Protein AF-A0A2S6T6B5-F1 (afdb_monomer)

pLDDT: mean 89.07, std 10.56, range [42.53, 98.62]

Foldseek 3Di:
DPDPDCALLNLQVQLLVLVVCCVPPDPPCVSLVVSLVSLVVSCVVFVLALQSLLQNLVSCVVVVVPVSSLVSLVCLLVRLQPGDDQPVRHDHRDCVPVVLVLLAPVVQLVVLNVVCVVVVPPSSQRNSLRSNLSSLLSQLVVCVVVVVLVSNLVSLVSSCVSPVQRLSSLLSNLVSCVSVVDQDPSSLVSNVSSCVNPVVCLQECLLSNLVNCVVVVNVVRNLVSLQSNLVCQLPDADPVRHGDDGDPSSLVSNLVCVVVDDPVSCVQAPSSSHGDDPDPPDQDLLRVLVVLLCVLPVLLVVVVPWDWDQDPPLGTATDAQDDDQAWGHHNRRFTWAAALVRDTDELVPAQADEEEEQEEAPQQSFNAERHNCLHLQNLLNNLVVGHYGRQYYHLGDLQSSLVSCVVSVNSHYQYAAYEYAYQLSLLLQVQQFPDADPPSGGTVCRVVVVCVVVVNDPPPGGHRDPVVVCVVVSLVNLLVSVLSVLVVCVVSLYAYAYEHAAFPVLLPAAAAPSAVSLASSQQPPPPNPCHDPSVVSSVVVVVVRVVSNVVSCVVSVHHYHYLSPLCVVRPCHNPHFASYRGHGYSVVSNSSSVVVSVSVVPDDRSVRVD

Secondary structure (DSSP, 8-state):
---SS--HHHHHHHHHHHHHHHHHH-TTSHHHHHHHHHHHHHHHH-TTBHHHHHHHHHHHHHTT-HHHHHHHHHHHHHHTTTSB--TTT--PPPTTSGGGGGG--HHHHHHHHHHHHHHT-TT-HHHHHHHHHHHHHHHHHHHHHTT-HHHHHHHHHHHHHH-TT-HHHHHHHHHHHHHH-S--HHHHHHHHHHHHH-GGGHHHHHHHHHHHHHHTT-HHHHHHHHHHHHHHHHH-B-TTSPBPP--HHHHHHHHHHGGGS-HHHHHHB-TTSPBPP--TTSPPHHHHHHHHHHHH-TTHHHHHH--EEEETTTEEEEPTT---SS--B-TTSPBPEE-TTS-EE-GGG-TTS-EEEEEESHHHHTTT-SSGGGSHHHHHHHHH-S-EEEEE-TT--HHHHHHHHHHHGGG---EEEEEEEESHHHHHHHHH-S---TTT---TTHHHHHHHHTTPPTTSS------TTTHHHHHHHHHHHHHHHHHHHHHTTPEEEEEEPP-TTTTTPPPPHHHHHHHHHHHT-TT-SSSHHHHHHHHHHHHHHHHHHHHHHHHTT--EEEGGGGGTT-TTTT---BSSSS-B-HHHHHHHHHHHHHHHHHSPPGGGG-

Sequence (610 aa):
LKAPDKTAVHLNNAGAALTYAALFHDGTGKFLQRAIAVYETAVATYPDHLVSHFNRGRIFWLAGKRDLAVKELIWVADMAADATFDPSVETILSHRIHDLNEMCPYGHYWRAASEAIAAKDESFEKPRRIIQATACTYLAQDCFERGDFDGARIQALKATRLFPDHFPALVLLARTDLELGDFYEEGVAAFRRAFSVYPVIINNYLSVGVALEEQVSSPERALHLVRQWSLFRLRVRTEGGELWPASGETIETFERYYENLPAWVRARMTREGEAIQEDETTMSFEQKMEKTRYTIAPYLKEYDGIKMYWQPFVMTQTTPDYRSDVVNTDSLGFRYSRDRSGREVHFDNSRDCKVNLFVGNSTAFGVGVTSDEKTLPSLLAKSTKETWLNLSFRTHTIRQNFITFSSVRDLIGPINNIVLFAGATDLLIYLINSLLPKPWGTFYHYANYFEKFYNVPPGFLSRIENHYRERKCIVDQMRLDLSNWKVMASGLGAQLLFVYQPIAELSCKKQSAEEVALYEAIENSPHNPYSGDLKLSFFKANEWFTTALNGSCVILDIPYLDANTFNADGAYHGEWLFTDPFHLNDRGSEIIADLITEMILKSPRPEDKK

Structure (mmCIF, N/CA/C/O backbone):
data_AF-A0A2S6T6B5-F1
#
_entry.id   AF-A0A2S6T6B5-F1
#
loop_
_atom_site.group_PDB
_atom_site.id
_atom_site.type_symbol
_atom_site.label_atom_id
_atom_site.label_alt_id
_atom_site.label_comp_id
_atom_site.label_asym_id
_atom_site.label_entity_id
_atom_site.label_seq_id
_atom_site.pdbx_PDB_ins_code
_atom_site.Cartn_x
_atom_site.Cartn_y
_atom_site.Cartn_z
_atom_site.occupancy
_atom_site.B_iso_or_equiv
_atom_site.auth_seq_id
_atom_site.auth_comp_id
_atom_site.auth_asym_id
_atom_site.auth_atom_id
_atom_site.pdbx_PDB_model_num
ATOM 1 N N . LEU A 1 1 ? 21.287 -13.949 -46.713 1.00 56.81 1 LEU A N 1
ATOM 2 C CA . LEU A 1 1 ? 22.053 -13.373 -47.852 1.00 56.81 1 LEU A CA 1
ATOM 3 C C . LEU A 1 1 ? 21.824 -14.059 -49.209 1.00 56.81 1 LEU A C 1
ATOM 5 O O . LEU A 1 1 ? 22.131 -13.426 -50.209 1.00 56.81 1 LEU A O 1
ATOM 9 N N . LYS A 1 2 ? 21.307 -15.298 -49.280 1.00 59.25 2 LYS A N 1
ATOM 10 C CA . LYS A 1 2 ? 20.973 -15.981 -50.552 1.00 59.25 2 LYS A CA 1
ATOM 11 C C . LYS A 1 2 ? 19.483 -15.906 -50.946 1.00 59.25 2 LYS A C 1
ATOM 13 O O . LYS A 1 2 ? 19.094 -16.542 -51.913 1.00 59.25 2 LYS A O 1
ATOM 18 N N . ALA A 1 3 ? 18.661 -15.173 -50.188 1.00 58.44 3 ALA A N 1
ATOM 19 C CA . ALA A 1 3 ? 17.259 -14.958 -50.543 1.00 58.44 3 ALA A CA 1
ATOM 20 C C . ALA A 1 3 ? 17.172 -14.124 -51.840 1.00 58.44 3 ALA A C 1
ATOM 22 O O . ALA A 1 3 ? 17.964 -13.182 -51.965 1.00 58.44 3 ALA A O 1
ATOM 23 N N . PRO A 1 4 ? 16.267 -14.469 -52.774 1.00 58.31 4 PRO A N 1
ATOM 24 C CA . PRO A 1 4 ? 16.102 -13.752 -54.039 1.00 58.31 4 PRO A CA 1
ATOM 25 C C . PRO A 1 4 ? 15.608 -12.312 -53.823 1.00 58.31 4 PRO A C 1
ATOM 27 O O . PRO A 1 4 ? 16.164 -11.403 -54.431 1.00 58.31 4 PRO A O 1
ATOM 30 N N . ASP A 1 5 ? 14.711 -12.093 -52.853 1.00 65.62 5 ASP A N 1
ATOM 31 C CA . ASP A 1 5 ? 14.197 -10.770 -52.471 1.00 65.62 5 ASP A CA 1
ATOM 32 C C . ASP A 1 5 ? 14.726 -10.363 -51.086 1.00 65.62 5 ASP A C 1
ATOM 34 O O . ASP A 1 5 ? 14.163 -10.691 -50.037 1.00 65.62 5 ASP A O 1
ATOM 38 N N . LYS A 1 6 ? 15.871 -9.674 -51.047 1.00 78.19 6 LYS A N 1
ATOM 39 C CA . LYS A 1 6 ? 16.488 -9.223 -49.787 1.00 78.19 6 LYS A CA 1
ATOM 40 C C . LYS A 1 6 ? 15.783 -7.979 -49.249 1.00 78.19 6 LYS A C 1
ATOM 42 O O . LYS A 1 6 ? 16.293 -6.881 -49.436 1.00 78.19 6 LYS A O 1
ATOM 47 N N . THR A 1 7 ? 14.651 -8.136 -48.570 1.00 89.75 7 THR A N 1
ATOM 48 C CA . THR A 1 7 ? 13.989 -7.013 -47.871 1.00 89.75 7 THR A CA 1
ATOM 49 C C . THR A 1 7 ? 14.816 -6.511 -46.676 1.00 89.75 7 THR A C 1
ATOM 51 O O . THR A 1 7 ? 15.705 -7.218 -46.183 1.00 89.75 7 THR A O 1
ATOM 54 N N . ALA A 1 8 ? 14.503 -5.310 -46.176 1.00 90.38 8 ALA A N 1
ATOM 55 C CA . ALA A 1 8 ? 15.134 -4.734 -44.986 1.00 90.38 8 ALA A CA 1
ATOM 56 C C . ALA A 1 8 ? 15.034 -5.670 -43.765 1.00 90.38 8 ALA A C 1
ATOM 58 O O . ALA A 1 8 ? 16.035 -5.939 -43.097 1.00 90.38 8 ALA A O 1
ATOM 59 N N . VAL A 1 9 ? 13.861 -6.282 -43.564 1.00 90.44 9 VAL A N 1
ATOM 60 C CA . VAL A 1 9 ? 13.595 -7.288 -42.522 1.00 90.44 9 VAL A CA 1
ATOM 61 C C . VAL A 1 9 ? 14.541 -8.488 -42.625 1.00 90.44 9 VAL A C 1
ATOM 63 O O . VAL A 1 9 ? 15.142 -8.899 -41.632 1.00 90.44 9 VAL A O 1
ATOM 66 N N . HIS A 1 10 ? 14.736 -9.044 -43.827 1.00 90.81 10 HIS A N 1
ATOM 67 C CA . HIS A 1 10 ? 15.630 -10.191 -44.020 1.00 90.81 10 HIS A CA 1
ATOM 68 C C . HIS A 1 10 ? 17.085 -9.855 -43.681 1.00 90.81 10 HIS A C 1
ATOM 70 O O . HIS A 1 10 ? 17.799 -10.691 -43.119 1.00 90.81 10 HIS A O 1
ATOM 76 N N . LEU A 1 11 ? 17.540 -8.651 -44.038 1.00 92.62 11 LEU A N 1
ATOM 77 C CA . LEU A 1 11 ? 18.892 -8.194 -43.724 1.00 92.62 11 LEU A CA 1
ATOM 78 C C . LEU A 1 11 ? 19.049 -7.907 -42.228 1.00 92.62 11 LEU A C 1
ATOM 80 O O . LEU A 1 11 ? 20.043 -8.335 -41.647 1.00 92.62 11 LEU A O 1
ATOM 84 N N . ASN A 1 12 ? 18.052 -7.290 -41.590 1.00 93.00 12 ASN A N 1
ATOM 85 C CA . ASN A 1 12 ? 18.028 -7.070 -40.146 1.00 93.00 12 ASN A CA 1
ATOM 86 C C . ASN A 1 12 ? 18.093 -8.392 -39.366 1.00 93.00 12 ASN A C 1
ATOM 88 O O . ASN A 1 12 ? 18.954 -8.564 -38.508 1.00 93.00 12 ASN A O 1
ATOM 92 N N . ASN A 1 13 ? 17.260 -9.372 -39.725 1.00 90.88 13 ASN A N 1
ATOM 93 C CA . ASN A 1 13 ? 17.245 -10.682 -39.071 1.00 90.88 13 ASN A CA 1
ATOM 94 C C . ASN A 1 13 ? 18.560 -11.447 -39.285 1.00 90.88 13 ASN A C 1
ATOM 96 O O . ASN A 1 13 ? 19.074 -12.075 -38.359 1.00 90.88 13 ASN A O 1
ATOM 100 N N . ALA A 1 14 ? 19.147 -11.363 -40.485 1.00 90.81 14 ALA A N 1
ATOM 101 C CA . ALA A 1 14 ? 20.458 -11.948 -40.756 1.00 90.81 14 ALA A CA 1
ATOM 102 C C . ALA A 1 14 ? 21.571 -11.274 -39.937 1.00 90.81 14 ALA A C 1
ATOM 104 O O . ALA A 1 14 ? 22.440 -11.966 -39.404 1.00 90.81 14 ALA A O 1
ATOM 105 N N . GLY A 1 15 ? 21.535 -9.945 -39.820 1.00 91.69 15 GLY A N 1
ATOM 106 C CA . GLY A 1 15 ? 22.453 -9.175 -38.990 1.00 91.69 15 GLY A CA 1
ATOM 107 C C . GLY A 1 15 ? 22.336 -9.568 -37.519 1.00 91.69 15 GLY A C 1
ATOM 108 O O . GLY A 1 15 ? 23.339 -9.916 -36.906 1.00 91.69 15 GLY A O 1
ATOM 109 N N . ALA A 1 16 ? 21.116 -9.610 -36.978 1.00 90.62 16 ALA A N 1
ATOM 110 C CA . ALA A 1 16 ? 20.848 -10.013 -35.600 1.00 90.62 16 ALA A CA 1
ATOM 111 C C . ALA A 1 16 ? 21.329 -11.441 -35.300 1.00 90.62 16 ALA A C 1
ATOM 113 O O . ALA A 1 16 ? 22.008 -11.660 -34.299 1.00 90.62 16 ALA A O 1
ATOM 114 N N . ALA A 1 17 ? 21.055 -12.403 -36.188 1.00 89.31 17 ALA A N 1
ATOM 115 C CA . ALA A 1 17 ? 21.534 -13.777 -36.039 1.00 89.31 17 ALA A CA 1
ATOM 116 C C . ALA A 1 17 ? 23.070 -13.861 -35.985 1.00 89.31 17 ALA A C 1
ATOM 118 O O . ALA A 1 17 ? 23.618 -14.588 -35.158 1.00 89.31 17 ALA A O 1
ATOM 119 N N . LEU A 1 18 ? 23.770 -13.092 -36.829 1.00 89.62 18 LEU A N 1
ATOM 120 C CA . LEU A 1 18 ? 25.233 -13.007 -36.800 1.00 89.62 18 LEU A CA 1
ATOM 121 C C . LEU A 1 18 ? 25.747 -12.337 -35.521 1.00 89.62 18 LEU A C 1
ATOM 123 O O . LEU A 1 18 ? 26.764 -12.774 -34.989 1.00 89.62 18 LEU A O 1
ATOM 127 N N . THR A 1 19 ? 25.046 -11.325 -35.003 1.00 88.75 19 THR A N 1
ATOM 128 C CA . THR A 1 19 ? 25.374 -10.701 -33.713 1.00 88.75 19 THR A CA 1
ATOM 129 C C . THR A 1 19 ? 25.252 -11.700 -32.565 1.00 88.75 19 THR A C 1
ATOM 131 O O . THR A 1 19 ? 26.172 -11.808 -31.760 1.00 88.75 19 THR A O 1
ATOM 134 N N . TYR A 1 20 ? 24.173 -12.488 -32.509 1.00 87.75 20 TYR A N 1
ATOM 135 C CA . TYR A 1 20 ? 24.037 -13.535 -31.491 1.00 87.75 20 TYR A CA 1
ATOM 136 C C . TYR A 1 20 ? 25.111 -14.616 -31.646 1.00 87.75 20 TYR A C 1
ATOM 138 O O . TYR A 1 20 ? 25.718 -15.017 -30.658 1.00 87.75 20 TYR A O 1
ATOM 146 N N . ALA A 1 21 ? 25.409 -15.046 -32.876 1.00 85.81 21 ALA A N 1
ATOM 147 C CA . ALA A 1 21 ? 26.487 -16.001 -33.124 1.00 85.81 21 ALA A CA 1
ATOM 148 C C . ALA A 1 21 ? 27.851 -15.470 -32.653 1.00 85.81 21 ALA A C 1
ATOM 150 O O . ALA A 1 21 ? 28.637 -16.228 -32.092 1.00 85.81 21 ALA A O 1
ATOM 151 N N . ALA A 1 22 ? 28.118 -14.172 -32.828 1.00 83.88 22 ALA A N 1
ATOM 152 C CA . ALA A 1 22 ? 29.345 -13.556 -32.338 1.00 83.88 22 ALA A CA 1
ATOM 153 C C . ALA A 1 22 ? 29.466 -13.653 -30.810 1.00 83.88 22 ALA A C 1
ATOM 155 O O . ALA A 1 22 ? 30.515 -14.046 -30.313 1.00 83.88 22 ALA A O 1
ATOM 156 N N . LEU A 1 23 ? 28.389 -13.356 -30.081 1.00 78.44 23 LEU A N 1
ATOM 157 C CA . LEU A 1 23 ? 28.395 -13.314 -28.616 1.00 78.44 23 LEU A CA 1
ATOM 158 C C . LEU A 1 23 ? 28.416 -14.700 -27.963 1.00 78.44 23 LEU A C 1
ATOM 160 O O . LEU A 1 23 ? 29.050 -14.875 -26.929 1.00 78.44 23 LEU A O 1
ATOM 164 N N . PHE A 1 24 ? 27.738 -15.686 -28.557 1.00 74.25 24 PHE A N 1
ATOM 165 C CA . PHE A 1 24 ? 27.623 -17.024 -27.968 1.00 74.25 24 PHE A CA 1
ATOM 166 C C . PHE A 1 24 ? 28.683 -18.019 -28.458 1.00 74.25 24 PHE A C 1
ATOM 168 O O . PHE A 1 24 ? 28.858 -19.062 -27.830 1.00 74.25 24 PHE A O 1
ATOM 175 N N . HIS A 1 25 ? 29.383 -17.738 -29.566 1.00 71.25 25 HIS A N 1
ATOM 176 C CA . HIS A 1 25 ? 30.284 -18.719 -30.184 1.00 71.25 25 HIS A CA 1
ATOM 177 C C . HIS A 1 25 ? 31.666 -18.203 -30.595 1.00 71.25 25 HIS A C 1
ATOM 179 O O . HIS A 1 25 ? 32.546 -19.036 -30.817 1.00 71.25 25 HIS A O 1
ATOM 185 N N . ASP A 1 26 ? 31.900 -16.893 -30.729 1.00 58.41 26 ASP A N 1
ATOM 186 C CA . ASP A 1 26 ? 33.092 -16.411 -31.432 1.00 58.41 26 ASP A CA 1
ATOM 187 C C . ASP A 1 26 ? 34.072 -15.637 -30.555 1.00 58.41 26 ASP A C 1
ATOM 189 O O . ASP A 1 26 ? 34.063 -14.410 -30.503 1.00 58.41 26 ASP A O 1
ATOM 193 N N . GLY A 1 27 ? 35.032 -16.359 -29.978 1.00 55.28 27 GLY A N 1
ATOM 194 C CA . GLY A 1 27 ? 36.247 -15.763 -29.417 1.00 55.28 27 GLY A CA 1
ATOM 195 C C . GLY A 1 27 ? 37.173 -15.102 -30.457 1.00 55.28 27 GLY A C 1
ATOM 196 O O . GLY A 1 27 ? 38.254 -14.658 -30.088 1.00 55.28 27 GLY A O 1
ATOM 197 N N . THR A 1 28 ? 36.807 -15.052 -31.754 1.00 55.62 28 THR A N 1
ATOM 198 C CA . THR A 1 28 ? 37.668 -14.543 -32.845 1.00 55.62 28 THR A CA 1
ATOM 199 C C . THR A 1 28 ? 37.144 -13.300 -33.587 1.00 55.62 28 THR A C 1
ATOM 201 O O . THR A 1 28 ? 37.789 -12.842 -34.531 1.00 55.62 28 THR A O 1
ATOM 204 N N . GLY A 1 29 ? 36.008 -12.713 -33.177 1.00 72.06 29 GLY A N 1
ATOM 205 C CA . GLY A 1 29 ? 35.486 -11.426 -33.687 1.00 72.06 29 GLY A CA 1
ATOM 206 C C . GLY A 1 29 ? 35.008 -11.400 -35.153 1.00 72.06 29 GLY A C 1
ATOM 207 O O . GLY A 1 29 ? 34.543 -10.365 -35.642 1.00 72.06 29 GLY A O 1
ATOM 208 N N . LYS A 1 30 ? 35.074 -12.523 -35.879 1.00 82.31 30 LYS A N 1
ATOM 209 C CA . LYS A 1 30 ? 34.722 -12.631 -37.306 1.00 82.31 30 LYS A CA 1
ATOM 210 C C . LYS A 1 30 ? 33.219 -12.530 -37.542 1.00 82.31 30 LYS A C 1
ATOM 212 O O . LYS A 1 30 ? 32.793 -11.911 -38.520 1.00 82.31 30 LYS A O 1
ATOM 217 N N . PHE A 1 31 ? 32.402 -13.126 -36.677 1.00 84.44 31 PHE A N 1
ATOM 218 C CA . PHE A 1 31 ? 30.944 -13.025 -36.792 1.00 84.44 31 PHE A CA 1
ATOM 219 C C . PHE A 1 31 ? 30.453 -11.594 -36.541 1.00 84.44 31 PHE A C 1
ATOM 221 O O . PHE A 1 31 ? 29.552 -11.141 -37.246 1.00 84.44 31 PHE A O 1
ATOM 228 N N . LEU A 1 32 ? 31.108 -10.845 -35.646 1.00 87.00 32 LEU A N 1
ATOM 229 C CA . LEU A 1 32 ? 30.802 -9.433 -35.405 1.00 87.00 32 LEU A CA 1
ATOM 230 C C . LEU A 1 32 ? 31.106 -8.570 -36.639 1.00 87.00 32 LEU A C 1
ATOM 232 O O . LEU A 1 32 ? 30.272 -7.766 -37.052 1.00 87.00 32 LEU A O 1
ATOM 236 N N . GLN A 1 33 ? 32.250 -8.792 -37.298 1.00 89.06 33 GLN A N 1
ATOM 237 C CA . GLN A 1 33 ? 32.579 -8.120 -38.564 1.00 89.06 33 GLN A CA 1
ATOM 238 C C . GLN A 1 33 ? 31.559 -8.432 -39.668 1.00 89.06 33 GLN A C 1
ATOM 240 O O . GLN A 1 33 ? 31.156 -7.541 -40.415 1.00 89.06 33 GLN A O 1
ATOM 245 N N . ARG A 1 34 ? 31.098 -9.686 -39.758 1.00 90.75 34 ARG A N 1
ATOM 246 C CA . ARG A 1 34 ? 30.046 -10.072 -40.710 1.00 90.75 34 ARG A CA 1
ATOM 247 C C . ARG A 1 34 ? 28.705 -9.424 -40.385 1.00 90.75 34 ARG A C 1
ATOM 249 O O . ARG A 1 34 ? 28.024 -9.000 -41.313 1.00 90.75 34 ARG A O 1
ATOM 256 N N . ALA A 1 35 ? 28.329 -9.335 -39.110 1.00 92.06 35 ALA A N 1
ATOM 257 C CA . ALA A 1 35 ? 27.116 -8.637 -38.695 1.00 92.06 35 ALA A CA 1
ATOM 258 C C . ALA A 1 35 ? 27.167 -7.167 -39.136 1.00 92.06 35 ALA A C 1
ATOM 260 O O . ALA A 1 35 ? 26.237 -6.701 -39.790 1.00 92.06 35 ALA A O 1
ATOM 261 N N . ILE A 1 36 ? 28.286 -6.478 -38.876 1.00 93.12 36 ILE A N 1
ATOM 262 C CA . ILE A 1 36 ? 28.522 -5.097 -39.328 1.00 93.12 36 ILE A CA 1
ATOM 263 C C . ILE A 1 36 ? 28.334 -4.979 -40.845 1.00 93.12 36 ILE A C 1
ATOM 265 O O . ILE A 1 36 ? 27.526 -4.166 -41.281 1.00 93.12 36 ILE A O 1
ATOM 269 N N . ALA A 1 37 ? 28.985 -5.832 -41.643 1.00 94.12 37 ALA A N 1
ATOM 270 C CA . ALA A 1 37 ? 28.869 -5.793 -43.104 1.00 94.12 37 ALA A CA 1
ATOM 271 C C . ALA A 1 37 ? 27.423 -6.011 -43.603 1.00 94.12 37 ALA A C 1
ATOM 273 O O . ALA A 1 37 ? 26.991 -5.415 -44.595 1.00 94.12 37 ALA A O 1
ATOM 274 N N . VAL A 1 38 ? 26.646 -6.856 -42.914 1.00 94.75 38 VAL A N 1
ATOM 275 C CA . VAL A 1 38 ? 25.224 -7.061 -43.231 1.00 94.75 38 VAL A CA 1
ATOM 276 C C . VAL A 1 38 ? 24.405 -5.811 -42.920 1.00 94.75 38 VAL A C 1
ATOM 278 O O . VAL A 1 38 ? 23.606 -5.404 -43.761 1.00 94.75 38 VAL A O 1
ATOM 281 N N . TYR A 1 39 ? 24.618 -5.174 -41.769 1.00 95.38 39 TYR A N 1
ATOM 282 C CA . TYR A 1 39 ? 23.926 -3.931 -41.421 1.00 95.38 39 TYR A CA 1
ATOM 283 C C . TYR A 1 39 ? 24.360 -2.740 -42.286 1.00 95.38 39 TYR A C 1
ATOM 285 O O . TYR A 1 39 ? 23.538 -1.886 -42.605 1.00 95.38 39 TYR A O 1
ATOM 293 N N . GLU A 1 40 ? 25.618 -2.693 -42.728 1.00 95.06 40 GLU A N 1
ATOM 294 C CA . GLU A 1 40 ? 26.088 -1.744 -43.744 1.00 95.06 40 GLU A CA 1
ATOM 295 C C . GLU A 1 40 ? 25.336 -1.918 -45.060 1.00 95.06 40 GLU A C 1
ATOM 297 O O . GLU A 1 40 ? 24.826 -0.942 -45.605 1.00 95.06 40 GLU A O 1
ATOM 302 N N . THR A 1 41 ? 25.184 -3.162 -45.517 1.00 94.69 41 THR A N 1
ATOM 303 C CA . THR A 1 41 ? 24.384 -3.475 -46.708 1.00 94.69 41 THR A CA 1
ATOM 304 C C . THR A 1 41 ? 22.915 -3.098 -46.509 1.00 94.69 41 THR A C 1
ATOM 306 O O . THR A 1 41 ? 22.297 -2.557 -47.424 1.00 94.69 41 THR A O 1
ATOM 309 N N . ALA A 1 42 ? 22.354 -3.366 -45.324 1.00 94.38 42 ALA A N 1
ATOM 310 C CA . ALA A 1 42 ? 20.962 -3.064 -44.999 1.00 94.38 42 ALA A CA 1
ATOM 311 C C . ALA A 1 42 ? 20.675 -1.568 -45.112 1.00 94.38 42 ALA A C 1
ATOM 313 O O . ALA A 1 42 ? 19.795 -1.189 -45.873 1.00 94.38 42 ALA A O 1
ATOM 314 N N . VAL A 1 43 ? 21.469 -0.732 -44.443 1.00 95.94 43 VAL A N 1
ATOM 315 C CA . VAL A 1 43 ? 21.304 0.725 -44.487 1.00 95.94 43 VAL A CA 1
ATOM 316 C C . VAL A 1 43 ? 21.625 1.303 -45.868 1.00 95.94 43 VAL A C 1
ATOM 318 O O . VAL A 1 43 ? 20.951 2.219 -46.318 1.00 95.94 43 VAL A O 1
ATOM 321 N N . ALA A 1 44 ? 22.625 0.773 -46.580 1.00 95.56 44 ALA A N 1
ATOM 322 C CA . ALA A 1 44 ? 22.928 1.246 -47.933 1.00 95.56 44 ALA A CA 1
ATOM 323 C C . ALA A 1 44 ? 21.791 0.955 -48.930 1.00 95.56 44 ALA A C 1
ATOM 325 O O . ALA A 1 44 ? 21.598 1.712 -49.877 1.00 95.56 44 ALA A O 1
ATOM 326 N N . THR A 1 45 ? 21.053 -0.141 -48.725 1.00 95.38 45 THR A N 1
ATOM 327 C CA . THR A 1 45 ? 19.935 -0.547 -49.594 1.00 95.38 45 THR A CA 1
ATOM 328 C C . THR A 1 45 ? 18.610 0.089 -49.158 1.00 95.38 45 THR A C 1
ATOM 330 O O . THR A 1 45 ? 17.800 0.444 -50.007 1.00 95.38 45 THR A O 1
ATOM 333 N N . TYR A 1 46 ? 18.404 0.238 -47.848 1.00 95.75 46 TYR A N 1
ATOM 334 C CA . TYR A 1 46 ? 17.188 0.744 -47.206 1.00 95.75 46 TYR A CA 1
ATOM 335 C C . TYR A 1 46 ? 17.557 1.867 -46.222 1.00 95.75 46 TYR A C 1
ATOM 337 O O . TYR A 1 46 ? 17.609 1.635 -45.010 1.00 95.75 46 TYR A O 1
ATOM 345 N N . PRO A 1 47 ? 17.882 3.069 -46.731 1.00 96.38 47 PRO A N 1
ATOM 346 C CA . PRO A 1 47 ? 18.419 4.165 -45.922 1.00 96.38 47 PRO A CA 1
ATOM 347 C C . PRO A 1 47 ? 17.395 4.806 -44.981 1.00 96.38 47 PRO A C 1
ATOM 349 O O . PRO A 1 47 ? 17.766 5.634 -44.160 1.00 96.38 47 PRO A O 1
ATOM 352 N N . ASP A 1 48 ? 16.116 4.467 -45.112 1.00 96.44 48 ASP A N 1
ATOM 353 C CA . ASP A 1 48 ? 15.025 4.937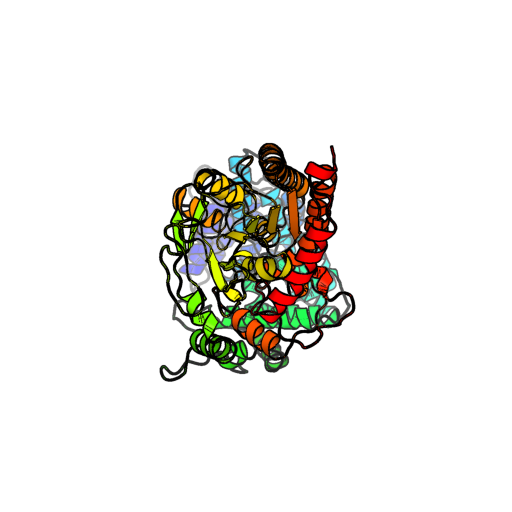 -44.263 1.00 96.44 48 ASP A CA 1
ATOM 354 C C . ASP A 1 48 ? 14.622 3.916 -43.187 1.00 96.44 48 ASP A C 1
ATOM 356 O O . ASP A 1 48 ? 13.773 4.227 -42.360 1.00 96.44 48 ASP A O 1
ATOM 360 N N . HIS A 1 49 ? 15.221 2.720 -43.153 1.00 96.75 49 HIS A N 1
ATOM 361 C CA . HIS A 1 49 ? 14.797 1.637 -42.263 1.00 96.75 49 HIS A CA 1
ATOM 362 C C . HIS A 1 49 ? 15.354 1.783 -40.839 1.00 96.75 49 HIS A C 1
ATOM 364 O O . HIS A 1 49 ? 16.536 1.529 -40.565 1.00 96.75 49 HIS A O 1
ATOM 370 N N . LEU A 1 50 ? 14.466 2.137 -39.904 1.00 97.69 50 LEU A N 1
ATOM 371 C CA . LEU A 1 50 ? 14.797 2.535 -38.534 1.00 97.69 50 LEU A CA 1
ATOM 372 C C . LEU A 1 50 ? 15.605 1.475 -37.780 1.00 97.69 50 LEU A C 1
ATOM 374 O O . LEU A 1 50 ? 16.637 1.770 -37.171 1.00 97.69 50 LEU A O 1
ATOM 378 N N . VAL A 1 51 ? 15.145 0.224 -37.815 1.00 97.00 51 VAL A N 1
ATOM 379 C CA . VAL A 1 51 ? 15.711 -0.851 -36.988 1.00 97.00 51 VAL A CA 1
ATOM 380 C C . VAL A 1 51 ? 17.106 -1.243 -37.465 1.00 97.00 51 VAL A C 1
ATOM 382 O O . VAL A 1 51 ? 17.960 -1.575 -36.641 1.00 97.00 51 VAL A O 1
ATOM 385 N N . SER A 1 52 ? 17.393 -1.143 -38.769 1.00 96.56 52 SER A N 1
ATOM 386 C CA . SER A 1 52 ? 18.750 -1.375 -39.276 1.00 96.56 52 SER A CA 1
ATOM 387 C C . SER A 1 52 ? 19.738 -0.330 -38.777 1.00 96.56 52 SER A C 1
ATOM 389 O O . SER A 1 52 ? 20.821 -0.715 -38.341 1.00 96.56 52 SER A O 1
ATOM 391 N N . HIS A 1 53 ? 19.373 0.953 -38.776 1.00 98.12 53 HIS A N 1
ATOM 392 C CA . HIS A 1 53 ? 20.218 2.000 -38.196 1.00 98.12 53 HIS A CA 1
ATOM 393 C C . HIS A 1 53 ? 20.405 1.812 -36.689 1.00 98.12 53 HIS A C 1
ATOM 395 O O . HIS A 1 53 ? 21.535 1.823 -36.196 1.00 98.12 53 HIS A O 1
ATOM 401 N N . PHE A 1 54 ? 19.316 1.549 -35.963 1.00 97.81 54 PHE A N 1
ATOM 402 C CA . PHE A 1 54 ? 19.358 1.354 -34.516 1.00 97.81 54 PHE A CA 1
ATOM 403 C C . PHE A 1 54 ? 20.230 0.164 -34.103 1.00 97.81 54 PHE A C 1
ATOM 405 O O . PHE A 1 54 ? 21.117 0.298 -33.256 1.00 97.81 54 PHE A O 1
ATOM 412 N N . ASN A 1 55 ? 20.043 -0.997 -34.731 1.00 96.50 55 ASN A N 1
ATOM 413 C CA . ASN A 1 55 ? 20.856 -2.175 -34.442 1.00 96.50 55 ASN A CA 1
ATOM 414 C C . ASN A 1 55 ? 22.316 -1.982 -34.885 1.00 96.50 55 ASN A C 1
ATOM 416 O O . ASN A 1 55 ? 23.221 -2.418 -34.173 1.00 96.50 55 ASN A O 1
ATOM 420 N N . ARG A 1 56 ? 22.571 -1.289 -36.005 1.00 96.19 56 ARG A N 1
ATOM 421 C CA . ARG A 1 56 ? 23.935 -0.982 -36.463 1.00 96.19 56 ARG A CA 1
ATOM 422 C C . ARG A 1 56 ? 24.688 -0.099 -35.474 1.00 96.19 56 ARG A C 1
ATOM 424 O O . ARG A 1 56 ? 25.812 -0.442 -35.113 1.00 96.19 56 ARG A O 1
ATOM 431 N N . GLY A 1 57 ? 24.070 0.985 -35.002 1.00 96.31 57 GLY A N 1
ATOM 432 C CA . GLY A 1 57 ? 24.669 1.871 -34.001 1.00 96.31 57 GLY A CA 1
ATOM 433 C C . GLY A 1 57 ? 25.054 1.115 -32.728 1.00 96.31 57 GLY A C 1
ATOM 434 O O . GLY A 1 57 ? 26.177 1.228 -32.243 1.00 96.31 57 GLY A O 1
ATOM 435 N N . ARG A 1 58 ? 24.169 0.234 -32.253 1.00 94.50 58 ARG A N 1
ATOM 436 C CA . ARG A 1 58 ? 24.413 -0.605 -31.067 1.00 94.50 58 ARG A CA 1
ATOM 437 C C . ARG A 1 58 ? 25.495 -1.662 -31.287 1.00 94.50 58 ARG A C 1
ATOM 439 O O . ARG A 1 58 ? 26.246 -1.971 -30.370 1.00 94.50 58 ARG A O 1
ATOM 446 N N . ILE A 1 59 ? 25.634 -2.191 -32.498 1.00 92.75 59 ILE A N 1
ATOM 447 C CA . ILE A 1 59 ? 26.735 -3.105 -32.835 1.00 92.75 59 ILE A CA 1
ATOM 448 C C . ILE A 1 59 ? 28.066 -2.365 -32.926 1.00 92.75 59 ILE A C 1
ATOM 450 O O . ILE A 1 59 ? 29.080 -2.896 -32.480 1.00 92.75 59 ILE A O 1
ATOM 454 N N . PHE A 1 60 ? 28.090 -1.148 -33.473 1.00 94.38 60 PHE A N 1
ATOM 455 C CA . PHE A 1 60 ? 29.294 -0.322 -33.424 1.00 94.38 60 PHE A CA 1
ATOM 456 C C . PHE A 1 60 ? 29.694 -0.004 -31.985 1.00 94.38 60 PHE A C 1
ATOM 458 O O . PHE A 1 60 ? 30.883 -0.067 -31.675 1.00 94.38 60 PHE A O 1
ATOM 465 N N . TRP A 1 61 ? 28.718 0.242 -31.107 1.00 92.50 61 TRP A N 1
ATOM 466 C CA . TRP A 1 61 ? 28.951 0.408 -29.675 1.00 92.50 61 TRP A CA 1
ATOM 467 C C . TRP A 1 61 ? 29.606 -0.832 -29.054 1.00 92.50 61 TRP A C 1
ATOM 469 O O . TRP A 1 61 ? 30.674 -0.710 -28.459 1.00 92.50 61 TRP A O 1
ATOM 479 N N . LEU A 1 62 ? 29.044 -2.029 -29.283 1.00 88.88 62 LEU A N 1
ATOM 480 C CA . LEU A 1 62 ? 29.637 -3.306 -28.844 1.00 88.88 62 LEU A CA 1
ATOM 481 C C . LEU A 1 62 ? 31.055 -3.522 -29.375 1.00 88.88 62 LEU A C 1
ATOM 483 O O . LEU A 1 62 ? 31.916 -4.045 -28.678 1.00 88.88 62 LEU A O 1
ATOM 487 N N . ALA A 1 63 ? 31.306 -3.132 -30.624 1.00 88.50 63 ALA A N 1
ATOM 488 C CA . ALA A 1 63 ? 32.606 -3.282 -31.265 1.00 88.50 63 ALA A CA 1
ATOM 489 C C . ALA A 1 63 ? 33.638 -2.228 -30.814 1.00 88.50 63 ALA A C 1
ATOM 491 O O . ALA A 1 63 ? 34.728 -2.179 -31.387 1.00 88.50 63 ALA A O 1
ATOM 492 N N . GLY A 1 64 ? 33.292 -1.341 -29.872 1.00 89.69 64 GLY A N 1
ATOM 493 C CA . GLY A 1 64 ? 34.144 -0.233 -29.430 1.00 89.69 64 GLY A CA 1
ATOM 494 C C . GLY A 1 64 ? 34.335 0.872 -30.476 1.00 89.69 64 GLY A C 1
ATOM 495 O O . GLY A 1 64 ? 35.139 1.779 -30.282 1.00 89.69 64 GLY A O 1
ATOM 496 N N . LYS A 1 65 ? 33.595 0.842 -31.591 1.00 93.81 65 LYS A N 1
ATOM 497 C CA . LYS A 1 65 ? 33.672 1.836 -32.673 1.00 93.81 65 LYS A CA 1
ATOM 498 C C . LYS A 1 65 ? 32.783 3.042 -32.353 1.00 93.81 65 LYS A C 1
ATOM 500 O O . LYS A 1 65 ? 31.803 3.296 -33.054 1.00 93.81 65 LYS A O 1
ATOM 505 N N . ARG A 1 66 ? 33.112 3.760 -31.273 1.00 94.12 66 ARG A N 1
ATOM 506 C CA . ARG A 1 66 ? 32.255 4.802 -30.677 1.00 94.12 66 ARG A CA 1
ATOM 507 C C . ARG A 1 66 ? 31.861 5.913 -31.649 1.00 94.12 66 ARG A C 1
ATOM 509 O O . ARG A 1 66 ? 30.674 6.185 -31.768 1.00 94.12 66 ARG A O 1
ATOM 516 N N . ASP A 1 67 ? 32.787 6.453 -32.438 1.00 96.31 67 ASP A N 1
ATOM 517 C CA . ASP A 1 67 ? 32.454 7.535 -33.383 1.00 96.31 67 ASP A CA 1
ATOM 518 C C . ASP A 1 67 ? 31.454 7.097 -34.470 1.00 96.31 67 ASP A C 1
ATOM 520 O O . ASP A 1 67 ? 30.565 7.856 -34.860 1.00 96.31 67 ASP A O 1
ATOM 524 N N . LEU A 1 68 ? 31.551 5.844 -34.935 1.00 97.31 68 LEU A N 1
ATOM 525 C CA . LEU A 1 68 ? 30.573 5.282 -35.869 1.00 97.31 68 LEU A CA 1
ATOM 526 C C . LEU A 1 68 ? 29.228 5.040 -35.181 1.00 97.31 68 LEU A C 1
ATOM 528 O O . LEU A 1 68 ? 28.191 5.325 -35.769 1.00 97.31 68 LEU A O 1
ATOM 532 N N . ALA A 1 69 ? 29.237 4.548 -33.939 1.00 97.00 69 ALA A N 1
ATOM 533 C CA . ALA A 1 69 ? 28.020 4.355 -33.158 1.00 97.00 69 ALA A CA 1
ATOM 534 C C . ALA A 1 69 ? 27.270 5.679 -32.966 1.00 97.00 69 ALA A C 1
ATOM 536 O O . ALA A 1 69 ? 26.085 5.750 -33.277 1.00 97.00 69 ALA A O 1
ATOM 537 N N . VAL A 1 70 ? 27.969 6.731 -32.529 1.00 98.00 70 VAL A N 1
ATOM 538 C CA . VAL A 1 70 ? 27.414 8.077 -32.323 1.00 98.00 70 VAL A CA 1
ATOM 539 C C . VAL A 1 70 ? 26.791 8.612 -33.607 1.00 98.00 70 VAL A C 1
ATOM 541 O O . VAL A 1 70 ? 25.645 9.052 -33.586 1.00 98.00 70 VAL A O 1
ATOM 544 N N . LYS A 1 71 ? 27.488 8.504 -34.746 1.00 97.94 71 LYS A N 1
ATOM 545 C CA . LYS A 1 71 ? 26.949 8.937 -36.043 1.00 97.94 71 LYS A CA 1
ATOM 546 C C . LYS A 1 71 ? 25.625 8.247 -36.384 1.00 97.94 71 LYS A C 1
ATOM 548 O O . LYS A 1 71 ? 24.684 8.904 -36.824 1.00 97.94 71 LYS A O 1
ATOM 553 N N . GLU A 1 72 ? 25.545 6.935 -36.176 1.00 97.88 72 GLU A N 1
ATOM 554 C CA . GLU A 1 72 ? 24.313 6.178 -36.416 1.00 97.88 72 GLU A CA 1
ATOM 555 C C . GLU A 1 72 ? 23.203 6.536 -35.430 1.00 97.88 72 GLU A C 1
ATOM 557 O O . GLU A 1 72 ? 22.044 6.661 -35.815 1.00 97.88 72 GLU A O 1
ATOM 562 N N . LEU A 1 73 ? 23.539 6.717 -34.156 1.00 98.31 73 LEU A N 1
ATOM 563 C CA . LEU A 1 73 ? 22.568 7.011 -33.108 1.00 98.31 73 LEU A CA 1
ATOM 564 C C . LEU A 1 73 ? 22.017 8.438 -33.211 1.00 98.31 73 LEU A C 1
ATOM 566 O O . LEU A 1 73 ? 20.849 8.635 -32.894 1.00 98.31 73 LEU A O 1
ATOM 570 N N . ILE A 1 74 ? 22.795 9.401 -33.721 1.00 98.62 74 ILE A N 1
ATOM 571 C CA . ILE A 1 74 ? 22.293 10.731 -34.109 1.00 98.62 74 ILE A CA 1
ATOM 572 C C . ILE A 1 74 ? 21.226 10.583 -35.193 1.00 98.62 74 ILE A C 1
ATOM 574 O O . ILE A 1 74 ? 20.125 11.104 -35.039 1.00 98.62 74 ILE A O 1
ATOM 578 N N . TRP A 1 75 ? 21.505 9.800 -36.243 1.00 98.44 75 TRP A N 1
ATOM 579 C CA . TRP A 1 75 ? 20.517 9.549 -37.294 1.00 98.44 75 TRP A CA 1
ATOM 580 C C . TRP A 1 75 ? 19.229 8.950 -36.717 1.00 98.44 75 TRP A C 1
ATOM 582 O O . TRP A 1 75 ? 18.142 9.424 -37.028 1.00 98.44 75 TRP A O 1
ATOM 592 N N . VAL A 1 76 ? 19.329 7.964 -35.818 1.00 98.56 76 VAL A N 1
ATOM 593 C CA . VAL A 1 76 ? 18.146 7.370 -35.169 1.00 98.56 76 VAL A CA 1
ATOM 594 C C . VAL A 1 76 ? 17.404 8.403 -34.319 1.00 98.56 76 VAL A C 1
ATOM 596 O O . VAL A 1 76 ? 16.179 8.482 -34.381 1.00 98.56 76 VAL A O 1
ATOM 599 N N . ALA A 1 77 ? 18.125 9.204 -33.535 1.00 97.88 77 ALA A N 1
ATOM 600 C CA . ALA A 1 77 ? 17.540 10.227 -32.675 1.00 97.88 77 ALA A CA 1
ATOM 601 C C . ALA A 1 77 ? 16.799 11.321 -33.461 1.00 97.88 77 ALA A C 1
ATOM 603 O O . ALA A 1 77 ? 15.860 11.911 -32.920 1.00 97.88 77 ALA A O 1
ATOM 604 N N . ASP A 1 78 ? 17.196 11.582 -34.705 1.00 97.19 78 ASP A N 1
ATOM 605 C CA . ASP A 1 78 ? 16.613 12.633 -35.539 1.00 97.19 78 ASP A CA 1
ATOM 606 C C . ASP A 1 78 ? 15.544 12.101 -36.505 1.00 97.19 78 ASP A C 1
ATOM 608 O O . ASP A 1 78 ? 14.542 12.773 -36.723 1.00 97.19 78 ASP A O 1
ATOM 612 N N . MET A 1 79 ? 15.699 10.875 -37.020 1.00 97.75 79 MET A N 1
ATOM 613 C CA . MET A 1 79 ? 14.848 10.326 -38.085 1.00 97.75 79 MET A CA 1
ATOM 614 C C . MET A 1 79 ? 13.789 9.321 -37.606 1.00 97.75 79 MET A C 1
ATOM 616 O O . MET A 1 79 ? 12.934 8.931 -38.397 1.00 97.75 79 MET A O 1
ATOM 620 N N . ALA A 1 80 ? 13.796 8.875 -36.341 1.00 96.38 80 ALA A N 1
ATOM 621 C CA . ALA A 1 80 ? 12.897 7.806 -35.868 1.00 96.38 80 ALA A CA 1
ATOM 622 C C . ALA A 1 80 ? 11.392 8.072 -36.061 1.00 96.38 80 ALA A C 1
ATOM 624 O O . ALA A 1 80 ? 10.618 7.117 -36.189 1.00 96.38 80 ALA A O 1
ATOM 625 N N . ALA A 1 81 ? 10.975 9.340 -36.066 1.00 93.25 81 ALA A N 1
ATOM 626 C CA . ALA A 1 81 ? 9.583 9.717 -36.295 1.00 93.25 81 ALA A CA 1
ATOM 627 C C . ALA A 1 81 ? 9.129 9.417 -37.736 1.00 93.25 81 ALA A C 1
ATOM 629 O O . ALA A 1 81 ? 8.004 8.964 -37.928 1.00 93.25 81 ALA A O 1
ATOM 630 N N . ASP A 1 82 ? 10.026 9.589 -38.710 1.00 94.50 82 ASP A N 1
ATOM 631 C CA . ASP A 1 82 ? 9.709 9.549 -40.144 1.00 94.50 82 ASP A CA 1
ATOM 632 C C . ASP A 1 82 ? 10.210 8.272 -40.844 1.00 94.50 82 ASP A C 1
ATOM 634 O O . ASP A 1 82 ? 9.737 7.914 -41.920 1.00 94.50 82 ASP A O 1
ATOM 638 N N . ALA A 1 83 ? 11.170 7.571 -40.238 1.00 96.62 83 ALA A N 1
ATOM 639 C CA . ALA A 1 83 ? 11.780 6.353 -40.767 1.00 96.62 83 ALA A CA 1
ATOM 640 C C . ALA A 1 83 ? 10.770 5.196 -40.940 1.00 96.62 83 ALA A C 1
ATOM 642 O O . ALA A 1 83 ? 9.782 5.085 -40.208 1.00 96.62 83 ALA A O 1
ATOM 643 N N . THR A 1 84 ? 11.030 4.266 -41.859 1.00 95.69 84 THR A N 1
ATOM 644 C CA . THR A 1 84 ? 10.226 3.044 -42.001 1.00 95.69 84 THR A CA 1
ATOM 645 C C . THR A 1 84 ? 10.467 2.110 -40.812 1.00 95.69 84 THR A C 1
ATOM 647 O O . THR A 1 84 ? 11.608 1.882 -40.398 1.00 95.69 84 THR A O 1
ATOM 650 N N . PHE A 1 85 ? 9.377 1.630 -40.208 1.00 96.00 85 PHE A N 1
ATOM 651 C CA . PHE A 1 85 ? 9.404 0.765 -39.029 1.00 96.00 85 PHE A CA 1
ATOM 652 C C . PHE A 1 85 ? 8.082 0.013 -38.883 1.00 96.00 85 PHE A C 1
ATOM 654 O O . PHE A 1 85 ? 7.018 0.637 -38.871 1.00 96.00 85 PHE A O 1
ATOM 661 N N . ASP A 1 86 ? 8.176 -1.302 -38.716 1.00 94.50 86 ASP A N 1
ATOM 662 C CA . ASP A 1 86 ? 7.057 -2.187 -38.404 1.00 94.50 86 ASP A CA 1
ATOM 663 C C . ASP A 1 86 ? 7.495 -3.255 -37.377 1.00 94.50 86 ASP A C 1
ATOM 665 O O . ASP A 1 86 ? 8.116 -4.265 -37.735 1.00 94.50 86 ASP A O 1
ATOM 669 N N . PRO A 1 87 ? 7.150 -3.087 -36.085 1.00 93.75 87 PRO A N 1
ATOM 670 C CA . PRO A 1 87 ? 7.539 -4.023 -35.035 1.00 93.75 87 PRO A CA 1
ATOM 671 C C . PRO A 1 87 ? 6.831 -5.386 -35.117 1.00 93.75 87 PRO A C 1
ATOM 673 O O . PRO A 1 87 ? 7.140 -6.264 -34.313 1.00 93.75 87 PRO A O 1
ATOM 676 N N . SER A 1 88 ? 5.875 -5.587 -36.035 1.00 91.31 88 SER A N 1
ATOM 677 C CA . SER A 1 88 ? 5.226 -6.891 -36.237 1.00 91.31 88 SER A CA 1
ATOM 678 C C . SER A 1 88 ? 6.101 -7.879 -37.015 1.00 91.31 88 SER A C 1
ATOM 680 O O . SER A 1 88 ? 5.948 -9.094 -36.869 1.00 91.31 88 SER A O 1
ATOM 682 N N . VAL A 1 89 ? 7.044 -7.363 -37.810 1.00 89.38 89 VAL A N 1
ATOM 683 C CA . VAL A 1 89 ? 7.952 -8.158 -38.650 1.00 89.38 89 VAL A CA 1
ATOM 684 C C . VAL A 1 89 ? 9.430 -7.859 -38.391 1.00 89.38 89 VAL A C 1
ATOM 686 O O . VAL A 1 89 ? 10.291 -8.662 -38.760 1.00 89.38 89 VAL A O 1
ATOM 689 N N . GLU A 1 90 ? 9.747 -6.745 -37.730 1.00 88.62 90 GLU A N 1
ATOM 690 C CA . GLU A 1 90 ? 11.109 -6.327 -37.392 1.00 88.62 90 GLU A CA 1
ATOM 691 C C . GLU A 1 90 ? 11.451 -6.599 -35.921 1.00 88.62 90 GLU A C 1
ATOM 693 O O . GLU A 1 90 ? 10.604 -6.546 -35.035 1.00 88.62 90 GLU A O 1
ATOM 698 N N . THR A 1 91 ? 12.733 -6.849 -35.635 1.00 83.88 91 THR A N 1
ATOM 699 C CA . THR A 1 91 ? 13.226 -7.042 -34.263 1.00 83.88 91 THR A CA 1
ATOM 700 C C . THR A 1 91 ? 14.430 -6.156 -33.975 1.00 83.88 91 THR A C 1
ATOM 702 O O . THR A 1 91 ? 15.408 -6.128 -34.732 1.00 83.88 91 THR A O 1
ATOM 705 N N . ILE A 1 92 ? 14.407 -5.484 -32.827 1.00 94.38 92 ILE A N 1
ATOM 706 C CA . ILE A 1 92 ? 15.623 -4.932 -32.225 1.00 94.38 92 ILE A CA 1
ATOM 707 C C . ILE A 1 92 ? 16.473 -6.073 -31.642 1.00 94.38 92 ILE A C 1
ATOM 709 O O . ILE A 1 92 ? 15.951 -7.146 -31.321 1.00 94.38 92 ILE A O 1
ATOM 713 N N . LEU A 1 93 ? 17.784 -5.864 -31.503 1.00 91.25 93 LEU A N 1
ATOM 714 C CA . LEU A 1 93 ? 18.657 -6.819 -30.805 1.00 91.25 93 LEU A CA 1
ATOM 715 C C . LEU A 1 93 ? 18.187 -7.028 -29.360 1.00 91.25 93 LEU A C 1
ATOM 717 O O . LEU A 1 93 ? 17.858 -6.051 -28.694 1.00 91.25 93 LEU A O 1
ATOM 721 N N . SER A 1 94 ? 18.190 -8.281 -28.898 1.00 84.75 94 SER A N 1
ATOM 722 C CA . SER A 1 94 ? 17.596 -8.755 -27.641 1.00 84.75 94 SER A CA 1
ATOM 723 C C . SER A 1 94 ? 18.338 -8.299 -26.382 1.00 84.75 94 SER A C 1
ATOM 725 O O . SER A 1 94 ? 19.564 -8.216 -26.361 1.00 84.75 94 SER A O 1
ATOM 727 N N . HIS A 1 95 ? 17.580 -8.149 -25.289 1.00 80.06 95 HIS A N 1
ATOM 728 C CA . HIS A 1 95 ? 18.067 -7.914 -23.922 1.00 80.06 95 HIS A CA 1
ATOM 729 C C . HIS A 1 95 ? 19.046 -8.979 -23.413 1.00 80.06 95 HIS A C 1
ATOM 731 O O . HIS A 1 95 ? 19.783 -8.731 -22.467 1.00 80.06 95 HIS A O 1
ATOM 737 N N . ARG A 1 96 ? 19.081 -10.161 -24.044 1.00 80.19 96 ARG A N 1
ATOM 738 C CA . ARG A 1 96 ? 20.050 -11.222 -23.726 1.00 80.19 96 ARG A CA 1
ATOM 739 C C . ARG A 1 96 ? 21.493 -10.848 -24.062 1.00 80.19 96 ARG A C 1
ATOM 741 O O . ARG A 1 96 ? 22.411 -11.536 -23.637 1.00 80.19 96 ARG A O 1
ATOM 748 N N . ILE A 1 97 ? 21.701 -9.778 -24.824 1.00 81.19 97 ILE A N 1
ATOM 749 C CA . ILE A 1 97 ? 23.017 -9.169 -24.984 1.00 81.19 97 ILE A CA 1
ATOM 750 C C . ILE A 1 97 ? 23.239 -8.257 -23.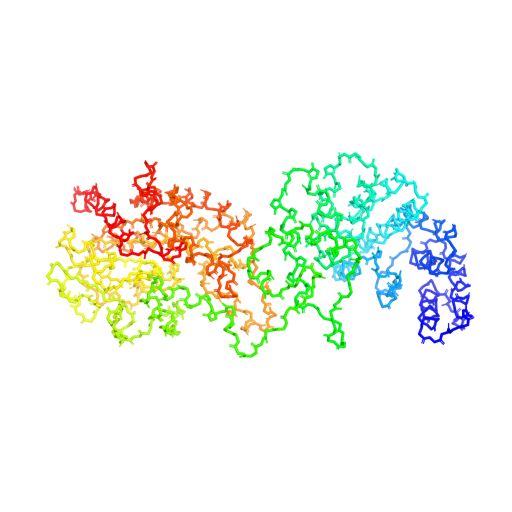777 1.00 81.19 97 ILE A C 1
ATOM 752 O O . ILE A 1 97 ? 22.756 -7.125 -23.769 1.00 81.19 97 ILE A O 1
ATOM 756 N N . HIS A 1 98 ? 23.928 -8.768 -22.754 1.00 74.44 98 HIS A N 1
ATOM 757 C CA . HIS A 1 98 ? 24.083 -8.088 -21.462 1.00 74.44 98 HIS A CA 1
ATOM 758 C C . HIS A 1 98 ? 24.680 -6.680 -21.611 1.00 74.44 98 HIS A C 1
ATOM 760 O O . HIS A 1 98 ? 24.106 -5.733 -21.082 1.00 74.44 98 HIS A O 1
ATOM 766 N N . ASP A 1 99 ? 25.708 -6.522 -22.449 1.00 76.75 99 ASP A N 1
ATOM 767 C CA . ASP A 1 99 ? 26.368 -5.235 -22.739 1.00 76.75 99 ASP A CA 1
ATOM 768 C C . ASP A 1 99 ? 25.438 -4.170 -23.351 1.00 76.75 99 ASP A C 1
ATOM 770 O O . ASP A 1 99 ? 25.767 -2.987 -23.402 1.00 76.75 99 ASP A O 1
ATOM 774 N N . LEU A 1 100 ? 24.270 -4.574 -23.861 1.00 80.19 100 LEU A N 1
ATOM 775 C CA . LEU A 1 100 ? 23.265 -3.665 -24.410 1.00 80.19 100 LEU A CA 1
ATOM 776 C C . LEU A 1 100 ? 22.010 -3.552 -23.542 1.00 80.19 100 LEU A C 1
ATOM 778 O O . LEU A 1 100 ? 21.095 -2.806 -23.908 1.00 80.19 100 LEU A O 1
ATOM 782 N N . ASN A 1 101 ? 21.915 -4.320 -22.456 1.00 79.38 101 ASN A N 1
ATOM 783 C CA . ASN A 1 101 ? 20.712 -4.385 -21.633 1.00 79.38 101 ASN A CA 1
ATOM 784 C C . ASN A 1 101 ? 20.500 -3.103 -20.820 1.00 79.38 101 ASN A C 1
ATOM 786 O O . ASN A 1 101 ? 19.370 -2.678 -20.605 1.00 79.38 101 ASN A O 1
ATOM 790 N N . GLU A 1 102 ? 21.589 -2.439 -20.441 1.00 79.81 102 GLU A N 1
ATOM 791 C CA . GLU A 1 102 ? 21.541 -1.281 -19.547 1.00 79.81 102 GLU A CA 1
ATOM 792 C C . GLU A 1 102 ? 20.957 -0.021 -20.195 1.00 79.81 102 GLU A C 1
ATOM 794 O O . GLU A 1 102 ? 20.510 0.868 -19.484 1.00 79.81 102 GLU A O 1
ATOM 799 N N . MET A 1 103 ? 20.904 0.050 -21.529 1.00 89.12 103 MET A N 1
ATOM 800 C CA . MET A 1 103 ? 20.529 1.271 -22.254 1.00 89.12 103 MET A CA 1
ATOM 801 C C . MET A 1 103 ? 19.096 1.282 -22.783 1.00 89.12 103 MET A C 1
ATOM 803 O O . MET A 1 103 ? 18.617 2.334 -23.197 1.00 89.12 103 MET A O 1
ATOM 807 N N . CYS A 1 104 ? 18.399 0.141 -22.794 1.00 93.44 104 CYS A N 1
ATOM 808 C CA . CYS A 1 104 ? 17.083 0.021 -23.423 1.00 93.44 104 CYS A CA 1
ATOM 809 C C . CYS A 1 104 ? 16.047 -0.589 -22.465 1.00 93.44 104 CYS A C 1
ATOM 811 O O . CYS A 1 104 ? 16.241 -1.707 -21.985 1.00 93.44 104 CYS A O 1
ATOM 813 N N . PRO A 1 105 ? 14.898 0.067 -22.225 1.00 93.94 105 PRO A N 1
ATOM 814 C CA . PRO A 1 105 ? 13.828 -0.478 -21.400 1.00 93.94 105 PRO A CA 1
ATOM 815 C C . PRO A 1 105 ? 12.999 -1.508 -22.188 1.00 93.94 105 PRO A C 1
ATOM 817 O O . PRO A 1 105 ? 11.850 -1.263 -22.563 1.00 93.94 105 PRO A O 1
ATOM 820 N N . TYR A 1 106 ? 13.567 -2.691 -22.433 1.00 92.56 106 TYR A N 1
ATOM 821 C CA . TYR A 1 106 ? 12.965 -3.727 -23.283 1.00 92.56 106 TYR A CA 1
ATOM 822 C C . TYR A 1 106 ? 11.544 -4.121 -22.894 1.00 92.56 106 TYR A C 1
ATOM 824 O O . TYR A 1 106 ? 10.705 -4.314 -23.771 1.00 92.56 106 TYR A O 1
ATOM 832 N N . GLY A 1 107 ? 11.253 -4.228 -21.594 1.00 91.62 107 GLY A N 1
ATOM 833 C CA . GLY A 1 107 ? 9.904 -4.547 -21.122 1.00 91.62 107 GLY A CA 1
ATOM 834 C C . GLY A 1 107 ? 8.869 -3.513 -21.577 1.00 91.62 107 GLY A C 1
ATOM 835 O O . GLY A 1 107 ? 7.770 -3.880 -21.993 1.00 91.62 107 GLY A O 1
ATOM 836 N N . HIS A 1 108 ? 9.240 -2.229 -21.576 1.00 94.00 108 HIS A N 1
ATOM 837 C CA . HIS A 1 108 ? 8.388 -1.156 -22.084 1.00 94.00 108 HIS A CA 1
ATOM 838 C C . HIS A 1 108 ? 8.285 -1.185 -23.609 1.00 94.00 108 HIS A C 1
ATOM 840 O O . HIS A 1 108 ? 7.183 -1.022 -24.129 1.00 94.00 108 HIS A O 1
ATOM 846 N N . TYR A 1 109 ? 9.392 -1.438 -24.316 1.00 96.00 109 TYR A N 1
ATOM 847 C CA . TYR A 1 109 ? 9.392 -1.556 -25.776 1.00 96.00 109 TYR A CA 1
ATOM 848 C C . TYR A 1 109 ? 8.453 -2.669 -26.257 1.00 96.00 109 TYR A C 1
ATOM 850 O O . TYR A 1 109 ? 7.537 -2.406 -27.034 1.00 96.00 109 TYR A O 1
ATOM 858 N N . TRP A 1 110 ? 8.623 -3.897 -25.756 1.00 94.88 110 TRP A N 1
ATOM 859 C CA . TRP A 1 110 ? 7.829 -5.045 -26.205 1.00 94.88 110 TRP A CA 1
ATOM 860 C C . TRP A 1 110 ? 6.356 -4.915 -25.837 1.00 94.88 110 TRP A C 1
ATOM 862 O O . TRP A 1 110 ? 5.491 -5.302 -26.625 1.00 94.88 110 TRP A O 1
ATOM 872 N N . ARG A 1 111 ? 6.055 -4.323 -24.675 1.00 94.81 111 ARG A N 1
ATOM 873 C CA . ARG A 1 111 ? 4.679 -3.989 -24.303 1.00 94.81 111 ARG A CA 1
ATOM 874 C C . ARG A 1 111 ? 4.083 -2.971 -25.274 1.00 94.81 111 ARG A C 1
ATOM 876 O O . ARG A 1 111 ? 3.009 -3.223 -25.802 1.00 94.81 111 ARG A O 1
ATOM 883 N N . ALA A 1 112 ? 4.786 -1.872 -25.548 1.00 95.50 112 ALA A N 1
ATOM 884 C CA . ALA A 1 112 ? 4.317 -0.832 -26.461 1.00 95.50 112 ALA A CA 1
ATOM 885 C C . ALA A 1 112 ? 4.109 -1.353 -27.892 1.00 95.50 112 ALA A C 1
ATOM 887 O O . ALA A 1 112 ? 3.106 -1.027 -28.518 1.00 95.50 112 ALA A O 1
ATOM 888 N N . ALA A 1 113 ? 5.023 -2.191 -28.390 1.00 95.25 113 ALA A N 1
ATOM 889 C CA . ALA A 1 113 ? 4.884 -2.855 -29.682 1.00 95.25 113 ALA A CA 1
ATOM 890 C C . ALA A 1 113 ? 3.653 -3.774 -29.716 1.00 95.25 113 ALA A C 1
ATOM 892 O O . ALA A 1 113 ? 2.838 -3.676 -30.627 1.00 95.25 113 ALA A O 1
ATOM 893 N N . SER A 1 114 ? 3.477 -4.618 -28.694 1.00 95.12 114 SER A N 1
ATOM 894 C CA . SER A 1 114 ? 2.339 -5.545 -28.613 1.00 95.12 114 SER A CA 1
ATOM 895 C C . SER A 1 114 ? 0.997 -4.810 -28.521 1.00 95.12 114 SER A C 1
ATOM 897 O O . SER A 1 114 ? 0.042 -5.196 -29.190 1.00 95.12 114 SER A O 1
ATOM 899 N N . GLU A 1 115 ? 0.929 -3.740 -27.721 1.00 94.69 115 GLU A N 1
ATOM 900 C CA . GLU A 1 115 ? -0.248 -2.870 -27.595 1.00 94.69 115 GLU A CA 1
ATOM 901 C C . GLU A 1 115 ? -0.616 -2.234 -28.942 1.00 94.69 115 GLU A C 1
ATOM 903 O O . GLU A 1 115 ? -1.776 -2.295 -29.347 1.00 94.69 115 GLU A O 1
ATOM 908 N N . ALA A 1 116 ? 0.365 -1.674 -29.657 1.00 94.00 116 ALA A N 1
ATOM 909 C CA . ALA A 1 116 ? 0.144 -1.035 -30.953 1.00 94.00 116 ALA A CA 1
ATOM 910 C C . ALA A 1 116 ? -0.312 -2.037 -32.028 1.00 94.00 116 ALA A C 1
ATOM 912 O O . ALA A 1 116 ? -1.282 -1.775 -32.739 1.00 94.00 116 ALA A O 1
ATOM 913 N N . ILE A 1 117 ? 0.310 -3.223 -32.093 1.00 93.56 117 ILE A N 1
ATOM 914 C CA . ILE A 1 117 ? -0.094 -4.302 -33.011 1.00 93.56 117 ILE A CA 1
ATOM 915 C C . ILE A 1 117 ? -1.532 -4.750 -32.720 1.00 93.56 117 ILE A C 1
ATOM 917 O O . ILE A 1 117 ? -2.343 -4.872 -33.638 1.00 93.56 117 ILE A O 1
ATOM 921 N N . ALA A 1 118 ? -1.879 -4.960 -31.446 1.00 94.06 118 ALA A N 1
ATOM 922 C CA . ALA A 1 118 ? -3.230 -5.355 -31.048 1.00 94.06 118 ALA A CA 1
ATOM 923 C C . ALA A 1 118 ? -4.275 -4.273 -31.374 1.00 94.06 118 ALA A C 1
ATOM 925 O O . ALA A 1 118 ? -5.391 -4.596 -31.785 1.00 94.06 118 ALA A O 1
ATOM 926 N N . ALA A 1 119 ? -3.902 -2.999 -31.230 1.00 94.31 119 ALA A N 1
ATOM 927 C CA . ALA A 1 119 ? -4.737 -1.852 -31.573 1.00 94.31 119 ALA A CA 1
ATOM 928 C C . ALA A 1 119 ? -4.798 -1.556 -33.083 1.00 94.31 119 ALA A C 1
ATOM 930 O O . ALA A 1 119 ? -5.604 -0.720 -33.489 1.00 94.31 119 ALA A O 1
ATOM 931 N N . LYS A 1 120 ? -3.987 -2.239 -33.909 1.00 94.19 120 LYS A N 1
ATOM 932 C CA . LYS A 1 120 ? -3.786 -1.942 -35.340 1.00 94.19 120 LYS A CA 1
ATOM 933 C C . LYS A 1 120 ? -3.359 -0.487 -35.587 1.00 94.19 120 LYS A C 1
ATOM 935 O O . LYS A 1 120 ? -3.790 0.137 -36.552 1.00 94.19 120 LYS A O 1
ATOM 940 N N . ASP A 1 121 ? -2.537 0.052 -34.691 1.00 92.81 121 ASP A N 1
ATOM 941 C CA . ASP A 1 121 ? -1.927 1.370 -34.843 1.00 92.81 121 ASP A CA 1
ATOM 942 C C . ASP A 1 121 ? -0.749 1.284 -35.821 1.00 92.81 121 ASP A C 1
ATOM 944 O O . ASP A 1 121 ? 0.339 0.846 -35.454 1.00 92.81 121 ASP A O 1
ATOM 948 N N . GLU A 1 122 ? -0.970 1.713 -37.063 1.00 92.00 122 GLU A N 1
ATOM 949 C CA . GLU A 1 122 ? 0.047 1.710 -38.125 1.00 92.00 122 GLU A CA 1
ATOM 950 C C . GLU A 1 122 ? 1.166 2.741 -37.894 1.00 92.00 122 GLU A C 1
ATOM 952 O O . GLU A 1 122 ? 2.226 2.649 -38.514 1.00 92.00 122 GLU A O 1
ATOM 957 N N . SER A 1 123 ? 0.968 3.721 -37.002 1.00 93.00 123 SER A N 1
ATOM 958 C CA . SER A 1 123 ? 1.999 4.721 -36.701 1.00 93.00 123 SER A CA 1
ATOM 959 C C . SER A 1 123 ? 3.122 4.145 -35.841 1.00 93.00 123 SER A C 1
ATOM 961 O O . SER A 1 123 ? 4.273 4.575 -35.956 1.00 93.00 123 SER A O 1
ATOM 963 N N . PHE A 1 124 ? 2.800 3.178 -34.972 1.00 96.31 124 PHE A N 1
ATOM 964 C CA . PHE A 1 124 ? 3.709 2.614 -33.976 1.00 96.31 124 PHE A CA 1
ATOM 965 C C . PHE A 1 124 ? 4.445 3.695 -33.157 1.00 96.31 124 PHE A C 1
ATOM 967 O O . PHE A 1 124 ? 5.622 3.549 -32.814 1.00 96.31 124 PHE A O 1
ATOM 974 N N . GLU A 1 125 ? 3.765 4.798 -32.829 1.00 96.06 125 GLU A N 1
ATOM 975 C CA . GLU A 1 125 ? 4.391 5.994 -32.251 1.00 96.06 125 GLU A CA 1
ATOM 976 C C . GLU A 1 125 ? 5.147 5.699 -30.944 1.00 96.06 125 GLU A C 1
ATOM 978 O O . GLU A 1 125 ? 6.299 6.100 -30.760 1.00 96.06 125 GLU A O 1
ATOM 983 N N . LYS A 1 126 ? 4.521 4.964 -30.020 1.00 96.00 126 LYS A N 1
ATOM 984 C CA . LYS A 1 126 ? 5.101 4.663 -28.703 1.00 96.00 126 LYS A CA 1
ATOM 985 C C . LYS A 1 126 ? 6.393 3.830 -28.794 1.00 96.00 126 LYS A C 1
ATOM 987 O O . LYS A 1 126 ? 7.393 4.261 -28.217 1.00 96.00 126 LYS A O 1
ATOM 992 N N . PRO A 1 127 ? 6.449 2.681 -29.499 1.00 96.94 127 PRO A N 1
ATOM 993 C CA . PRO A 1 127 ? 7.709 1.954 -29.667 1.00 96.94 127 PRO A CA 1
ATOM 994 C C . PRO A 1 127 ? 8.771 2.745 -30.456 1.00 96.94 127 PRO A C 1
ATOM 996 O O . PRO A 1 127 ? 9.950 2.629 -30.112 1.00 96.94 127 PRO A O 1
ATOM 999 N N . ARG A 1 128 ? 8.397 3.605 -31.421 1.00 97.00 128 ARG A N 1
ATOM 1000 C CA . ARG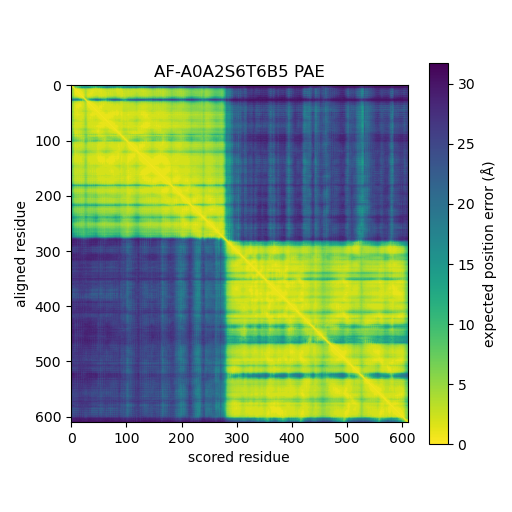 A 1 128 ? 9.345 4.527 -32.090 1.00 97.00 128 ARG A CA 1
ATOM 1001 C C . ARG A 1 128 ? 10.004 5.482 -31.104 1.00 97.00 128 ARG A C 1
ATOM 1003 O O . ARG A 1 128 ? 11.228 5.580 -31.071 1.00 97.00 128 ARG A O 1
ATOM 1010 N N . ARG A 1 129 ? 9.205 6.141 -30.258 1.00 98.06 129 ARG A N 1
ATOM 1011 C CA . ARG A 1 129 ? 9.709 7.059 -29.225 1.00 98.06 129 ARG A CA 1
ATOM 1012 C C . ARG A 1 129 ? 10.634 6.359 -28.234 1.00 98.06 129 ARG A C 1
ATOM 1014 O O . ARG A 1 129 ? 11.601 6.967 -27.794 1.00 98.06 129 ARG A O 1
ATOM 1021 N N . ILE A 1 130 ? 10.387 5.086 -27.915 1.00 97.94 130 ILE A N 1
ATOM 1022 C CA . ILE A 1 130 ? 11.292 4.299 -27.063 1.00 97.94 130 ILE A CA 1
ATOM 1023 C C . ILE A 1 130 ? 12.633 4.051 -27.771 1.00 97.94 130 ILE A C 1
ATOM 1025 O O . ILE A 1 130 ? 13.670 4.279 -27.156 1.00 97.94 130 ILE A O 1
ATOM 1029 N N . ILE A 1 131 ? 12.639 3.664 -29.055 1.00 98.25 131 ILE A N 1
ATOM 1030 C CA . ILE A 1 131 ? 13.879 3.525 -29.850 1.00 98.25 131 ILE A CA 1
ATOM 1031 C C . ILE A 1 131 ? 14.646 4.855 -29.899 1.00 98.25 131 ILE A C 1
ATOM 1033 O O . ILE A 1 131 ? 15.854 4.889 -29.661 1.00 98.25 131 ILE A O 1
ATOM 1037 N N . GLN A 1 132 ? 13.939 5.955 -30.158 1.00 98.38 132 GLN A N 1
ATOM 1038 C CA . GLN A 1 132 ? 14.510 7.299 -30.220 1.00 98.38 132 GLN A CA 1
ATOM 1039 C C . GLN A 1 132 ? 15.098 7.733 -28.868 1.00 98.38 132 GLN A C 1
ATOM 1041 O O . GLN A 1 132 ? 16.229 8.214 -28.807 1.00 98.38 132 GLN A O 1
ATOM 1046 N N . ALA A 1 133 ? 14.372 7.504 -27.770 1.00 98.50 133 ALA A N 1
ATOM 1047 C CA . ALA A 1 133 ? 14.839 7.778 -26.414 1.00 98.50 133 ALA A CA 1
ATOM 1048 C C . ALA A 1 133 ? 16.069 6.930 -26.055 1.00 98.50 133 ALA A C 1
ATOM 1050 O O . ALA A 1 133 ? 17.024 7.442 -25.470 1.00 98.50 133 ALA A O 1
ATOM 1051 N N . THR A 1 134 ? 16.095 5.656 -26.460 1.00 98.38 134 THR A N 1
ATOM 1052 C CA . THR A 1 134 ? 17.266 4.793 -26.278 1.00 98.38 134 THR A CA 1
ATOM 1053 C C . THR A 1 134 ? 18.469 5.325 -27.058 1.00 98.38 134 THR A C 1
ATOM 1055 O O . THR A 1 134 ? 19.567 5.367 -26.510 1.00 98.38 134 THR A O 1
ATOM 1058 N N . ALA A 1 135 ? 18.287 5.799 -28.295 1.00 98.50 135 ALA A N 1
ATOM 1059 C CA . ALA A 1 135 ? 19.372 6.414 -29.060 1.00 98.50 135 ALA A CA 1
ATOM 1060 C C . ALA A 1 135 ? 19.935 7.662 -28.359 1.00 98.50 135 ALA A C 1
ATOM 1062 O O . ALA A 1 135 ? 21.144 7.751 -28.157 1.00 98.50 135 ALA A O 1
ATOM 1063 N N . CYS A 1 136 ? 19.068 8.562 -27.884 1.00 98.62 136 CYS A N 1
ATOM 1064 C CA . CYS A 1 136 ? 19.477 9.701 -27.057 1.00 98.62 136 CYS A CA 1
ATOM 1065 C C . CYS A 1 136 ? 20.186 9.274 -25.763 1.00 98.62 136 CYS A C 1
ATOM 1067 O O . CYS A 1 136 ? 21.120 9.942 -25.339 1.00 98.62 136 CYS A O 1
ATOM 1069 N N . THR A 1 137 ? 19.807 8.147 -25.159 1.00 98.44 137 THR A N 1
ATOM 1070 C CA . THR A 1 137 ? 20.476 7.621 -23.956 1.00 98.44 137 THR A CA 1
ATOM 1071 C C . THR A 1 137 ? 21.909 7.178 -24.254 1.00 98.44 137 THR A C 1
ATOM 1073 O O . THR A 1 137 ? 22.813 7.492 -23.488 1.00 98.44 137 THR A O 1
ATOM 1076 N N . TYR A 1 138 ? 22.151 6.510 -25.388 1.00 98.12 138 TYR A N 1
ATOM 1077 C CA . TYR A 1 138 ? 23.516 6.184 -25.816 1.00 98.12 138 TYR A CA 1
ATOM 1078 C C . TYR A 1 138 ? 24.355 7.438 -26.091 1.00 98.12 138 TYR A C 1
ATOM 1080 O O . TYR A 1 138 ? 25.522 7.481 -25.716 1.00 98.12 138 TYR A O 1
ATOM 1088 N N . LEU A 1 139 ? 23.771 8.455 -26.733 1.00 98.44 139 LEU A N 1
ATOM 1089 C CA . LEU A 1 139 ? 24.458 9.729 -26.976 1.00 98.44 139 LEU A CA 1
ATOM 1090 C C . LEU A 1 139 ? 24.791 10.439 -25.661 1.00 98.44 139 LEU A C 1
ATOM 1092 O O . LEU A 1 139 ? 25.908 10.913 -25.487 1.00 98.44 139 LEU A O 1
ATOM 1096 N N . ALA A 1 140 ? 23.849 10.451 -24.717 1.00 98.25 140 ALA A N 1
ATOM 1097 C CA . ALA A 1 140 ? 24.080 10.974 -23.381 1.00 98.25 140 ALA A CA 1
ATOM 1098 C C . ALA A 1 140 ? 25.221 10.225 -22.676 1.00 98.25 140 ALA A C 1
ATOM 1100 O O . ALA A 1 140 ? 26.056 10.853 -22.033 1.00 98.25 140 ALA A O 1
ATOM 1101 N N . GLN A 1 141 ? 25.278 8.895 -22.816 1.00 97.12 141 GLN A N 1
ATOM 1102 C CA . GLN A 1 141 ? 26.327 8.088 -22.199 1.00 97.12 141 GLN A CA 1
ATOM 1103 C C . GLN A 1 141 ? 27.691 8.380 -22.833 1.00 97.12 141 GLN A C 1
ATOM 1105 O O . GLN A 1 141 ? 28.671 8.475 -22.105 1.00 97.12 141 GLN A O 1
ATOM 1110 N N . ASP A 1 142 ? 27.772 8.538 -24.158 1.00 97.50 142 ASP A N 1
ATOM 1111 C CA . ASP A 1 142 ? 29.030 8.892 -24.831 1.00 97.50 142 ASP A CA 1
ATOM 1112 C C . ASP A 1 142 ? 29.540 10.264 -24.366 1.00 97.50 142 ASP A C 1
ATOM 1114 O O . ASP A 1 142 ? 30.709 10.391 -24.008 1.00 97.50 142 ASP A O 1
ATOM 1118 N N . CYS A 1 143 ? 28.655 11.263 -24.274 1.00 98.12 143 CYS A N 1
ATOM 1119 C CA . CYS A 1 143 ? 28.983 12.567 -23.696 1.00 98.12 143 CYS A CA 1
ATOM 1120 C C . CYS A 1 143 ? 29.470 12.436 -22.242 1.00 98.12 143 CYS A C 1
ATOM 1122 O O . CYS A 1 143 ? 30.522 12.977 -21.901 1.00 98.12 143 CYS A O 1
ATOM 1124 N N . PHE A 1 144 ? 28.764 11.663 -21.407 1.00 97.50 144 PHE A N 1
ATOM 1125 C CA . PHE A 1 144 ? 29.140 11.431 -20.008 1.00 97.50 144 PHE A CA 1
ATOM 1126 C C . PHE A 1 144 ? 30.527 10.781 -19.896 1.00 97.50 144 PHE A C 1
ATOM 1128 O O . PHE A 1 144 ? 31.369 11.247 -19.135 1.00 97.50 144 PHE A O 1
ATOM 1135 N N . GLU A 1 145 ? 30.801 9.740 -20.689 1.00 95.88 145 GLU A N 1
ATOM 1136 C CA . GLU A 1 145 ? 32.097 9.043 -20.727 1.00 95.88 145 GLU A CA 1
ATOM 1137 C C . GLU A 1 145 ? 33.246 9.946 -21.210 1.00 95.88 145 GLU A C 1
ATOM 1139 O O . GLU A 1 145 ? 34.393 9.746 -20.810 1.00 95.88 145 GLU A O 1
ATOM 1144 N N . ARG A 1 146 ? 32.955 10.952 -22.046 1.00 96.25 146 ARG A N 1
ATOM 1145 C CA . ARG A 1 146 ? 33.926 11.959 -22.510 1.00 96.25 146 ARG A CA 1
ATOM 1146 C C . ARG A 1 146 ? 34.094 13.146 -21.551 1.00 96.25 146 ARG A C 1
ATOM 1148 O O . ARG A 1 146 ? 34.940 13.999 -21.817 1.00 96.25 146 ARG A O 1
ATOM 1155 N N . GLY A 1 147 ? 33.312 13.218 -20.472 1.00 96.81 147 GLY A N 1
ATOM 1156 C CA . GLY A 1 147 ? 33.284 14.358 -19.546 1.00 96.81 147 GLY A CA 1
ATOM 1157 C C . GLY A 1 147 ? 32.536 15.590 -20.076 1.00 96.81 147 GLY A C 1
ATOM 1158 O O . GLY A 1 147 ? 32.639 16.665 -19.492 1.00 96.81 147 GLY A O 1
ATOM 1159 N N . ASP A 1 148 ? 31.783 15.457 -21.171 1.00 97.69 148 ASP A N 1
ATOM 1160 C CA . ASP A 1 148 ? 30.873 16.489 -21.680 1.00 97.69 148 ASP A CA 1
ATOM 1161 C C . ASP A 1 148 ? 29.525 16.391 -20.949 1.00 97.69 148 ASP A C 1
ATOM 1163 O O . ASP A 1 148 ? 28.545 15.834 -21.453 1.00 97.69 148 ASP A O 1
ATOM 1167 N N . PHE A 1 149 ? 29.485 16.874 -19.706 1.00 97.06 149 PHE A N 1
ATOM 1168 C CA . PHE A 1 149 ? 28.294 16.758 -18.862 1.00 97.06 149 PHE A CA 1
ATOM 1169 C C . PHE A 1 149 ? 27.120 17.613 -19.359 1.00 97.06 149 PHE A C 1
ATOM 1171 O O . PHE A 1 149 ? 25.974 17.169 -19.287 1.00 97.06 149 PHE A O 1
ATOM 1178 N N . ASP A 1 150 ? 27.378 18.779 -19.953 1.00 96.12 150 ASP A N 1
ATOM 1179 C CA . ASP A 1 150 ? 26.336 19.597 -20.582 1.00 96.12 150 ASP A CA 1
ATOM 1180 C C . ASP A 1 150 ? 25.667 18.855 -21.749 1.00 96.12 150 ASP A C 1
ATOM 1182 O O . ASP A 1 150 ? 24.435 18.745 -21.813 1.00 96.12 150 ASP A O 1
ATOM 1186 N N . GLY A 1 151 ? 26.470 18.278 -22.651 1.00 97.69 151 GLY A N 1
ATOM 1187 C CA . GLY A 1 151 ? 25.974 17.453 -23.751 1.00 97.69 151 GLY A CA 1
ATOM 1188 C C . GLY A 1 151 ? 25.215 16.222 -23.255 1.00 97.69 151 GLY A C 1
ATOM 1189 O O . GLY A 1 151 ? 24.127 15.917 -23.761 1.00 97.69 151 GLY A O 1
ATOM 1190 N N . ALA A 1 152 ? 25.728 15.562 -22.211 1.00 98.31 152 ALA A N 1
ATOM 1191 C CA . ALA A 1 152 ? 25.075 14.413 -21.592 1.00 98.31 152 ALA A CA 1
ATOM 1192 C C . ALA A 1 152 ? 23.687 14.780 -21.056 1.00 98.31 152 ALA A C 1
ATOM 1194 O O . ALA A 1 152 ? 22.704 14.087 -21.338 1.00 98.31 152 ALA A O 1
ATOM 1195 N N . ARG A 1 153 ? 23.584 15.918 -20.361 1.00 97.50 153 ARG A N 1
ATOM 1196 C CA . ARG A 1 153 ? 22.335 16.412 -19.779 1.00 97.50 153 ARG A CA 1
ATOM 1197 C C . ARG A 1 153 ? 21.305 16.732 -20.855 1.00 97.50 153 ARG A C 1
ATOM 1199 O O . ARG A 1 153 ? 20.146 16.331 -20.736 1.00 97.50 153 ARG A O 1
ATOM 1206 N N . ILE A 1 154 ? 21.719 17.407 -21.931 1.00 97.44 154 ILE A N 1
ATOM 1207 C CA . ILE A 1 154 ? 20.848 17.739 -23.071 1.00 97.44 154 ILE A CA 1
ATOM 1208 C C . ILE A 1 154 ? 20.239 16.467 -23.671 1.00 97.44 154 ILE A C 1
ATOM 1210 O O . ILE A 1 154 ? 19.024 16.399 -23.888 1.00 97.44 154 ILE A O 1
ATOM 1214 N N . GLN A 1 155 ? 21.063 15.450 -23.921 1.00 98.50 155 GLN A N 1
ATOM 1215 C CA . GLN A 1 155 ? 20.604 14.200 -24.523 1.00 98.50 155 GLN A CA 1
ATOM 1216 C C . GLN A 1 155 ? 19.736 13.376 -23.561 1.00 98.50 155 GLN A C 1
ATOM 1218 O O . GLN A 1 155 ? 18.702 12.846 -23.976 1.00 98.50 155 GLN A O 1
ATOM 1223 N N . ALA A 1 156 ? 20.081 13.327 -22.271 1.00 98.19 156 ALA A N 1
ATOM 1224 C CA . ALA A 1 156 ? 19.281 12.637 -21.263 1.00 98.19 156 ALA A CA 1
ATOM 1225 C C . ALA A 1 156 ? 17.895 13.290 -21.096 1.00 98.19 156 ALA A C 1
ATOM 1227 O O . ALA A 1 156 ? 16.881 12.592 -21.100 1.00 98.19 156 ALA A O 1
ATOM 1228 N N . LEU A 1 157 ? 17.815 14.626 -21.071 1.00 97.50 157 LEU A N 1
ATOM 1229 C CA . LEU A 1 157 ? 16.543 15.361 -21.067 1.00 97.50 157 LEU A CA 1
ATOM 1230 C C . LEU A 1 157 ? 15.726 15.131 -22.346 1.00 97.50 157 LEU A C 1
ATOM 1232 O O . LEU A 1 157 ? 14.499 15.024 -22.288 1.00 97.50 157 LEU A O 1
ATOM 1236 N N . LYS A 1 158 ? 16.375 15.042 -23.515 1.00 98.00 158 LYS A N 1
ATOM 1237 C CA . LYS A 1 158 ? 15.691 14.683 -24.769 1.00 98.00 158 LYS A CA 1
ATOM 1238 C C . LYS A 1 158 ? 15.079 13.281 -24.654 1.00 98.00 158 LYS A C 1
ATOM 1240 O O . LYS A 1 158 ? 13.902 13.113 -24.969 1.00 98.00 158 LYS A O 1
ATOM 1245 N N . ALA A 1 159 ? 15.824 12.307 -24.131 1.00 98.31 159 ALA A N 1
ATOM 1246 C CA . ALA A 1 159 ? 15.340 10.942 -23.928 1.00 98.31 159 ALA A CA 1
ATOM 1247 C C . ALA A 1 159 ? 14.150 10.864 -22.953 1.00 98.31 159 ALA A C 1
ATOM 1249 O O . ALA A 1 159 ? 13.149 10.219 -23.268 1.00 98.31 159 ALA A O 1
ATOM 1250 N N . THR A 1 160 ? 14.208 11.550 -21.807 1.00 96.12 160 THR A N 1
ATOM 1251 C CA . THR A 1 160 ? 13.123 11.526 -20.806 1.00 96.12 160 THR A CA 1
ATOM 1252 C C . THR A 1 160 ? 11.862 12.249 -21.281 1.00 96.12 160 THR A C 1
ATOM 1254 O O . THR A 1 160 ? 10.755 11.848 -20.929 1.00 96.12 160 THR A O 1
ATOM 1257 N N . ARG A 1 161 ? 11.982 13.268 -22.144 1.00 95.88 161 ARG A N 1
ATOM 1258 C CA . ARG A 1 161 ? 10.821 13.900 -22.803 1.00 95.88 161 ARG A CA 1
ATOM 1259 C C . ARG A 1 161 ? 10.170 12.990 -23.842 1.00 95.88 161 ARG A C 1
ATOM 1261 O O . ARG A 1 161 ? 8.947 12.982 -23.960 1.00 95.88 161 ARG A O 1
ATOM 1268 N N . LEU A 1 162 ? 10.974 12.232 -24.588 1.00 97.06 162 LEU A N 1
ATOM 1269 C CA . LEU A 1 162 ? 10.480 11.259 -25.566 1.00 97.06 162 LEU A CA 1
ATOM 1270 C C . LEU A 1 162 ? 9.766 10.089 -24.882 1.00 97.06 162 LEU A C 1
ATOM 1272 O O . LEU A 1 162 ? 8.690 9.678 -25.324 1.00 97.06 162 LEU A O 1
ATOM 1276 N N . PHE A 1 163 ? 10.344 9.580 -23.791 1.00 97.56 163 PHE A N 1
ATOM 1277 C CA . PHE A 1 163 ? 9.761 8.514 -22.988 1.00 97.56 163 PHE A CA 1
ATOM 1278 C C . PHE A 1 163 ? 10.034 8.733 -21.484 1.00 97.56 163 PHE A C 1
ATOM 1280 O O . PHE A 1 163 ? 11.120 8.404 -21.003 1.00 97.56 163 PHE A O 1
ATOM 1287 N N . PRO A 1 164 ? 9.045 9.233 -20.713 1.00 93.94 164 PRO A N 1
ATOM 1288 C CA . PRO A 1 164 ? 9.224 9.570 -19.293 1.00 93.94 164 PRO A CA 1
ATOM 1289 C C . PRO A 1 164 ? 9.610 8.409 -18.374 1.00 93.94 164 PRO A C 1
ATOM 1291 O O . PRO A 1 164 ? 10.148 8.649 -17.299 1.00 93.94 164 PRO A O 1
ATOM 1294 N N . ASP A 1 165 ? 9.368 7.164 -18.793 1.00 93.75 165 ASP A N 1
ATOM 1295 C CA . ASP A 1 165 ? 9.692 5.953 -18.025 1.00 93.75 165 ASP A CA 1
ATOM 1296 C C . ASP A 1 165 ? 10.971 5.266 -18.528 1.00 93.75 165 ASP A C 1
ATOM 1298 O O . ASP A 1 165 ? 11.222 4.095 -18.235 1.00 93.75 165 ASP A O 1
ATOM 1302 N N . HIS A 1 166 ? 11.801 5.977 -19.300 1.00 97.12 166 HIS A N 1
ATOM 1303 C CA . HIS A 1 166 ? 13.091 5.473 -19.765 1.00 97.12 166 HIS A CA 1
ATOM 1304 C C . HIS A 1 166 ? 14.099 5.430 -18.605 1.00 97.12 166 HIS A C 1
ATOM 1306 O O . HIS A 1 166 ? 14.960 6.302 -18.488 1.00 97.12 166 HIS A O 1
ATOM 1312 N N . PHE A 1 167 ? 14.001 4.418 -17.735 1.00 94.50 167 PHE A N 1
ATOM 1313 C CA . PHE A 1 167 ? 14.821 4.323 -16.519 1.00 94.50 167 PHE A CA 1
ATOM 1314 C C . PHE A 1 167 ? 16.339 4.470 -16.759 1.00 94.50 167 PHE A C 1
ATOM 1316 O O . PHE A 1 167 ? 16.961 5.154 -15.949 1.00 94.50 167 PHE A O 1
ATOM 1323 N N . PRO A 1 168 ? 16.948 3.983 -17.867 1.00 95.56 168 PRO A N 1
ATOM 1324 C CA . PRO A 1 168 ? 18.361 4.253 -18.141 1.00 95.56 168 PRO A CA 1
ATOM 1325 C C . PRO A 1 168 ? 18.676 5.738 -18.347 1.00 95.56 168 PRO A C 1
ATOM 1327 O O . PRO A 1 168 ? 19.685 6.237 -17.860 1.00 95.56 168 PRO A O 1
ATOM 1330 N N . ALA A 1 169 ? 17.783 6.467 -19.027 1.00 97.81 169 ALA A N 1
ATOM 1331 C CA . ALA A 1 169 ? 17.963 7.896 -19.282 1.00 97.81 169 ALA A CA 1
ATOM 1332 C C . ALA A 1 169 ? 17.776 8.709 -18.003 1.00 97.81 169 ALA A C 1
ATOM 1334 O O . ALA A 1 169 ? 18.496 9.672 -17.773 1.00 97.81 169 ALA A O 1
ATOM 1335 N N . LEU A 1 170 ? 16.814 8.307 -17.169 1.00 97.88 170 LEU A N 1
ATOM 1336 C CA . LEU A 1 170 ? 16.559 8.931 -15.877 1.00 97.88 170 LEU A CA 1
ATOM 1337 C C . LEU A 1 170 ? 17.751 8.762 -14.924 1.00 97.88 170 LEU A C 1
ATOM 1339 O O . LEU A 1 170 ? 18.153 9.727 -14.283 1.00 97.88 170 LEU A O 1
ATOM 1343 N N . VAL A 1 171 ? 18.340 7.561 -14.862 1.00 96.19 171 VAL A N 1
ATOM 1344 C CA . VAL A 1 171 ? 19.570 7.312 -14.089 1.00 96.19 171 VAL A CA 1
ATOM 1345 C C . VAL A 1 171 ? 20.722 8.153 -14.619 1.00 96.19 171 VAL A C 1
ATOM 1347 O O . VAL A 1 171 ? 21.464 8.737 -13.836 1.00 96.19 171 VAL A O 1
ATOM 1350 N N . LEU A 1 172 ? 20.880 8.227 -15.939 1.00 97.25 172 LEU A N 1
ATOM 1351 C CA . LEU A 1 172 ? 21.960 8.997 -16.533 1.00 97.25 172 LEU A CA 1
ATOM 1352 C C . LEU A 1 172 ? 21.798 10.501 -16.292 1.00 97.25 172 LEU A C 1
ATOM 1354 O O . LEU A 1 172 ? 22.768 11.136 -15.911 1.00 97.25 172 LEU A O 1
ATOM 1358 N N . LEU A 1 173 ? 20.581 11.044 -16.402 1.00 97.62 173 LEU A N 1
ATOM 1359 C CA . LEU A 1 173 ? 20.282 12.431 -16.032 1.00 97.62 173 LEU A CA 1
ATOM 1360 C C . LEU A 1 173 ? 20.645 12.707 -14.568 1.00 97.62 173 LEU A C 1
ATOM 1362 O O . LEU A 1 173 ? 21.338 13.675 -14.285 1.00 97.62 173 LEU A O 1
ATOM 1366 N N . ALA A 1 174 ? 20.231 11.825 -13.655 1.00 96.88 174 ALA A N 1
ATOM 1367 C CA . ALA A 1 174 ? 20.547 11.937 -12.233 1.00 96.88 174 ALA A CA 1
ATOM 1368 C C . ALA A 1 174 ? 22.064 11.936 -11.965 1.00 96.88 174 ALA A C 1
ATOM 1370 O O . ALA A 1 174 ? 22.551 12.731 -11.166 1.00 96.88 174 ALA A O 1
ATOM 1371 N N . ARG A 1 175 ? 22.816 11.069 -12.654 1.00 96.25 175 ARG A N 1
ATOM 1372 C CA . ARG A 1 175 ? 24.284 11.027 -12.573 1.00 96.25 175 ARG A CA 1
ATOM 1373 C C . ARG A 1 175 ? 24.916 12.297 -13.131 1.00 96.25 175 ARG A C 1
ATOM 1375 O O . ARG A 1 175 ? 25.784 12.863 -12.486 1.00 96.25 175 ARG A O 1
ATOM 1382 N N . THR A 1 176 ? 24.484 12.748 -14.307 1.00 96.94 176 THR A N 1
ATOM 1383 C CA . THR A 1 176 ? 25.001 13.967 -14.937 1.00 96.94 176 THR A CA 1
ATOM 1384 C C . THR A 1 176 ? 24.766 15.200 -14.072 1.00 96.94 176 THR A C 1
ATOM 1386 O O . THR A 1 176 ? 25.678 16.000 -13.903 1.00 96.94 176 THR A O 1
ATOM 1389 N N . ASP A 1 177 ? 23.569 15.338 -13.502 1.00 94.31 177 ASP A N 1
ATOM 1390 C CA . ASP A 1 177 ? 23.235 16.459 -12.624 1.00 94.31 177 ASP A CA 1
ATOM 1391 C C . ASP A 1 177 ? 24.106 16.456 -11.358 1.00 94.31 177 ASP A C 1
ATOM 1393 O O . ASP A 1 177 ? 24.542 17.515 -10.915 1.00 94.31 177 ASP A O 1
ATOM 1397 N N . LEU A 1 178 ? 24.427 15.274 -10.817 1.00 92.88 178 LEU A N 1
ATOM 1398 C CA . LEU A 1 178 ? 25.343 15.146 -9.684 1.00 92.88 178 LEU A CA 1
ATOM 1399 C C . LEU A 1 178 ? 26.785 15.559 -10.043 1.00 92.88 178 LEU A C 1
ATOM 1401 O O . LEU A 1 178 ? 27.418 16.257 -9.256 1.00 92.88 178 LEU A O 1
ATOM 1405 N N . GLU A 1 179 ? 27.286 15.171 -11.222 1.00 94.06 179 GLU A N 1
ATOM 1406 C CA . GLU A 1 179 ? 28.637 15.528 -11.701 1.00 94.06 179 GLU A CA 1
ATOM 1407 C C . GLU A 1 179 ? 28.794 17.022 -12.011 1.00 94.06 179 GLU A C 1
ATOM 1409 O O . GLU A 1 179 ? 29.855 17.599 -11.777 1.00 94.06 179 GLU A O 1
ATOM 1414 N N . LEU A 1 180 ? 27.738 17.676 -12.508 1.00 91.56 180 LEU A N 1
ATOM 1415 C CA . LEU A 1 180 ? 27.740 19.128 -12.722 1.00 91.56 180 LEU A CA 1
ATOM 1416 C C . LEU A 1 180 ? 27.883 19.909 -11.406 1.00 91.56 180 LEU A C 1
ATOM 1418 O O . LEU A 1 180 ? 28.299 21.064 -11.425 1.00 91.56 180 LEU A O 1
ATOM 1422 N N . GLY A 1 181 ? 27.558 19.292 -10.265 1.00 81.44 181 GLY A N 1
ATOM 1423 C CA . GLY A 1 181 ? 27.729 19.866 -8.929 1.00 81.44 181 GLY A CA 1
ATOM 1424 C C . GLY A 1 181 ? 26.705 20.942 -8.549 1.00 81.44 181 GLY A C 1
ATOM 1425 O O . GLY A 1 181 ? 26.643 21.334 -7.382 1.00 81.44 181 GLY A O 1
ATOM 1426 N N . ASP A 1 182 ? 25.880 21.392 -9.494 1.00 78.25 182 ASP A N 1
ATOM 1427 C CA . ASP A 1 182 ? 24.739 22.268 -9.239 1.00 78.25 182 ASP A CA 1
ATOM 1428 C C . ASP A 1 182 ? 23.538 21.473 -8.702 1.00 78.25 182 ASP A C 1
ATOM 1430 O O . ASP A 1 182 ? 23.335 20.297 -9.008 1.00 78.25 182 ASP A O 1
ATOM 1434 N N . PHE A 1 183 ? 22.681 22.142 -7.930 1.00 85.69 183 PHE A N 1
ATOM 1435 C CA . PHE A 1 183 ? 21.415 21.553 -7.507 1.00 85.69 183 PHE A CA 1
ATOM 1436 C C . PHE A 1 183 ? 20.387 21.591 -8.646 1.00 85.69 183 PHE A C 1
ATOM 1438 O O . PHE A 1 183 ? 19.866 22.656 -8.985 1.00 85.69 183 PHE A O 1
ATOM 1445 N N . TYR A 1 184 ? 20.042 20.417 -9.174 1.00 83.06 184 TYR A N 1
ATOM 1446 C CA . TYR A 1 184 ? 18.971 20.242 -10.154 1.00 83.06 184 TYR A CA 1
ATOM 1447 C C . TYR A 1 184 ? 17.823 19.420 -9.565 1.00 83.06 184 TYR A C 1
ATOM 1449 O O . TYR A 1 184 ? 17.962 18.227 -9.279 1.00 83.06 184 TYR A O 1
ATOM 1457 N N . GLU A 1 185 ? 16.649 20.041 -9.425 1.00 84.62 185 GLU A N 1
ATOM 1458 C CA . GLU A 1 185 ? 15.444 19.345 -8.957 1.00 84.62 185 GLU A CA 1
ATOM 1459 C C . GLU A 1 185 ? 15.033 18.229 -9.937 1.00 84.62 185 GLU A C 1
ATOM 1461 O O . GLU A 1 185 ? 14.521 17.182 -9.526 1.00 84.62 185 GLU A O 1
ATOM 1466 N N . GLU A 1 186 ? 15.322 18.407 -11.230 1.00 84.56 186 GLU A N 1
ATOM 1467 C CA . GLU A 1 186 ? 15.088 17.407 -12.267 1.00 84.56 186 GLU A CA 1
ATOM 1468 C C . GLU A 1 186 ? 15.884 16.120 -12.044 1.00 84.56 186 GLU A C 1
ATOM 1470 O O . GLU A 1 186 ? 15.308 15.044 -12.203 1.00 84.56 186 GLU A O 1
ATOM 1475 N N . GLY A 1 187 ? 17.156 16.194 -11.641 1.00 89.19 187 GLY A N 1
ATOM 1476 C CA . GLY A 1 187 ? 17.993 15.022 -11.367 1.00 89.19 187 GLY A CA 1
ATOM 1477 C C . GLY A 1 187 ? 17.463 14.196 -10.197 1.00 89.19 187 GLY A C 1
ATOM 1478 O O . GLY A 1 187 ? 17.331 12.972 -10.292 1.00 89.19 187 GLY A O 1
ATOM 1479 N N . VAL A 1 188 ? 17.035 14.871 -9.125 1.00 87.69 188 VAL A N 1
ATOM 1480 C CA . VAL A 1 188 ? 16.368 14.237 -7.977 1.00 87.69 188 VAL A CA 1
ATOM 1481 C C . VAL A 1 188 ? 15.067 13.557 -8.418 1.00 87.69 188 VAL A C 1
ATOM 1483 O O . VAL A 1 188 ? 14.815 12.390 -8.097 1.00 87.69 188 VAL A O 1
ATOM 1486 N N . ALA A 1 189 ? 14.218 14.269 -9.165 1.00 87.50 189 ALA A N 1
ATOM 1487 C CA . ALA A 1 189 ? 12.961 13.726 -9.672 1.00 87.50 189 ALA A CA 1
ATOM 1488 C C . ALA A 1 189 ? 13.193 12.540 -10.624 1.00 87.50 189 ALA A C 1
ATOM 1490 O O . ALA A 1 189 ? 12.454 11.550 -10.569 1.00 87.50 189 ALA A O 1
ATOM 1491 N N . ALA A 1 190 ? 14.239 12.609 -11.449 1.00 91.44 190 ALA A N 1
ATOM 1492 C CA . ALA A 1 190 ? 14.622 11.562 -12.378 1.00 91.44 190 ALA A CA 1
ATOM 1493 C C . ALA A 1 190 ? 15.044 10.291 -11.641 1.00 91.44 190 ALA A C 1
ATOM 1495 O O . ALA A 1 190 ? 14.505 9.224 -11.936 1.00 91.44 190 ALA A O 1
ATOM 1496 N N . PHE A 1 191 ? 15.911 10.394 -10.627 1.00 94.62 191 PHE A N 1
ATOM 1497 C CA . PHE A 1 191 ? 16.309 9.235 -9.826 1.00 94.62 191 PHE A CA 1
ATOM 1498 C C . PHE A 1 191 ? 15.107 8.587 -9.127 1.00 94.62 191 PHE A C 1
ATOM 1500 O O . PHE A 1 191 ? 14.908 7.374 -9.219 1.00 94.62 191 PHE A O 1
ATOM 1507 N N . ARG A 1 192 ? 14.245 9.394 -8.491 1.00 90.88 192 ARG A N 1
ATOM 1508 C CA . ARG A 1 192 ? 13.014 8.903 -7.846 1.00 90.88 192 ARG A CA 1
ATOM 1509 C C . ARG A 1 192 ? 12.112 8.166 -8.834 1.00 90.88 192 ARG A C 1
ATOM 1511 O O . ARG A 1 192 ? 11.586 7.098 -8.512 1.00 90.88 192 ARG A O 1
ATOM 1518 N N . ARG A 1 193 ? 11.940 8.703 -10.049 1.00 90.25 193 ARG A N 1
ATOM 1519 C CA . ARG A 1 193 ? 11.155 8.042 -11.101 1.00 90.25 193 ARG A CA 1
ATOM 1520 C C . ARG A 1 193 ? 11.820 6.750 -11.562 1.00 90.25 193 ARG A C 1
ATOM 1522 O O . ARG A 1 193 ? 11.126 5.744 -11.682 1.00 90.25 193 ARG A O 1
ATOM 1529 N N . ALA A 1 194 ? 13.135 6.752 -11.770 1.00 93.19 194 ALA A N 1
ATOM 1530 C CA . ALA A 1 194 ? 13.883 5.569 -12.178 1.00 93.19 194 ALA A CA 1
ATOM 1531 C C . ALA A 1 194 ? 13.729 4.438 -11.154 1.00 93.19 194 ALA A C 1
ATOM 1533 O O . ALA A 1 194 ? 13.405 3.315 -11.533 1.00 93.19 194 ALA A O 1
ATOM 1534 N N . PHE A 1 195 ? 13.872 4.752 -9.863 1.00 88.19 195 PHE A N 1
ATOM 1535 C CA . PHE A 1 195 ? 13.718 3.789 -8.774 1.00 88.19 195 PHE A CA 1
ATOM 1536 C C . PHE A 1 195 ? 12.288 3.240 -8.700 1.00 88.19 195 PHE A C 1
ATOM 1538 O O . PHE A 1 195 ? 12.096 2.038 -8.551 1.00 88.19 195 PHE A O 1
ATOM 1545 N N . SER A 1 196 ? 11.278 4.094 -8.891 1.00 87.88 196 SER A N 1
ATOM 1546 C CA . SER A 1 196 ? 9.876 3.662 -8.943 1.00 87.88 196 SER A CA 1
ATOM 1547 C C . SER A 1 196 ? 9.566 2.744 -10.132 1.00 87.88 196 SER A C 1
ATOM 1549 O O . SER A 1 196 ? 8.707 1.873 -10.003 1.00 87.88 196 SER A O 1
ATOM 1551 N N . VAL A 1 197 ? 10.208 2.951 -11.286 1.00 86.12 197 VAL A N 1
ATOM 1552 C CA . VAL A 1 197 ? 9.973 2.157 -12.504 1.00 86.12 197 VAL A CA 1
ATOM 1553 C C . VAL A 1 197 ? 10.762 0.846 -12.476 1.00 86.12 197 VAL A C 1
ATOM 1555 O O . VAL A 1 197 ? 10.236 -0.195 -12.869 1.00 86.12 197 VAL A O 1
ATOM 1558 N N . TYR A 1 198 ? 12.010 0.880 -12.006 1.00 87.56 198 TYR A N 1
ATOM 1559 C CA . TYR A 1 198 ? 12.894 -0.281 -11.958 1.00 87.56 198 TYR A CA 1
ATOM 1560 C C . TYR A 1 198 ? 13.706 -0.306 -10.648 1.00 87.56 198 TYR A C 1
ATOM 1562 O O . TYR A 1 198 ? 14.870 0.090 -10.638 1.00 87.56 198 TYR A O 1
ATOM 1570 N N . PRO A 1 199 ? 13.137 -0.811 -9.534 1.00 86.44 199 PRO A N 1
ATOM 1571 C CA . PRO A 1 199 ? 13.766 -0.740 -8.208 1.00 86.44 199 PRO A CA 1
ATOM 1572 C C . PRO A 1 199 ? 15.155 -1.383 -8.109 1.00 86.44 199 PRO A C 1
ATOM 1574 O O . PRO A 1 199 ? 15.959 -0.990 -7.268 1.00 86.44 199 PRO A O 1
ATOM 1577 N N . VAL A 1 200 ? 15.465 -2.344 -8.987 1.00 87.06 200 VAL A N 1
ATOM 1578 C CA . VAL A 1 200 ? 16.752 -3.061 -9.015 1.00 87.06 200 VAL A CA 1
ATOM 1579 C C . VAL A 1 200 ? 17.935 -2.131 -9.323 1.00 87.06 200 VAL A C 1
ATOM 1581 O O . VAL A 1 200 ? 19.057 -2.452 -8.933 1.00 87.06 200 VAL A O 1
ATOM 1584 N N . ILE A 1 201 ? 17.711 -0.949 -9.925 1.00 89.88 201 ILE A N 1
ATOM 1585 C CA . ILE A 1 201 ? 18.787 0.039 -10.139 1.00 89.88 201 ILE A CA 1
ATOM 1586 C C . ILE A 1 201 ? 19.502 0.427 -8.841 1.00 89.88 201 ILE A C 1
ATOM 1588 O O . ILE A 1 201 ? 20.670 0.809 -8.881 1.00 89.88 201 ILE A O 1
ATOM 1592 N N . ILE A 1 202 ? 18.825 0.323 -7.691 1.00 91.62 202 ILE A N 1
ATOM 1593 C CA . ILE A 1 202 ? 19.378 0.765 -6.411 1.00 91.62 202 ILE A CA 1
ATOM 1594 C C . ILE A 1 202 ? 20.676 0.036 -6.064 1.00 91.62 202 ILE A C 1
ATOM 1596 O O . ILE A 1 202 ? 21.530 0.603 -5.400 1.00 91.62 202 ILE A O 1
ATOM 1600 N N . ASN A 1 203 ? 20.863 -1.192 -6.554 1.00 92.19 203 ASN A N 1
ATOM 1601 C CA . ASN A 1 203 ? 22.076 -1.957 -6.293 1.00 92.19 203 ASN A CA 1
ATOM 1602 C C . ASN A 1 203 ? 23.341 -1.344 -6.911 1.00 92.19 203 ASN A C 1
ATOM 1604 O O . ASN A 1 203 ? 24.428 -1.542 -6.379 1.00 92.19 203 ASN A O 1
ATOM 1608 N N . ASN A 1 204 ? 23.194 -0.618 -8.020 1.00 90.62 204 ASN A N 1
ATOM 1609 C CA . ASN A 1 204 ? 24.322 -0.028 -8.741 1.00 90.62 204 ASN A CA 1
ATOM 1610 C C . ASN A 1 204 ? 24.416 1.489 -8.535 1.00 90.62 204 ASN A C 1
ATOM 1612 O O . ASN A 1 204 ? 25.469 2.066 -8.783 1.00 90.62 204 ASN A O 1
ATOM 1616 N N . TYR A 1 205 ? 23.326 2.133 -8.104 1.00 94.19 205 TYR A N 1
ATOM 1617 C CA . TYR A 1 205 ? 23.215 3.593 -8.051 1.00 94.19 205 TYR A CA 1
ATOM 1618 C C . TYR A 1 205 ? 22.727 4.120 -6.692 1.00 94.19 205 TYR A C 1
ATOM 1620 O O . TYR A 1 205 ? 22.164 5.214 -6.624 1.00 94.19 205 TYR A O 1
ATOM 1628 N N . LEU A 1 206 ? 22.924 3.367 -5.601 1.00 96.12 206 LEU A N 1
ATOM 1629 C CA . LEU A 1 206 ? 22.583 3.829 -4.249 1.00 96.12 206 LEU A CA 1
ATOM 1630 C C . LEU A 1 206 ? 23.306 5.136 -3.902 1.00 96.12 206 LEU A C 1
ATOM 1632 O O . LEU A 1 206 ? 22.670 6.053 -3.387 1.00 96.12 206 LEU A O 1
ATOM 1636 N N . SER A 1 207 ? 24.603 5.222 -4.215 1.00 95.75 207 SER A N 1
ATOM 1637 C CA . SER A 1 207 ? 25.442 6.403 -3.970 1.00 95.75 207 SER A CA 1
ATOM 1638 C C . SER A 1 207 ? 24.850 7.662 -4.605 1.00 95.75 207 SER A C 1
ATOM 1640 O O . SER A 1 207 ? 24.683 8.675 -3.930 1.00 95.75 207 SER A O 1
ATOM 1642 N N . VAL A 1 208 ? 24.439 7.560 -5.871 1.00 95.25 208 VAL A N 1
ATOM 1643 C CA . VAL A 1 208 ? 23.801 8.643 -6.633 1.00 95.25 208 VAL A CA 1
ATOM 1644 C C . VAL A 1 208 ? 22.494 9.082 -5.976 1.00 95.25 208 VAL A C 1
ATOM 1646 O O . VAL A 1 208 ? 22.287 10.268 -5.729 1.00 95.25 208 VAL A O 1
ATOM 1649 N N . GLY A 1 209 ? 21.613 8.128 -5.663 1.00 93.88 209 GLY A N 1
ATOM 1650 C CA . GLY A 1 209 ? 20.317 8.423 -5.058 1.00 93.88 209 GLY A CA 1
ATOM 1651 C C . GLY A 1 209 ? 20.430 9.094 -3.694 1.00 93.88 209 GLY A C 1
ATOM 1652 O O . GLY A 1 209 ? 19.736 10.071 -3.425 1.00 93.88 209 GLY A O 1
ATOM 1653 N N . VAL A 1 210 ? 21.326 8.591 -2.844 1.00 95.38 210 VAL A N 1
ATOM 1654 C CA . VAL A 1 210 ? 21.582 9.158 -1.516 1.00 95.38 210 VAL A CA 1
ATOM 1655 C C . VAL A 1 210 ? 22.153 10.568 -1.629 1.00 95.38 210 VAL A C 1
ATOM 1657 O O . VAL A 1 210 ? 21.618 11.468 -0.986 1.00 95.38 210 VAL A O 1
ATOM 1660 N N . ALA A 1 211 ? 23.156 10.787 -2.483 1.00 94.38 211 ALA A N 1
ATOM 1661 C CA . ALA A 1 211 ? 23.755 12.108 -2.670 1.00 94.38 211 ALA A CA 1
ATOM 1662 C C . ALA A 1 211 ? 22.721 13.152 -3.135 1.00 94.38 211 ALA A C 1
ATOM 1664 O O . ALA A 1 211 ? 22.681 14.268 -2.620 1.00 94.38 211 ALA A O 1
ATOM 1665 N N . LEU A 1 212 ? 21.829 12.776 -4.055 1.00 91.56 212 LEU A N 1
ATOM 1666 C CA . LEU A 1 212 ? 20.751 13.649 -4.524 1.00 91.56 212 LEU A CA 1
ATOM 1667 C C . LEU A 1 212 ? 19.719 13.963 -3.426 1.00 91.56 212 LEU A C 1
ATOM 1669 O O . LEU A 1 212 ? 19.277 15.103 -3.304 1.00 91.56 212 LEU A O 1
ATOM 1673 N N . GLU A 1 213 ? 19.330 12.988 -2.599 1.00 90.50 213 GLU A N 1
ATOM 1674 C CA . GLU A 1 213 ? 18.405 13.229 -1.476 1.00 90.50 213 GLU A CA 1
ATOM 1675 C C . GLU A 1 213 ? 19.039 14.084 -0.361 1.00 90.50 213 GLU A C 1
ATOM 1677 O O . GLU A 1 213 ? 18.350 14.882 0.286 1.00 90.50 213 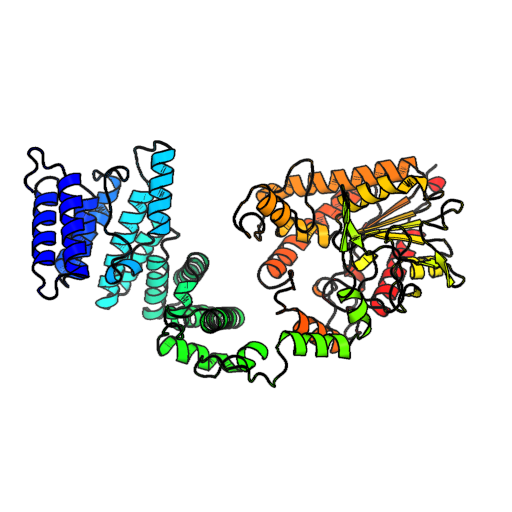GLU A O 1
ATOM 1682 N N . GLU A 1 214 ? 20.353 13.964 -0.158 1.00 89.12 214 GLU A N 1
ATOM 1683 C CA . GLU A 1 214 ? 21.131 14.798 0.763 1.00 89.12 214 GLU A CA 1
ATOM 1684 C C . GLU A 1 214 ? 21.190 16.260 0.302 1.00 89.12 214 GLU A C 1
ATOM 1686 O O . GLU A 1 214 ? 21.025 17.157 1.131 1.00 89.12 214 GLU A O 1
ATOM 1691 N N . GLN A 1 215 ? 21.325 16.523 -1.005 1.00 87.81 215 GLN A N 1
ATOM 1692 C CA . GLN A 1 215 ? 21.272 17.890 -1.545 1.00 87.81 215 GLN A CA 1
ATOM 1693 C C . GLN A 1 215 ? 19.934 18.591 -1.240 1.00 87.81 215 GLN A C 1
ATOM 1695 O O . GLN A 1 215 ? 19.904 19.796 -0.998 1.00 87.81 215 GLN A O 1
ATOM 1700 N N . VAL A 1 216 ? 18.829 17.838 -1.172 1.00 82.25 216 VAL A N 1
ATOM 1701 C CA . VAL A 1 216 ? 17.491 18.351 -0.802 1.00 82.25 216 VAL A CA 1
ATOM 1702 C C . VAL A 1 216 ? 17.301 18.416 0.725 1.00 82.25 216 VAL A C 1
ATOM 1704 O O . VAL A 1 216 ? 16.195 18.656 1.208 1.00 82.25 216 VAL A O 1
ATOM 1707 N N . SER A 1 217 ? 18.347 18.167 1.523 1.00 81.25 217 SER A N 1
ATOM 1708 C CA . SER A 1 217 ? 18.270 18.076 2.991 1.00 81.25 217 SER A CA 1
ATOM 1709 C C . SER A 1 217 ? 17.158 17.128 3.472 1.00 81.25 217 SER A C 1
ATOM 1711 O O . SER A 1 217 ? 16.438 17.426 4.425 1.00 81.25 217 SER A O 1
ATOM 1713 N N . SER A 1 218 ? 16.986 15.984 2.797 1.00 75.50 218 SER A N 1
ATOM 1714 C CA . SER A 1 218 ? 15.938 14.992 3.082 1.00 75.50 218 SER A CA 1
ATOM 1715 C C . SER A 1 218 ? 16.524 13.697 3.678 1.00 75.50 218 SER A C 1
ATOM 1717 O O . SER A 1 218 ? 16.472 12.645 3.032 1.00 75.50 218 SER A O 1
ATOM 1719 N N . PRO A 1 219 ? 17.057 13.718 4.920 1.00 79.62 219 PRO A N 1
ATOM 1720 C CA . PRO A 1 219 ? 17.766 12.576 5.512 1.00 79.62 219 PRO A CA 1
ATOM 1721 C C . PRO A 1 219 ? 16.887 11.326 5.649 1.00 79.62 219 PRO A C 1
ATOM 1723 O O . PRO A 1 219 ? 17.371 10.204 5.522 1.00 79.62 219 PRO A O 1
ATOM 1726 N N . GLU A 1 220 ? 15.577 11.497 5.842 1.00 77.44 220 GLU A N 1
ATOM 1727 C CA . GLU A 1 220 ? 14.623 10.384 5.890 1.00 77.44 220 GLU A CA 1
ATOM 1728 C C . GLU A 1 220 ? 14.523 9.636 4.554 1.00 77.44 220 GLU A C 1
ATOM 1730 O O . GLU A 1 220 ? 14.377 8.413 4.537 1.00 77.44 220 GLU A O 1
ATOM 1735 N N . ARG A 1 221 ? 14.627 10.350 3.424 1.00 80.56 221 ARG A N 1
ATOM 1736 C CA . ARG A 1 221 ? 14.564 9.749 2.084 1.00 80.56 221 ARG A CA 1
ATOM 1737 C C . ARG A 1 221 ? 15.871 9.075 1.705 1.00 80.56 221 ARG A C 1
ATOM 1739 O O . ARG A 1 221 ? 15.832 7.961 1.189 1.00 80.56 221 ARG A O 1
ATOM 1746 N N . ALA A 1 222 ? 17.003 9.691 2.033 1.00 89.12 222 ALA A N 1
ATOM 1747 C CA . ALA A 1 222 ? 18.303 9.043 1.907 1.00 89.12 222 ALA A CA 1
ATOM 1748 C C . ALA A 1 222 ? 18.330 7.730 2.711 1.00 89.12 222 ALA A C 1
ATOM 1750 O O . ALA A 1 222 ? 18.603 6.663 2.160 1.00 89.12 222 ALA A O 1
ATOM 1751 N N . LEU A 1 223 ? 17.900 7.769 3.979 1.00 86.75 223 LEU A N 1
ATOM 1752 C CA . LEU A 1 223 ? 17.785 6.574 4.815 1.00 86.75 223 LEU A CA 1
ATOM 1753 C C . LEU A 1 223 ? 16.790 5.551 4.244 1.00 86.75 223 LEU A C 1
ATOM 1755 O O . LEU A 1 223 ? 17.031 4.347 4.332 1.00 86.75 223 LEU A O 1
ATOM 1759 N N . HIS A 1 224 ? 15.683 5.996 3.646 1.00 84.06 224 HIS A N 1
ATOM 1760 C CA . HIS A 1 224 ? 14.743 5.105 2.969 1.00 84.06 224 HIS A CA 1
ATOM 1761 C C . HIS A 1 224 ? 15.411 4.343 1.816 1.00 84.06 224 HIS A C 1
ATOM 1763 O O . HIS A 1 224 ? 15.253 3.126 1.743 1.00 84.06 224 HIS A O 1
ATOM 1769 N N . LEU A 1 225 ? 16.193 5.011 0.961 1.00 87.31 225 LEU A N 1
ATOM 1770 C CA . LEU A 1 225 ? 16.923 4.356 -0.132 1.00 87.31 225 LEU A CA 1
ATOM 1771 C C . LEU A 1 225 ? 17.907 3.303 0.391 1.00 87.31 225 LEU A C 1
ATOM 1773 O O . LEU A 1 225 ? 17.918 2.175 -0.105 1.00 87.31 225 LEU A O 1
ATOM 1777 N N . VAL A 1 226 ? 18.658 3.627 1.448 1.00 93.19 226 VAL A N 1
ATOM 1778 C CA . VAL A 1 226 ? 19.575 2.673 2.093 1.00 93.19 226 VAL A CA 1
ATOM 1779 C C . VAL A 1 226 ? 18.803 1.487 2.677 1.00 93.19 226 VAL A C 1
ATOM 1781 O O . VAL A 1 226 ? 19.197 0.341 2.480 1.00 93.19 226 VAL A O 1
ATOM 1784 N N . ARG A 1 227 ? 17.651 1.717 3.324 1.00 89.38 227 ARG A N 1
ATOM 1785 C CA . ARG A 1 227 ? 16.776 0.635 3.815 1.00 89.38 227 ARG A CA 1
ATOM 1786 C C . ARG A 1 227 ? 16.288 -0.273 2.681 1.00 89.38 227 ARG A C 1
ATOM 1788 O O . ARG A 1 227 ? 16.294 -1.492 2.847 1.00 89.38 227 ARG A O 1
ATOM 1795 N N . GLN A 1 228 ? 15.874 0.294 1.546 1.00 85.69 228 GLN A N 1
ATOM 1796 C CA . GLN A 1 228 ? 15.435 -0.484 0.381 1.00 85.69 228 GLN A CA 1
ATOM 1797 C C . GLN A 1 228 ? 16.577 -1.316 -0.206 1.00 85.69 228 GLN A C 1
ATOM 1799 O O . GLN A 1 228 ? 16.384 -2.491 -0.522 1.00 85.69 228 GLN A O 1
ATOM 1804 N N . TRP A 1 229 ? 17.782 -0.752 -0.277 1.00 93.62 229 TRP A N 1
ATOM 1805 C CA . TRP A 1 229 ? 18.960 -1.501 -0.694 1.00 93.62 229 TRP A CA 1
ATOM 1806 C C . TRP A 1 229 ? 19.285 -2.655 0.267 1.00 93.62 229 TRP A C 1
ATOM 1808 O O . TRP A 1 229 ? 19.503 -3.775 -0.188 1.00 93.62 229 TRP A O 1
ATOM 1818 N N . SER A 1 230 ? 19.201 -2.450 1.586 1.00 89.88 230 SER A N 1
ATOM 1819 C CA . SER A 1 230 ? 19.378 -3.529 2.572 1.00 89.88 230 SER A CA 1
ATOM 1820 C C . SER A 1 230 ? 18.385 -4.673 2.361 1.00 89.88 230 SER A C 1
ATOM 1822 O O . SER A 1 230 ? 18.741 -5.849 2.417 1.00 89.88 230 SER A O 1
ATOM 1824 N N . LEU A 1 231 ? 17.122 -4.343 2.076 1.00 85.88 231 LEU A N 1
ATOM 1825 C CA . LEU A 1 231 ? 16.086 -5.331 1.777 1.00 85.88 231 LEU A CA 1
ATOM 1826 C C . LEU A 1 231 ? 16.394 -6.120 0.495 1.00 85.88 231 LEU A C 1
ATOM 1828 O O . LEU A 1 231 ? 16.166 -7.335 0.475 1.00 85.88 231 LEU A O 1
ATOM 1832 N N . PHE A 1 232 ? 16.894 -5.447 -0.546 1.00 87.75 232 PHE A N 1
ATOM 1833 C CA . PHE A 1 232 ? 17.358 -6.076 -1.783 1.00 87.75 232 PHE A CA 1
ATOM 1834 C C . PHE A 1 232 ? 18.527 -7.026 -1.497 1.00 87.75 232 PHE A C 1
ATOM 1836 O O . PHE A 1 232 ? 18.444 -8.216 -1.801 1.00 87.75 232 PHE A O 1
ATOM 1843 N N . ARG A 1 233 ? 19.573 -6.532 -0.827 1.00 88.25 233 ARG A N 1
ATOM 1844 C CA . ARG A 1 233 ? 20.799 -7.271 -0.502 1.00 88.25 233 ARG A CA 1
ATOM 1845 C C . ARG A 1 233 ? 20.517 -8.538 0.311 1.00 88.25 233 ARG A C 1
ATOM 1847 O O . ARG A 1 233 ? 21.054 -9.604 0.018 1.00 88.25 233 ARG A O 1
ATOM 1854 N N . LEU A 1 234 ? 19.598 -8.468 1.275 1.00 82.88 234 LEU A N 1
ATOM 1855 C CA . LEU A 1 234 ? 19.212 -9.621 2.094 1.00 82.88 234 LEU A CA 1
ATOM 1856 C C . LEU A 1 234 ? 18.462 -10.713 1.315 1.00 82.88 234 LEU A C 1
ATOM 1858 O O . LEU A 1 234 ? 18.548 -11.875 1.710 1.00 82.88 234 LEU A O 1
ATOM 1862 N N . ARG A 1 235 ? 17.766 -10.380 0.218 1.00 84.31 235 ARG A N 1
ATOM 1863 C CA . ARG A 1 235 ? 16.861 -11.308 -0.494 1.00 84.31 235 ARG A CA 1
ATOM 1864 C C . ARG A 1 235 ? 17.361 -11.780 -1.849 1.00 84.31 235 ARG A C 1
ATOM 1866 O O . ARG A 1 235 ? 16.989 -12.866 -2.281 1.00 84.31 235 ARG A O 1
ATOM 1873 N N . VAL A 1 236 ? 18.151 -10.967 -2.540 1.00 82.69 236 VAL A N 1
ATOM 1874 C CA . VAL A 1 236 ? 18.560 -11.256 -3.913 1.00 82.69 236 VAL A CA 1
ATOM 1875 C C . VAL A 1 236 ? 19.885 -12.002 -3.905 1.00 82.69 236 VAL A C 1
ATOM 1877 O O . VAL A 1 236 ? 20.838 -11.625 -3.216 1.00 82.69 236 VAL A O 1
ATOM 1880 N N . ARG A 1 237 ? 19.921 -13.103 -4.650 1.00 84.19 237 ARG A N 1
ATOM 1881 C CA . ARG A 1 237 ? 21.092 -13.958 -4.826 1.00 84.19 237 ARG A CA 1
ATOM 1882 C C . ARG A 1 237 ? 21.347 -14.193 -6.310 1.00 84.19 237 ARG A C 1
ATOM 1884 O O . ARG A 1 237 ? 20.433 -14.062 -7.125 1.00 84.19 237 ARG A O 1
ATOM 1891 N N . THR A 1 238 ? 22.585 -14.524 -6.653 1.00 83.88 238 THR A N 1
ATOM 1892 C CA . THR A 1 238 ? 22.937 -15.074 -7.965 1.00 83.88 238 THR A CA 1
ATOM 1893 C C . THR A 1 238 ? 22.320 -16.468 -8.127 1.00 83.88 238 THR A C 1
ATOM 1895 O O . THR A 1 238 ? 21.841 -17.063 -7.160 1.00 83.88 238 THR A O 1
ATOM 1898 N N . GLU A 1 239 ? 22.347 -17.024 -9.341 1.00 78.25 239 GLU A N 1
ATOM 1899 C CA . GLU A 1 239 ? 21.896 -18.404 -9.589 1.00 78.25 239 GLU A CA 1
ATOM 1900 C C . GLU A 1 239 ? 22.652 -19.430 -8.721 1.00 78.25 239 GLU A C 1
ATOM 1902 O O . GLU A 1 239 ? 22.071 -20.417 -8.281 1.00 78.25 239 GLU A O 1
ATOM 1907 N N . GLY A 1 240 ? 23.921 -19.153 -8.397 1.00 80.44 240 GLY A N 1
ATOM 1908 C CA . GLY A 1 240 ? 24.743 -19.967 -7.496 1.00 80.44 240 GLY A CA 1
ATOM 1909 C C . GLY A 1 240 ? 24.445 -19.785 -6.002 1.00 80.44 240 GLY A C 1
ATOM 1910 O O . GLY A 1 240 ? 25.106 -20.410 -5.180 1.00 80.44 240 GLY A O 1
ATOM 1911 N N . GLY A 1 241 ? 23.479 -18.937 -5.630 1.00 81.88 241 GLY A N 1
ATOM 1912 C CA . GLY A 1 241 ? 23.118 -18.669 -4.234 1.00 81.88 241 GLY A CA 1
ATOM 1913 C C . GLY A 1 241 ? 24.003 -17.637 -3.524 1.00 81.88 241 GLY A C 1
ATOM 1914 O O . GLY A 1 241 ? 23.811 -17.393 -2.333 1.00 81.88 241 GLY A O 1
ATOM 1915 N N . GLU A 1 242 ? 24.936 -16.999 -4.231 1.00 84.38 242 GLU A N 1
ATOM 1916 C CA . GLU A 1 242 ? 25.815 -15.958 -3.683 1.00 84.38 242 GLU A CA 1
ATOM 1917 C C . GLU A 1 242 ? 25.110 -14.598 -3.630 1.00 84.38 242 GLU A C 1
ATOM 1919 O O . GLU A 1 242 ? 24.110 -14.372 -4.312 1.00 84.38 242 GLU A O 1
ATOM 1924 N N . LEU A 1 243 ? 25.617 -13.657 -2.829 1.00 83.19 243 LEU A N 1
ATOM 1925 C CA . LEU A 1 243 ? 25.092 -12.290 -2.819 1.00 83.19 243 LEU A CA 1
ATOM 1926 C C . LEU A 1 243 ? 25.274 -11.634 -4.190 1.00 83.19 243 LEU A C 1
ATOM 1928 O O . LEU A 1 243 ? 26.346 -11.700 -4.786 1.00 83.19 243 LEU A O 1
ATOM 1932 N N . TRP A 1 244 ? 24.232 -10.954 -4.671 1.00 84.56 244 TRP A N 1
ATOM 1933 C CA . TRP A 1 244 ? 24.325 -10.211 -5.925 1.00 84.56 244 TRP A CA 1
ATOM 1934 C C . TRP A 1 244 ? 25.374 -9.092 -5.806 1.00 84.56 244 TRP A C 1
ATOM 1936 O O . TRP A 1 244 ? 25.223 -8.270 -4.902 1.00 84.56 244 TRP A O 1
ATOM 1946 N N . PRO A 1 245 ? 26.414 -9.022 -6.661 1.00 87.19 245 PRO A N 1
ATOM 1947 C CA . PRO A 1 245 ? 27.513 -8.066 -6.504 1.00 87.19 245 PRO A CA 1
ATOM 1948 C C . PRO A 1 245 ? 27.041 -6.609 -6.421 1.00 87.19 245 PRO A C 1
ATOM 1950 O O . PRO A 1 245 ? 26.144 -6.207 -7.158 1.00 87.19 245 PRO A O 1
ATOM 1953 N N . ALA A 1 246 ? 27.659 -5.816 -5.545 1.00 88.31 246 ALA A N 1
ATOM 1954 C CA . ALA A 1 246 ? 27.418 -4.379 -5.406 1.00 88.31 246 ALA A CA 1
ATOM 1955 C C . ALA A 1 246 ? 28.739 -3.617 -5.588 1.00 88.31 246 ALA A C 1
ATOM 1957 O O . ALA A 1 246 ? 29.809 -4.168 -5.319 1.00 88.31 246 ALA A O 1
ATOM 1958 N N . SER A 1 247 ? 28.675 -2.373 -6.067 1.00 88.19 247 SER A N 1
ATOM 1959 C CA . SER A 1 247 ? 29.869 -1.534 -6.231 1.00 88.19 247 SER A CA 1
ATOM 1960 C C . SER A 1 247 ? 30.441 -1.098 -4.878 1.00 88.19 247 SER A C 1
ATOM 1962 O O . SER A 1 247 ? 29.702 -0.985 -3.900 1.00 88.19 247 SER A O 1
ATOM 1964 N N . GLY A 1 248 ? 31.745 -0.796 -4.830 1.00 90.31 248 GLY A N 1
ATOM 1965 C CA . GLY A 1 248 ? 32.392 -0.253 -3.626 1.00 90.31 248 GLY A CA 1
ATOM 1966 C C . GLY A 1 248 ? 31.692 1.008 -3.112 1.00 90.31 248 GLY A C 1
ATOM 1967 O O . GLY A 1 248 ? 31.324 1.065 -1.948 1.00 90.31 248 GLY A O 1
ATOM 1968 N N . GLU A 1 249 ? 31.360 1.945 -4.007 1.00 91.88 249 GLU A N 1
ATOM 1969 C CA . GLU A 1 249 ?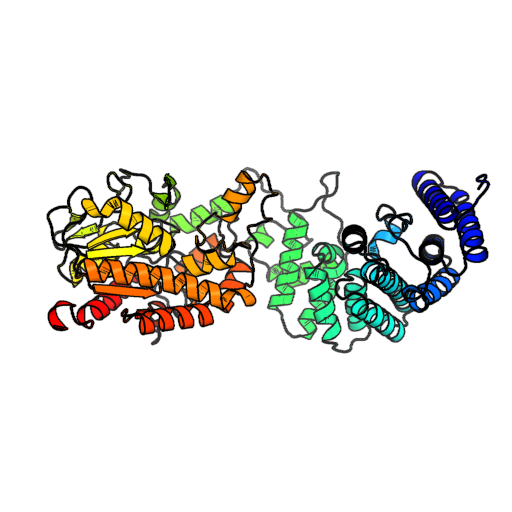 30.605 3.164 -3.670 1.00 91.88 249 GLU A CA 1
ATOM 1970 C C . GLU A 1 249 ? 29.244 2.881 -3.018 1.00 91.88 249 GLU A C 1
ATOM 1972 O O . GLU A 1 249 ? 28.792 3.621 -2.142 1.00 91.88 249 GLU A O 1
ATOM 1977 N N . THR A 1 250 ? 28.565 1.814 -3.450 1.00 93.62 250 THR A N 1
ATOM 1978 C CA . THR A 1 250 ? 27.282 1.401 -2.872 1.00 93.62 250 THR A CA 1
ATOM 1979 C C . THR A 1 250 ? 27.474 0.896 -1.445 1.00 93.62 250 THR A C 1
ATOM 1981 O O . THR A 1 250 ? 26.711 1.285 -0.561 1.00 93.62 250 THR A O 1
ATOM 1984 N N . ILE A 1 251 ? 28.506 0.079 -1.207 1.00 93.00 251 ILE A N 1
ATOM 1985 C CA . ILE A 1 251 ? 28.847 -0.415 0.133 1.00 93.00 251 ILE A CA 1
ATOM 1986 C C . ILE A 1 251 ? 29.270 0.741 1.045 1.00 93.00 251 ILE A C 1
ATOM 1988 O O . ILE A 1 251 ? 28.718 0.880 2.130 1.00 93.00 251 ILE A O 1
ATOM 1992 N N . GLU A 1 252 ? 30.144 1.634 0.584 1.00 95.06 252 GLU A N 1
ATOM 1993 C CA . GLU A 1 252 ? 30.566 2.820 1.342 1.00 95.06 252 GLU A CA 1
ATOM 1994 C C . GLU A 1 252 ? 29.373 3.720 1.698 1.00 95.06 252 GLU A C 1
ATOM 1996 O O . GLU A 1 252 ? 29.238 4.194 2.827 1.00 95.06 252 GLU A O 1
ATOM 2001 N N . THR A 1 253 ? 28.453 3.930 0.750 1.00 95.44 253 THR A N 1
ATOM 2002 C CA . THR A 1 253 ? 27.226 4.700 0.997 1.00 95.44 253 THR A CA 1
ATOM 2003 C C . THR A 1 253 ? 26.363 4.038 2.067 1.00 95.44 253 THR A C 1
ATOM 2005 O O . THR A 1 253 ? 25.848 4.725 2.950 1.00 95.44 253 THR A O 1
ATOM 2008 N N . PHE A 1 254 ? 26.214 2.714 2.007 1.00 95.00 254 PHE A N 1
ATOM 2009 C CA . PHE A 1 254 ? 25.498 1.940 3.013 1.00 95.00 254 PHE A CA 1
ATOM 2010 C C . PHE A 1 254 ? 26.157 2.047 4.397 1.00 95.00 254 PHE A C 1
ATOM 2012 O O . PHE A 1 254 ? 25.469 2.338 5.378 1.00 95.00 254 PHE A O 1
ATOM 2019 N N . GLU A 1 255 ? 27.479 1.884 4.473 1.00 94.56 255 GLU A N 1
ATOM 2020 C CA . GLU A 1 255 ? 28.265 1.954 5.707 1.00 94.56 255 GLU A CA 1
ATOM 2021 C C . GLU A 1 255 ? 28.057 3.277 6.451 1.00 94.56 255 GLU A C 1
ATOM 2023 O O . GLU A 1 255 ? 27.827 3.271 7.664 1.00 94.56 255 GLU A O 1
ATOM 2028 N N . ARG A 1 256 ? 28.044 4.411 5.730 1.00 94.69 256 ARG A N 1
ATOM 2029 C CA . ARG A 1 256 ? 27.786 5.745 6.315 1.00 94.69 256 ARG A CA 1
ATOM 2030 C C . ARG A 1 256 ? 26.446 5.829 7.044 1.00 94.69 256 ARG A C 1
ATOM 2032 O O . ARG A 1 256 ? 26.336 6.541 8.036 1.00 94.69 256 ARG A O 1
ATOM 2039 N N . TYR A 1 257 ? 25.442 5.107 6.553 1.00 93.50 257 TYR A N 1
ATOM 2040 C CA . TYR A 1 257 ? 24.080 5.108 7.086 1.00 93.50 257 TYR A CA 1
ATOM 2041 C C . TYR A 1 257 ? 23.797 3.936 8.026 1.00 93.50 257 TYR A C 1
ATOM 2043 O O . TYR A 1 257 ? 22.696 3.858 8.575 1.00 93.50 257 TYR A O 1
ATOM 2051 N N . TYR A 1 258 ? 24.762 3.034 8.236 1.00 92.19 258 TYR A N 1
ATOM 2052 C CA . TYR A 1 258 ? 24.545 1.790 8.966 1.00 92.19 258 TYR A CA 1
ATOM 2053 C C . TYR A 1 258 ? 23.940 2.028 10.351 1.00 92.19 258 TYR A C 1
ATOM 2055 O O . TYR A 1 258 ? 22.937 1.411 10.698 1.00 92.19 258 TYR A O 1
ATOM 2063 N N . GLU A 1 259 ? 24.485 2.974 11.121 1.00 92.06 259 GLU A N 1
ATOM 2064 C CA . GLU A 1 259 ? 24.001 3.273 12.476 1.00 92.06 259 GLU A CA 1
ATOM 2065 C C . GLU A 1 259 ? 22.600 3.899 12.513 1.00 92.06 259 GLU A C 1
ATOM 2067 O O . GLU A 1 259 ? 21.905 3.794 13.522 1.00 92.06 259 GLU A O 1
ATOM 2072 N N . ASN A 1 260 ? 22.150 4.495 11.407 1.00 89.31 260 ASN A N 1
ATOM 2073 C CA . ASN A 1 260 ? 20.803 5.046 11.264 1.00 89.31 260 ASN A CA 1
ATOM 2074 C C . ASN A 1 260 ? 19.773 3.984 10.836 1.00 89.31 260 ASN A C 1
ATOM 2076 O O . ASN A 1 260 ? 18.567 4.258 10.812 1.00 89.31 260 ASN A O 1
ATOM 2080 N N . LEU A 1 261 ? 20.214 2.771 10.485 1.00 82.94 261 LEU A N 1
ATOM 2081 C CA . LEU A 1 261 ? 19.317 1.696 10.079 1.00 82.94 261 LEU A CA 1
ATOM 2082 C C . LEU A 1 261 ? 18.556 1.097 11.269 1.00 82.94 261 LEU A C 1
ATOM 2084 O O . LEU A 1 261 ? 19.071 1.040 12.392 1.00 82.94 261 LEU A O 1
ATOM 2088 N N . PRO A 1 262 ? 17.333 0.581 11.022 1.00 75.94 262 PRO A N 1
ATOM 2089 C CA . PRO A 1 262 ? 16.569 -0.132 12.034 1.00 75.94 262 PRO A CA 1
ATOM 2090 C C . PRO A 1 262 ? 17.399 -1.231 12.694 1.00 75.94 262 PRO A C 1
ATOM 2092 O O . PRO A 1 262 ? 18.159 -1.933 12.022 1.00 75.94 262 PRO A O 1
ATOM 2095 N N . ALA A 1 263 ? 17.190 -1.434 13.995 1.00 74.94 263 ALA A N 1
ATOM 2096 C CA . ALA A 1 263 ? 17.885 -2.469 14.757 1.00 74.94 263 ALA A CA 1
ATOM 2097 C C . ALA A 1 263 ? 17.756 -3.860 14.112 1.00 74.94 263 ALA A C 1
ATOM 2099 O O . ALA A 1 263 ? 18.710 -4.631 14.122 1.00 74.94 263 ALA A O 1
ATOM 2100 N N . TRP A 1 264 ? 16.614 -4.161 13.483 1.00 68.25 264 TRP A N 1
ATOM 2101 C CA . TRP A 1 264 ? 16.401 -5.437 12.801 1.00 68.25 264 TRP A CA 1
ATOM 2102 C C . TRP A 1 264 ? 17.282 -5.614 11.552 1.00 68.25 264 TRP A C 1
ATOM 2104 O O . TRP A 1 264 ? 17.718 -6.730 11.282 1.00 68.25 264 TRP A O 1
ATOM 2114 N N . VAL A 1 265 ? 17.581 -4.536 10.809 1.00 75.50 265 VAL A N 1
ATOM 2115 C CA . VAL A 1 265 ? 18.493 -4.589 9.651 1.00 75.50 265 VAL A CA 1
ATOM 2116 C C . VAL A 1 265 ? 19.910 -4.845 10.145 1.00 75.50 265 VAL A C 1
ATOM 2118 O O . VAL A 1 265 ? 20.556 -5.774 9.672 1.00 75.50 265 VAL A O 1
ATOM 2121 N N . ARG A 1 266 ? 20.355 -4.080 11.152 1.00 85.56 266 ARG A N 1
ATOM 2122 C CA . ARG A 1 266 ? 21.678 -4.240 11.782 1.00 85.56 266 ARG A CA 1
ATOM 2123 C C . ARG A 1 266 ? 21.864 -5.597 12.471 1.00 85.56 266 ARG A C 1
ATOM 2125 O O . ARG A 1 266 ? 22.985 -6.043 12.660 1.00 85.56 266 ARG A O 1
ATOM 2132 N N . ALA A 1 267 ? 20.775 -6.265 12.851 1.00 77.12 267 ALA A N 1
ATOM 2133 C CA . ALA A 1 267 ? 20.817 -7.619 13.402 1.00 77.12 267 ALA A CA 1
ATOM 2134 C C . ALA A 1 267 ? 20.971 -8.712 12.330 1.00 77.12 267 ALA A C 1
ATOM 2136 O O . ALA A 1 267 ? 21.337 -9.835 12.664 1.00 77.12 267 ALA A O 1
ATOM 2137 N N . ARG A 1 268 ? 20.665 -8.406 11.063 1.00 78.00 268 ARG A N 1
ATOM 2138 C CA . ARG A 1 268 ? 20.684 -9.355 9.938 1.00 78.00 268 ARG A CA 1
ATOM 2139 C C . ARG A 1 268 ? 21.763 -9.063 8.911 1.00 78.00 268 ARG A C 1
ATOM 2141 O O . ARG A 1 268 ? 21.949 -9.862 7.998 1.00 78.00 268 ARG A O 1
ATOM 2148 N N . MET A 1 269 ? 22.438 -7.929 9.022 1.00 84.75 269 MET A N 1
ATOM 2149 C CA . MET A 1 269 ? 23.419 -7.496 8.047 1.00 84.75 269 MET A CA 1
ATOM 2150 C C . MET A 1 269 ? 24.599 -6.832 8.742 1.00 84.75 269 MET A C 1
ATOM 2152 O O . MET A 1 269 ? 24.393 -6.052 9.667 1.00 84.75 269 MET A O 1
ATOM 2156 N N . THR A 1 270 ? 25.816 -7.146 8.309 1.00 88.88 270 THR A N 1
ATOM 2157 C CA . THR A 1 270 ? 27.041 -6.518 8.809 1.00 88.88 270 THR A CA 1
ATOM 2158 C C . THR A 1 270 ? 27.190 -5.097 8.262 1.00 88.88 270 THR A C 1
ATOM 2160 O O . THR A 1 270 ? 26.422 -4.666 7.393 1.00 88.88 270 THR A O 1
ATOM 2163 N N . ARG A 1 271 ? 28.195 -4.359 8.753 1.00 87.94 271 ARG A N 1
ATOM 2164 C CA . ARG A 1 271 ? 28.530 -3.025 8.229 1.00 87.94 271 ARG A CA 1
ATOM 2165 C C . ARG A 1 271 ? 28.962 -3.080 6.767 1.00 87.94 271 ARG A C 1
ATOM 2167 O O . ARG A 1 271 ? 28.627 -2.182 6.016 1.00 87.94 271 ARG A O 1
ATOM 2174 N N . GLU A 1 272 ? 29.565 -4.182 6.352 1.00 84.88 272 GLU A N 1
ATOM 2175 C CA . GLU A 1 272 ? 30.012 -4.447 4.984 1.00 84.88 272 GLU A CA 1
ATOM 2176 C C . GLU A 1 272 ? 28.851 -4.875 4.057 1.00 84.88 272 GLU A C 1
ATOM 2178 O O . GLU A 1 272 ? 29.049 -5.210 2.889 1.00 84.88 272 GLU A O 1
ATOM 2183 N N . GLY A 1 273 ? 27.609 -4.893 4.561 1.00 81.88 273 GLY A N 1
ATOM 2184 C CA . GLY A 1 273 ? 26.433 -5.266 3.778 1.00 81.88 273 GLY A CA 1
ATOM 2185 C C . GLY A 1 273 ? 26.322 -6.773 3.518 1.00 81.88 273 GLY A C 1
ATOM 2186 O O . GLY A 1 273 ? 25.714 -7.187 2.522 1.00 81.88 273 GLY A O 1
ATOM 2187 N N . GLU A 1 274 ? 26.917 -7.604 4.378 1.00 83.19 274 GLU A N 1
ATOM 2188 C CA . GLU A 1 274 ? 26.826 -9.064 4.309 1.00 83.19 274 GLU A CA 1
ATOM 2189 C C . GLU A 1 274 ? 25.711 -9.589 5.204 1.00 83.19 274 GLU A C 1
ATOM 2191 O O . GLU A 1 274 ? 25.512 -9.098 6.311 1.00 83.19 274 GLU A O 1
ATOM 2196 N N . ALA A 1 275 ? 24.970 -10.598 4.744 1.00 77.38 275 ALA A N 1
ATOM 2197 C CA . ALA A 1 275 ? 23.935 -11.215 5.563 1.00 77.38 275 ALA A CA 1
ATOM 2198 C C . ALA A 1 275 ? 24.570 -11.971 6.742 1.00 77.38 275 ALA A C 1
ATOM 2200 O O . ALA A 1 275 ? 25.406 -12.852 6.545 1.00 77.38 275 ALA A O 1
ATOM 2201 N N . ILE A 1 276 ? 24.130 -11.665 7.959 1.00 76.88 276 ILE A N 1
ATOM 2202 C CA . ILE A 1 276 ? 24.502 -12.410 9.161 1.00 76.88 276 ILE A CA 1
ATOM 2203 C C . ILE A 1 276 ? 23.717 -13.724 9.131 1.00 76.88 276 ILE A C 1
ATOM 2205 O O . ILE A 1 276 ? 22.485 -13.709 9.098 1.00 76.88 276 ILE A O 1
ATOM 2209 N N . GLN A 1 277 ? 24.419 -14.860 9.113 1.00 60.19 277 GLN A N 1
ATOM 2210 C CA . GLN A 1 277 ? 23.777 -16.166 9.258 1.00 60.19 277 GLN A CA 1
ATOM 2211 C C . GLN A 1 277 ? 23.132 -16.249 10.646 1.00 60.19 277 GLN A C 1
ATOM 2213 O O . GLN A 1 277 ? 23.810 -16.090 11.661 1.00 60.19 277 GLN A O 1
ATOM 2218 N N . GLU A 1 278 ? 21.815 -16.465 10.689 1.00 53.84 278 GLU A N 1
ATOM 2219 C CA . GLU A 1 278 ? 21.115 -16.760 11.938 1.00 53.84 278 GLU A CA 1
ATOM 2220 C C . GLU A 1 278 ? 21.601 -18.137 12.430 1.00 53.84 278 GLU A C 1
ATOM 2222 O O . GLU A 1 278 ? 21.393 -19.152 11.768 1.00 53.84 278 GLU A O 1
ATOM 2227 N N . ASP A 1 279 ? 22.300 -18.163 13.568 1.00 46.62 279 ASP A N 1
ATOM 2228 C CA . ASP A 1 279 ? 22.603 -19.392 14.306 1.00 46.62 279 ASP A CA 1
ATOM 2229 C C . ASP A 1 279 ? 21.264 -20.030 14.723 1.00 46.62 279 ASP A C 1
ATOM 2231 O O . ASP A 1 279 ? 20.425 -19.341 15.312 1.00 46.62 279 ASP A O 1
ATOM 2235 N N . GLU A 1 280 ? 21.044 -21.319 14.427 1.00 44.34 280 GLU A N 1
ATOM 2236 C CA . GLU A 1 280 ? 19.792 -22.056 14.714 1.00 44.34 280 GLU A CA 1
ATOM 2237 C C . GLU A 1 280 ? 19.387 -22.008 16.204 1.00 44.34 280 GLU A C 1
ATOM 2239 O O . GLU A 1 280 ? 18.250 -22.310 16.565 1.00 44.34 280 GLU A O 1
ATOM 2244 N N . THR A 1 281 ? 20.304 -21.596 17.083 1.00 52.03 281 THR A N 1
ATOM 2245 C CA . THR A 1 281 ? 20.088 -21.408 18.524 1.00 52.03 281 THR A CA 1
ATOM 2246 C C . THR A 1 281 ? 19.536 -20.030 18.924 1.00 52.03 281 THR A C 1
ATOM 2248 O O . THR A 1 281 ? 19.124 -19.841 20.073 1.00 52.03 281 THR A O 1
ATOM 2251 N N . THR A 1 282 ? 19.485 -19.056 18.010 1.00 54.16 282 THR A N 1
ATOM 2252 C CA . THR A 1 282 ? 19.044 -17.682 18.292 1.00 54.16 282 THR A CA 1
ATOM 2253 C C . THR A 1 282 ? 17.590 -17.481 17.865 1.00 54.16 282 THR A C 1
ATOM 2255 O O . THR A 1 282 ? 17.234 -17.752 16.725 1.00 54.16 282 THR A O 1
ATOM 2258 N N . MET A 1 283 ? 16.740 -16.960 18.762 1.00 55.59 283 MET A N 1
ATOM 2259 C CA . MET A 1 283 ? 15.330 -16.672 18.445 1.00 55.59 283 MET A CA 1
ATOM 2260 C C . MET A 1 283 ? 15.192 -15.842 17.153 1.00 55.59 283 MET A C 1
ATOM 2262 O O . MET A 1 283 ? 15.850 -14.797 17.029 1.00 55.59 283 MET A O 1
ATOM 2266 N N . SER A 1 284 ? 14.299 -16.268 16.250 1.00 62.09 284 SER A N 1
ATOM 2267 C CA . SER A 1 284 ? 13.984 -15.554 15.005 1.00 62.09 284 SER A CA 1
ATOM 2268 C C . SER A 1 284 ? 13.435 -14.151 15.296 1.00 62.09 284 SER A C 1
ATOM 2270 O O . SER A 1 284 ? 13.008 -13.842 16.415 1.00 62.09 284 SER A O 1
ATOM 2272 N N . PHE A 1 285 ? 13.443 -13.266 14.299 1.00 59.69 285 PHE A N 1
ATOM 2273 C CA . PHE A 1 285 ? 12.869 -11.923 14.438 1.00 59.69 285 PHE A CA 1
ATOM 2274 C C . PHE A 1 285 ? 11.394 -11.969 14.869 1.00 59.69 285 PHE A C 1
ATOM 2276 O O . PHE A 1 285 ? 10.997 -11.247 15.780 1.00 59.69 285 PHE A O 1
ATOM 2283 N N . GLU A 1 286 ? 10.613 -12.870 14.276 1.00 62.91 286 GLU A N 1
ATOM 2284 C CA . GLU A 1 286 ? 9.204 -13.099 14.596 1.00 62.91 286 GLU A CA 1
ATOM 2285 C C . GLU A 1 286 ? 9.045 -13.559 16.050 1.00 62.91 286 GLU A C 1
ATOM 2287 O O . GLU A 1 286 ? 8.226 -13.018 16.786 1.00 62.91 286 GLU A O 1
ATOM 2292 N N . GLN A 1 287 ? 9.905 -14.471 16.511 1.00 69.38 287 GLN A N 1
ATOM 2293 C CA . GLN A 1 287 ? 9.902 -14.933 17.900 1.00 69.38 287 GLN A CA 1
ATOM 2294 C C . GLN A 1 287 ? 10.296 -13.822 18.887 1.00 69.38 287 GLN A C 1
ATOM 2296 O O . GLN A 1 287 ? 9.748 -13.743 19.987 1.00 69.38 287 GLN A O 1
ATOM 2301 N N . LYS A 1 288 ? 11.246 -12.950 18.524 1.00 68.69 288 LYS A N 1
ATOM 2302 C CA . LYS A 1 288 ? 11.626 -11.778 19.335 1.00 68.69 288 LYS A CA 1
ATOM 2303 C C . LYS A 1 288 ? 10.487 -10.758 19.400 1.00 68.69 288 LYS A C 1
ATOM 2305 O O . LYS A 1 288 ? 10.196 -10.251 20.479 1.00 68.69 288 LYS A O 1
ATOM 2310 N N . MET A 1 289 ? 9.825 -10.501 18.274 1.00 71.38 289 MET A N 1
ATOM 2311 C CA . MET A 1 289 ? 8.656 -9.628 18.168 1.00 71.38 289 MET A CA 1
ATOM 2312 C C . MET A 1 289 ? 7.494 -10.132 19.032 1.00 71.38 289 MET A C 1
ATOM 2314 O O . MET A 1 289 ? 6.972 -9.381 19.857 1.00 71.38 289 MET A O 1
ATOM 2318 N N . GLU A 1 290 ? 7.115 -11.403 18.878 1.00 75.31 290 GLU A N 1
ATOM 2319 C CA . GLU A 1 290 ? 6.072 -12.047 19.684 1.00 75.31 290 GLU A CA 1
ATOM 2320 C C . GLU A 1 290 ? 6.420 -12.001 21.171 1.00 75.31 290 GLU A C 1
ATOM 2322 O O . GLU A 1 290 ? 5.576 -11.657 21.999 1.00 75.31 290 GLU A O 1
ATOM 2327 N N . LYS A 1 291 ? 7.687 -12.262 21.521 1.00 81.69 291 LYS A N 1
ATOM 2328 C CA . LYS A 1 291 ? 8.160 -12.156 22.903 1.00 81.69 291 LYS A CA 1
ATOM 2329 C C . LYS A 1 291 ? 7.964 -10.748 23.460 1.00 81.69 291 LYS A C 1
ATOM 2331 O O . LYS A 1 291 ? 7.452 -10.630 24.570 1.00 81.69 291 LYS A O 1
ATOM 2336 N N . THR A 1 292 ? 8.325 -9.694 22.728 1.00 84.19 292 THR A N 1
ATOM 2337 C CA . THR A 1 292 ? 8.107 -8.307 23.176 1.00 84.19 292 THR A CA 1
ATOM 2338 C C . THR A 1 292 ? 6.616 -8.013 23.355 1.00 84.19 292 THR A C 1
ATOM 2340 O O . THR A 1 292 ? 6.206 -7.590 24.437 1.00 84.19 292 THR A O 1
ATOM 2343 N N . ARG A 1 293 ? 5.790 -8.312 22.340 1.00 88.06 293 ARG A N 1
ATOM 2344 C CA . ARG A 1 293 ? 4.337 -8.070 22.362 1.00 88.06 293 ARG A CA 1
ATOM 2345 C C . ARG A 1 293 ? 3.656 -8.770 23.539 1.00 88.06 293 ARG A C 1
ATOM 2347 O O . ARG A 1 293 ? 2.921 -8.127 24.281 1.00 88.06 293 ARG A O 1
ATOM 2354 N N . TYR A 1 294 ? 3.949 -10.050 23.764 1.00 90.88 294 TYR A N 1
ATOM 2355 C CA . TYR A 1 294 ? 3.337 -10.834 24.842 1.00 90.88 294 TYR A CA 1
ATOM 2356 C C . TYR A 1 294 ? 3.953 -10.589 26.221 1.00 90.88 294 TYR A C 1
ATOM 2358 O O . TYR A 1 294 ? 3.339 -10.943 27.222 1.00 90.88 294 TYR A O 1
ATOM 2366 N N . THR A 1 295 ? 5.127 -9.959 26.304 1.00 92.69 295 THR A N 1
ATOM 2367 C CA . THR A 1 295 ? 5.658 -9.484 27.591 1.00 92.69 295 THR A CA 1
ATOM 2368 C C . THR A 1 295 ? 4.902 -8.243 28.061 1.00 92.69 295 THR A C 1
ATOM 2370 O O . THR A 1 295 ? 4.570 -8.145 29.238 1.00 92.69 295 THR A O 1
ATOM 2373 N N . ILE A 1 296 ? 4.609 -7.311 27.148 1.00 93.81 296 ILE A N 1
ATOM 2374 C CA . ILE A 1 296 ? 3.902 -6.061 27.463 1.00 93.81 296 ILE A CA 1
ATOM 2375 C C . ILE A 1 296 ? 2.398 -6.316 27.638 1.00 93.81 296 ILE A C 1
ATOM 2377 O O . ILE A 1 296 ? 1.789 -5.850 28.597 1.00 93.81 296 ILE A O 1
ATOM 2381 N N . ALA A 1 297 ? 1.797 -7.077 26.723 1.00 94.06 297 ALA A N 1
ATOM 2382 C CA . ALA A 1 297 ? 0.362 -7.335 26.673 1.00 94.06 297 ALA A CA 1
ATOM 2383 C C . ALA A 1 297 ? 0.089 -8.843 26.477 1.00 94.06 297 ALA A C 1
ATOM 2385 O O . ALA A 1 297 ? -0.234 -9.286 25.371 1.00 94.06 297 ALA A O 1
ATOM 2386 N N . PRO A 1 298 ? 0.220 -9.667 27.537 1.00 94.06 298 PRO A N 1
ATOM 2387 C CA . PRO A 1 298 ? 0.158 -11.131 27.433 1.00 94.06 298 PRO A CA 1
ATOM 2388 C C . PRO A 1 298 ? -1.183 -11.660 26.912 1.00 94.06 298 PRO A C 1
ATOM 2390 O O . PRO A 1 298 ? -1.217 -12.660 26.198 1.00 94.06 298 PRO A O 1
ATOM 2393 N N . TYR A 1 299 ? -2.281 -10.962 27.206 1.00 94.31 299 TYR A N 1
ATOM 2394 C CA . TYR A 1 299 ? -3.629 -11.302 26.744 1.00 94.31 299 TYR A CA 1
ATOM 2395 C C . TYR A 1 299 ? -3.788 -11.214 25.215 1.00 94.31 299 TYR A C 1
ATOM 2397 O O . TYR A 1 299 ? -4.693 -11.836 24.663 1.00 94.31 299 TYR A O 1
ATOM 2405 N N . LEU A 1 300 ? -2.903 -10.503 24.499 1.00 93.12 300 LEU A N 1
ATOM 2406 C CA . LEU A 1 300 ? -2.934 -10.448 23.031 1.00 93.12 300 LEU A CA 1
ATOM 2407 C C . LEU A 1 300 ? -2.671 -11.806 22.379 1.00 93.12 300 LEU A C 1
ATOM 2409 O O . LEU A 1 300 ? -3.178 -12.059 21.288 1.00 93.12 300 LEU A O 1
ATOM 2413 N N . LYS A 1 301 ? -1.954 -12.700 23.072 1.00 91.38 301 LYS A N 1
ATOM 2414 C CA . LYS A 1 301 ? -1.723 -14.073 22.612 1.00 91.38 301 LYS A CA 1
ATOM 2415 C C . LYS A 1 301 ? -3.031 -14.825 22.379 1.00 91.38 301 LYS A C 1
ATOM 2417 O O . LYS A 1 301 ? -3.117 -15.637 21.462 1.00 91.38 301 LYS A O 1
ATOM 2422 N N . GLU A 1 302 ? -4.045 -14.528 23.186 1.00 93.44 302 GLU A N 1
ATOM 2423 C CA . GLU A 1 302 ? -5.369 -15.117 23.040 1.00 93.44 302 GLU A CA 1
ATOM 2424 C C . GLU A 1 302 ? -6.008 -14.680 21.716 1.00 93.44 302 GLU A C 1
ATOM 2426 O O . GLU A 1 302 ? -6.395 -15.522 20.912 1.00 93.44 302 GLU A O 1
ATOM 2431 N N . TYR A 1 303 ? -6.035 -13.373 21.426 1.00 92.00 303 TYR A N 1
ATOM 2432 C CA . TYR A 1 303 ? -6.609 -12.845 20.181 1.00 92.00 303 TYR A CA 1
ATOM 2433 C C . TYR A 1 303 ? -5.904 -13.368 18.926 1.00 92.00 303 TYR A C 1
ATOM 2435 O O . TYR A 1 303 ? -6.579 -13.701 17.945 1.00 92.00 303 TYR A O 1
ATOM 2443 N N . ASP A 1 304 ? -4.573 -13.454 18.968 1.00 87.69 304 ASP A N 1
ATOM 2444 C CA . ASP A 1 304 ? -3.750 -13.943 17.859 1.00 87.69 3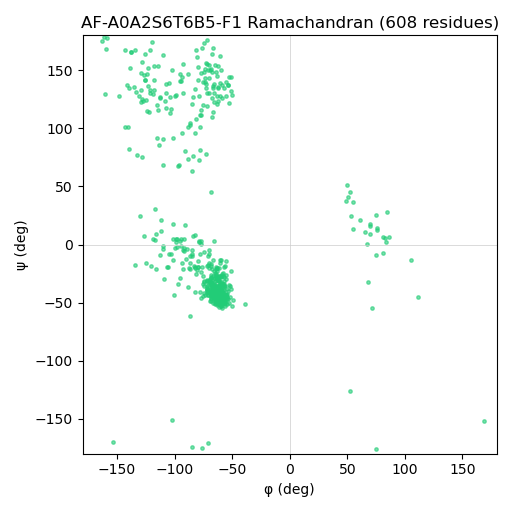04 ASP A CA 1
ATOM 2445 C C . ASP A 1 304 ? -3.991 -15.451 17.600 1.00 87.69 304 ASP A C 1
ATOM 2447 O O . ASP A 1 304 ? -3.886 -15.917 16.465 1.00 87.69 304 ASP A O 1
ATOM 2451 N N . GLY A 1 305 ? -4.393 -16.211 18.629 1.00 87.75 305 GLY A N 1
ATOM 2452 C CA . GLY A 1 305 ? -4.747 -17.631 18.530 1.00 87.75 305 GLY A CA 1
ATOM 2453 C C . GLY A 1 305 ? -6.159 -17.921 17.997 1.00 87.75 305 GLY A C 1
ATOM 2454 O O . GLY A 1 305 ? -6.422 -19.033 17.524 1.00 87.75 305 GLY A O 1
ATOM 2455 N N . ILE A 1 306 ? -7.080 -16.948 18.034 1.00 89.62 306 ILE A N 1
ATOM 2456 C CA . ILE A 1 306 ? -8.479 -17.163 17.634 1.00 89.62 306 ILE A CA 1
ATOM 2457 C C . ILE A 1 306 ? -8.611 -17.200 16.116 1.00 89.62 306 ILE A C 1
ATOM 2459 O O . ILE A 1 306 ? -8.473 -16.186 15.421 1.00 89.62 306 ILE A O 1
ATOM 2463 N N . LYS A 1 307 ? -9.016 -18.359 15.599 1.00 88.12 307 LYS A N 1
ATOM 2464 C CA . LYS A 1 307 ? -9.259 -18.566 14.170 1.00 88.12 307 LYS A CA 1
ATOM 2465 C C . LYS A 1 307 ? -10.493 -17.801 13.682 1.00 88.12 307 LYS A C 1
ATOM 2467 O O . LYS A 1 307 ? -11.453 -17.565 14.421 1.00 88.12 307 LYS A O 1
ATOM 2472 N N . MET A 1 308 ? -10.461 -17.412 12.412 1.00 86.06 308 MET A N 1
ATOM 2473 C CA . MET A 1 308 ? -11.635 -16.914 11.695 1.00 86.06 308 MET A CA 1
ATOM 2474 C C . MET A 1 308 ? -12.279 -18.063 10.919 1.00 86.06 308 MET A C 1
ATOM 2476 O O . MET A 1 308 ? -11.575 -18.895 10.346 1.00 86.06 308 MET A O 1
ATOM 2480 N N . TYR A 1 309 ? -13.606 -18.095 10.897 1.00 84.88 309 TYR A N 1
ATOM 2481 C CA . TYR A 1 309 ? -14.394 -19.072 10.153 1.00 84.88 309 TYR A CA 1
ATOM 2482 C C . TYR A 1 309 ? -15.025 -18.410 8.947 1.00 84.88 309 TYR A C 1
ATOM 2484 O O . TYR A 1 309 ? -15.528 -17.291 9.043 1.00 84.88 309 TYR A O 1
ATOM 2492 N N . TRP A 1 310 ? -15.001 -19.107 7.814 1.00 86.12 310 TRP A N 1
ATOM 2493 C CA . TRP A 1 310 ? -15.668 -18.615 6.623 1.00 86.12 310 TRP A CA 1
ATOM 2494 C C . TRP A 1 310 ? -17.182 -18.729 6.778 1.00 86.12 310 TRP A C 1
ATOM 2496 O O . TRP A 1 310 ? -17.672 -19.779 7.192 1.00 86.12 310 TRP A O 1
ATOM 2506 N N . GLN A 1 311 ? -17.904 -17.673 6.409 1.00 86.62 311 GLN A N 1
ATOM 2507 C CA . GLN A 1 311 ? -19.361 -17.647 6.447 1.00 86.62 311 GLN A CA 1
ATOM 2508 C C . GLN A 1 311 ? -19.916 -17.038 5.151 1.00 86.62 311 GLN A C 1
ATOM 2510 O O . GLN A 1 311 ? -19.413 -15.998 4.708 1.00 86.62 311 GLN A O 1
ATOM 2515 N N . PRO A 1 312 ? -20.955 -17.634 4.529 1.00 82.19 312 PRO A N 1
ATOM 2516 C CA . PRO A 1 312 ? -21.588 -17.058 3.348 1.00 82.19 312 PRO A CA 1
ATOM 2517 C C . PRO A 1 312 ? -22.010 -15.601 3.564 1.00 82.19 312 PRO A C 1
ATOM 2519 O O . PRO A 1 312 ? -22.466 -15.233 4.644 1.00 82.19 312 PRO A O 1
ATOM 2522 N N . PHE A 1 313 ? -21.888 -14.782 2.516 1.00 83.19 313 PHE A N 1
ATOM 2523 C CA . PHE A 1 313 ? -22.301 -13.367 2.444 1.00 83.19 313 PHE A CA 1
ATOM 2524 C C . PHE A 1 313 ? -21.509 -12.369 3.304 1.00 83.19 313 PHE A C 1
ATOM 2526 O O . PHE A 1 313 ? -21.322 -11.234 2.872 1.00 83.19 313 PHE A O 1
ATOM 2533 N N . VAL A 1 314 ? -21.013 -12.775 4.474 1.00 87.31 314 VAL A N 1
ATOM 2534 C CA . VAL A 1 314 ? -20.230 -11.918 5.389 1.00 87.31 314 VAL A CA 1
ATOM 2535 C C . VAL A 1 314 ? -18.732 -12.244 5.375 1.00 87.31 314 VAL A C 1
ATOM 2537 O O . VAL A 1 314 ? -17.925 -11.463 5.865 1.00 87.31 314 VAL A O 1
ATOM 2540 N N . MET A 1 315 ? -18.348 -13.333 4.704 1.00 87.00 315 MET A N 1
ATOM 2541 C CA . MET A 1 315 ? -16.989 -13.832 4.462 1.00 87.00 315 MET A CA 1
ATOM 2542 C C . MET A 1 315 ? -16.287 -14.413 5.679 1.00 87.00 315 MET A C 1
ATOM 2544 O O . MET A 1 315 ? -15.843 -15.553 5.597 1.00 87.00 315 MET A O 1
ATOM 2548 N N . THR A 1 316 ? -16.175 -13.686 6.788 1.00 88.06 316 THR A N 1
ATOM 2549 C CA . THR A 1 316 ? -15.444 -14.170 7.968 1.00 88.06 316 THR A CA 1
ATOM 2550 C C . THR A 1 316 ? -16.149 -13.810 9.261 1.00 88.06 316 THR A C 1
ATOM 2552 O O . THR A 1 316 ? -16.514 -12.660 9.463 1.00 88.06 316 THR A O 1
ATOM 2555 N N . GLN A 1 317 ? -16.249 -14.765 10.176 1.00 90.44 317 GLN A N 1
ATOM 2556 C CA . GLN A 1 317 ? -16.698 -14.544 11.549 1.00 90.44 317 GLN A CA 1
ATOM 2557 C C . GLN A 1 317 ? -15.676 -15.085 12.552 1.00 90.44 317 GLN A C 1
ATOM 2559 O O . GLN A 1 317 ? -14.776 -15.855 12.199 1.00 90.44 317 GLN A O 1
ATOM 2564 N N . THR A 1 318 ? -15.787 -14.672 13.812 1.00 92.81 318 THR A N 1
ATOM 2565 C CA . THR A 1 318 ? -14.968 -15.239 14.891 1.00 92.81 318 THR A CA 1
ATOM 2566 C C . THR A 1 318 ? -15.427 -16.669 15.210 1.00 92.81 318 THR A C 1
ATOM 2568 O O . THR A 1 318 ? -16.554 -17.046 14.904 1.00 92.81 318 THR A O 1
ATOM 2571 N N . THR A 1 319 ? -14.533 -17.489 15.769 1.00 93.94 319 THR A N 1
ATOM 2572 C CA . THR A 1 319 ? -14.842 -18.858 16.218 1.00 93.94 319 THR A CA 1
ATOM 2573 C C . THR A 1 319 ? -16.054 -18.866 17.161 1.00 93.94 319 THR A C 1
ATOM 2575 O O . THR A 1 319 ? -15.957 -18.200 18.186 1.00 93.94 319 THR A O 1
ATOM 2578 N N . PRO A 1 320 ? -17.148 -19.592 16.856 1.00 93.81 320 PRO A N 1
ATOM 2579 C CA . PRO A 1 320 ? -18.264 -19.779 17.785 1.00 93.81 320 PRO A CA 1
ATOM 2580 C C . PRO A 1 320 ? -17.873 -20.560 19.036 1.00 93.81 320 PRO A C 1
ATOM 2582 O O . PRO A 1 320 ? -16.934 -21.357 18.998 1.00 93.81 320 PRO A O 1
ATOM 2585 N N . ASP A 1 321 ? -18.602 -20.341 20.131 1.00 95.06 321 ASP A N 1
ATOM 2586 C CA . ASP A 1 321 ? -18.403 -21.022 21.417 1.00 95.06 321 ASP A CA 1
ATOM 2587 C C . ASP A 1 321 ? -16.964 -20.955 21.964 1.00 95.06 321 ASP A C 1
ATOM 2589 O O . ASP A 1 321 ? -16.539 -21.776 22.779 1.00 95.06 321 ASP A O 1
ATOM 2593 N N . TYR A 1 322 ? -16.201 -19.939 21.555 1.00 95.94 322 TYR A N 1
ATOM 2594 C CA . TYR A 1 322 ? -14.875 -19.681 22.097 1.00 95.94 322 TYR A CA 1
ATOM 2595 C C . TYR A 1 322 ? -14.969 -19.267 23.570 1.00 95.94 322 TYR A C 1
ATOM 2597 O O . TYR A 1 322 ? -15.835 -18.460 23.932 1.00 95.94 322 TYR A O 1
ATOM 2605 N N . ARG A 1 323 ? -14.093 -19.812 24.420 1.00 95.81 323 ARG A N 1
ATOM 2606 C CA . ARG A 1 323 ? -14.044 -19.517 25.858 1.00 95.81 323 ARG A CA 1
ATOM 2607 C C . ARG A 1 323 ? -12.614 -19.259 26.314 1.00 95.81 323 ARG A C 1
ATOM 2609 O O . ARG A 1 323 ? -11.739 -20.079 26.042 1.00 95.81 323 ARG A O 1
ATOM 2616 N N . SER A 1 324 ? -12.409 -18.172 27.050 1.00 96.50 324 SER A N 1
ATOM 2617 C CA . SER A 1 324 ? -11.163 -17.858 27.754 1.00 96.50 324 SER A CA 1
ATOM 2618 C C . SER A 1 324 ? -11.396 -16.782 28.817 1.00 96.50 324 SER A C 1
ATOM 2620 O O . SER A 1 324 ? -12.479 -16.201 28.906 1.00 96.50 324 SER A O 1
ATOM 2622 N N . ASP A 1 325 ? -10.365 -16.465 29.601 1.00 95.50 325 ASP A N 1
ATOM 2623 C CA . ASP A 1 325 ? -10.427 -15.360 30.566 1.00 95.50 325 ASP A CA 1
ATOM 2624 C C . ASP A 1 325 ? -10.505 -13.978 29.881 1.00 95.50 325 ASP A C 1
ATOM 2626 O O . ASP A 1 325 ? -10.917 -12.997 30.498 1.00 95.50 325 ASP A O 1
ATOM 2630 N N . VAL A 1 326 ? -10.128 -13.895 28.598 1.00 97.12 326 VAL A N 1
ATOM 2631 C CA . VAL A 1 326 ? -10.011 -12.634 27.849 1.00 97.12 326 VAL A CA 1
ATOM 2632 C C . VAL A 1 326 ? -11.221 -12.383 26.955 1.00 97.12 326 VAL A C 1
ATOM 2634 O O . VAL A 1 326 ? -11.718 -11.259 26.868 1.00 97.12 326 VAL A O 1
ATOM 2637 N N . VAL A 1 327 ? -11.692 -13.408 26.248 1.00 96.88 327 VAL A N 1
ATOM 2638 C CA . VAL A 1 327 ? -12.708 -13.261 25.206 1.00 96.88 327 VAL A CA 1
ATOM 2639 C C . VAL A 1 327 ? -13.585 -14.495 25.133 1.00 96.88 327 VAL A C 1
ATOM 2641 O O . VAL A 1 327 ? -13.103 -15.616 24.980 1.00 96.88 327 VAL A O 1
ATOM 2644 N N . ASN A 1 328 ? -14.893 -14.269 25.194 1.00 97.50 328 ASN A N 1
ATOM 2645 C CA . ASN A 1 328 ? -15.894 -15.320 25.089 1.00 97.50 328 ASN A CA 1
ATOM 2646 C C . ASN A 1 328 ? -16.895 -14.977 23.989 1.00 97.50 328 ASN A C 1
ATOM 2648 O O . ASN A 1 328 ? -17.259 -13.814 23.808 1.00 97.50 328 ASN A O 1
ATOM 2652 N N . THR A 1 329 ? -17.325 -15.988 23.238 1.00 97.00 329 THR A N 1
ATOM 2653 C CA . THR A 1 329 ? -18.244 -15.802 22.103 1.00 97.00 329 THR A CA 1
ATOM 2654 C C . THR A 1 329 ? -19.440 -16.734 22.165 1.00 97.00 329 THR A C 1
ATOM 2656 O O . THR A 1 329 ? -19.317 -17.855 22.641 1.00 97.00 329 THR A O 1
ATOM 2659 N N . ASP A 1 330 ? -20.587 -16.297 21.670 1.00 95.88 330 ASP A N 1
ATOM 2660 C CA . ASP A 1 330 ? -21.806 -17.102 21.662 1.00 95.88 330 ASP A CA 1
ATOM 2661 C C . ASP A 1 330 ? -21.810 -18.187 20.578 1.00 95.88 330 ASP A C 1
ATOM 2663 O O . ASP A 1 330 ? -20.816 -18.390 19.866 1.00 95.88 330 ASP A O 1
ATOM 2667 N N . SER A 1 331 ? -22.943 -18.883 20.449 1.00 94.44 331 SER A N 1
ATOM 2668 C CA . SER A 1 331 ? -23.127 -19.956 19.463 1.00 94.44 331 SER A CA 1
ATOM 2669 C C . SER A 1 331 ? -22.978 -19.497 18.001 1.00 94.44 331 SER A C 1
ATOM 2671 O O . SER A 1 331 ? -22.836 -20.322 17.096 1.00 94.44 331 SER A O 1
ATOM 2673 N N . LEU A 1 332 ? -22.968 -18.181 17.754 1.00 93.12 332 LEU A N 1
ATOM 2674 C CA . LEU A 1 332 ? -22.792 -17.557 16.442 1.00 93.12 332 LEU A CA 1
ATOM 2675 C C . LEU A 1 332 ? -21.437 -16.845 16.295 1.00 93.12 332 LEU A C 1
ATOM 2677 O O . LEU A 1 332 ? -21.131 -16.319 15.224 1.00 93.12 332 LEU A O 1
ATOM 2681 N N . GLY A 1 333 ? -20.600 -16.848 17.335 1.00 94.94 333 GLY A N 1
ATOM 2682 C CA . GLY A 1 333 ? -19.285 -16.210 17.333 1.00 94.94 333 GLY A CA 1
ATOM 2683 C C . GLY A 1 333 ? -19.290 -14.725 17.707 1.00 94.94 333 GLY A C 1
ATOM 2684 O O . GLY A 1 333 ? -18.238 -14.085 17.602 1.00 94.94 333 GLY A O 1
ATOM 2685 N N . PHE A 1 334 ? -20.421 -14.151 18.136 1.00 96.44 334 PHE A N 1
ATOM 2686 C CA . PHE A 1 334 ? -20.448 -12.777 18.647 1.00 96.44 334 PHE A CA 1
ATOM 2687 C C . PHE A 1 334 ? -19.861 -12.727 20.048 1.00 96.44 334 PHE A C 1
ATOM 2689 O O . PHE A 1 334 ? -20.115 -13.604 20.872 1.00 96.44 334 PHE A O 1
ATOM 2696 N N . ARG A 1 335 ? -19.077 -11.687 20.337 1.00 97.31 335 ARG A N 1
ATOM 2697 C CA . ARG A 1 335 ? -18.461 -11.541 21.655 1.00 97.31 335 ARG A CA 1
ATOM 2698 C C . ARG A 1 335 ? -19.498 -11.206 22.720 1.00 97.31 335 ARG A C 1
ATOM 2700 O O . ARG A 1 335 ? -20.410 -10.415 22.485 1.00 97.31 335 ARG A O 1
ATOM 2707 N N . TYR A 1 336 ? -19.300 -11.751 23.911 1.00 97.69 336 TYR A N 1
ATOM 2708 C CA . TYR A 1 336 ? -20.087 -11.395 25.080 1.00 97.69 336 TYR A CA 1
ATOM 2709 C C . TYR A 1 336 ? -19.884 -9.934 25.478 1.00 97.69 336 TYR A C 1
ATOM 2711 O O . TYR A 1 336 ? -18.798 -9.362 25.357 1.00 97.69 336 TYR A O 1
ATOM 2719 N N . SER A 1 337 ? -20.937 -9.352 26.030 1.00 97.06 337 SER A N 1
ATOM 2720 C CA . SER A 1 337 ? -20.867 -8.157 26.858 1.00 97.06 337 SER A CA 1
ATOM 2721 C C . SER A 1 337 ? -21.403 -8.468 28.257 1.00 97.06 337 SER A C 1
ATOM 2723 O O . SER A 1 337 ? -21.879 -9.571 28.549 1.00 97.06 337 SER A O 1
ATOM 2725 N N . ARG A 1 338 ? -21.281 -7.496 29.158 1.00 96.50 338 ARG A N 1
ATOM 2726 C CA . ARG A 1 338 ? -21.686 -7.600 30.557 1.00 96.50 338 ARG A CA 1
ATOM 2727 C C . ARG A 1 338 ? -22.710 -6.516 30.856 1.00 96.50 338 ARG A C 1
ATOM 2729 O O . ARG A 1 338 ? -22.494 -5.350 30.534 1.00 96.50 338 ARG A O 1
ATOM 2736 N N . ASP A 1 339 ? -23.830 -6.894 31.465 1.00 93.69 339 ASP A N 1
ATOM 2737 C CA . ASP A 1 339 ? -24.806 -5.920 31.949 1.00 93.69 339 ASP A CA 1
ATOM 2738 C C . ASP A 1 339 ? -24.285 -5.174 33.193 1.00 93.69 339 ASP A C 1
ATOM 2740 O O . ASP A 1 339 ? -23.236 -5.489 33.758 1.00 93.69 339 ASP A O 1
ATOM 2744 N N . ARG A 1 340 ? -25.050 -4.192 33.684 1.00 89.50 340 ARG A N 1
ATOM 2745 C CA . ARG A 1 340 ? -24.693 -3.415 34.888 1.00 89.50 340 ARG A CA 1
ATOM 2746 C C . ARG A 1 340 ? -24.470 -4.255 36.159 1.00 89.50 340 ARG A C 1
ATOM 2748 O O . ARG A 1 340 ? -23.922 -3.741 37.128 1.00 89.50 340 ARG A O 1
ATOM 2755 N N . SER A 1 341 ? -24.979 -5.489 36.190 1.00 89.44 341 SER A N 1
ATOM 2756 C CA . SER A 1 341 ? -24.827 -6.446 37.293 1.00 89.44 341 SER A CA 1
ATOM 2757 C C . SER A 1 341 ? -23.727 -7.482 37.041 1.00 89.44 341 SER A C 1
ATOM 2759 O O . SER A 1 341 ? -23.557 -8.381 37.858 1.00 89.44 341 SER A O 1
ATOM 2761 N N . GLY A 1 342 ? -22.986 -7.363 35.935 1.00 90.88 342 GLY A N 1
ATOM 2762 C CA . GLY A 1 342 ? -21.927 -8.292 35.539 1.00 90.88 342 GLY A CA 1
ATOM 2763 C C . GLY A 1 342 ? -22.428 -9.569 34.855 1.00 90.88 342 GLY A C 1
ATOM 2764 O O . GLY A 1 342 ? -21.635 -10.474 34.593 1.00 90.88 342 GLY A O 1
ATOM 2765 N N . ARG A 1 343 ? -23.729 -9.676 34.553 1.00 93.75 343 ARG A N 1
ATOM 2766 C CA . ARG A 1 343 ? -24.281 -10.858 33.873 1.00 93.75 343 ARG A CA 1
ATOM 2767 C C . ARG A 1 343 ? -23.959 -10.824 32.388 1.00 93.75 343 ARG A C 1
ATOM 2769 O O . ARG A 1 343 ? -23.903 -9.755 31.787 1.00 93.75 343 ARG A O 1
ATOM 2776 N N . GLU A 1 344 ? -23.775 -12.005 31.815 1.00 95.25 344 GLU A N 1
ATOM 2777 C CA . GLU A 1 344 ? -23.476 -12.188 30.394 1.00 95.25 344 GLU A CA 1
ATOM 2778 C C . GLU A 1 344 ? -24.661 -11.780 29.531 1.00 95.25 344 GLU A C 1
ATOM 2780 O O . GLU A 1 344 ? -25.805 -12.146 29.805 1.00 95.25 344 GLU A O 1
ATOM 2785 N N . VAL A 1 345 ? -24.367 -11.035 28.474 1.00 94.25 345 VAL A N 1
ATOM 2786 C CA . VAL A 1 345 ? -25.328 -10.583 27.475 1.00 94.25 345 VAL A CA 1
ATOM 2787 C C . VAL A 1 345 ? -24.765 -10.938 26.103 1.00 94.25 345 VAL A C 1
ATOM 2789 O O . VAL A 1 345 ? -23.645 -10.561 25.759 1.00 94.25 345 VAL A O 1
ATOM 2792 N N . HIS A 1 346 ? -25.536 -11.705 25.339 1.00 94.19 346 HIS A N 1
ATOM 2793 C CA . HIS A 1 346 ? -25.196 -12.159 23.989 1.00 94.19 346 HIS A CA 1
ATOM 2794 C C . HIS A 1 346 ? -26.462 -12.616 23.245 1.00 94.19 346 HIS A C 1
ATOM 2796 O O . HIS A 1 346 ? -27.569 -12.563 23.793 1.00 94.19 346 HIS A O 1
ATOM 2802 N N . PHE A 1 347 ? -26.343 -13.041 21.984 1.00 93.44 347 PHE A N 1
ATOM 2803 C CA . PHE A 1 347 ? -27.526 -13.286 21.152 1.00 93.44 347 PHE A CA 1
ATOM 2804 C C . PHE A 1 347 ? -28.354 -14.489 21.620 1.00 93.44 347 PHE A C 1
ATOM 2806 O O . PHE A 1 347 ? -29.578 -14.456 21.498 1.00 93.44 347 PHE A O 1
ATOM 2813 N N . ASP A 1 348 ? -27.739 -15.496 22.248 1.00 90.12 348 ASP A N 1
ATOM 2814 C CA . ASP A 1 348 ? -28.477 -16.666 22.752 1.00 90.12 348 ASP A CA 1
ATOM 2815 C C . ASP A 1 348 ? -29.416 -16.341 23.933 1.00 90.12 348 ASP A C 1
ATOM 2817 O O . ASP A 1 348 ? -30.304 -17.135 24.240 1.00 90.12 348 ASP A O 1
ATOM 2821 N N . ASN A 1 349 ? -29.245 -15.195 24.611 1.00 89.69 349 ASN A N 1
ATOM 2822 C CA . ASN A 1 349 ? -29.993 -14.861 25.832 1.00 89.69 349 ASN A CA 1
ATOM 2823 C C . ASN A 1 349 ? -30.715 -13.499 25.812 1.00 89.69 349 ASN A C 1
ATOM 2825 O O . ASN A 1 349 ? -31.268 -13.084 26.832 1.00 89.69 349 ASN A O 1
ATOM 2829 N N . SER A 1 350 ? -30.738 -12.814 24.663 1.00 88.25 350 SER A N 1
ATOM 2830 C CA . SER A 1 350 ? -31.215 -11.421 24.558 1.00 88.25 350 SER A CA 1
ATOM 2831 C C . SER A 1 350 ? -32.458 -11.220 23.682 1.00 88.25 350 SER A C 1
ATOM 2833 O O . SER A 1 350 ? -32.855 -10.086 23.413 1.00 88.25 350 SER A O 1
ATOM 2835 N N . ARG A 1 351 ? -33.107 -12.307 23.249 1.00 88.12 351 ARG A N 1
ATOM 2836 C CA . ARG A 1 351 ? -34.259 -12.252 22.332 1.00 88.12 351 ARG A CA 1
ATOM 2837 C C . ARG A 1 351 ? -35.473 -11.512 22.901 1.00 88.12 351 ARG A C 1
ATOM 2839 O O . ARG A 1 351 ? -36.161 -10.806 22.171 1.00 88.12 351 ARG A O 1
ATOM 2846 N N . ASP A 1 352 ? -35.719 -11.660 24.200 1.00 87.06 352 ASP A N 1
ATOM 2847 C CA . ASP A 1 352 ? -36.945 -11.176 24.848 1.00 87.06 352 ASP A CA 1
ATOM 2848 C C . ASP A 1 352 ? -36.755 -9.857 25.619 1.00 87.06 352 ASP A C 1
ATOM 2850 O O . ASP A 1 352 ? -37.677 -9.384 26.286 1.00 87.06 352 ASP A O 1
ATOM 2854 N N . CYS A 1 353 ? -35.569 -9.242 25.559 1.00 87.06 353 CYS A N 1
ATOM 2855 C CA . CYS A 1 353 ? -35.268 -8.010 26.286 1.00 87.06 353 CYS A CA 1
ATOM 2856 C C . CYS A 1 353 ? -35.014 -6.826 25.346 1.00 87.06 353 CYS A C 1
ATOM 2858 O O . CYS A 1 353 ? -34.619 -6.976 24.193 1.00 87.06 353 CYS A O 1
ATOM 2860 N N . LYS A 1 354 ? -35.272 -5.613 25.842 1.00 93.19 354 LYS A N 1
ATOM 2861 C CA . LYS A 1 354 ? -34.928 -4.382 25.125 1.00 93.19 354 LYS A CA 1
ATOM 2862 C C . LYS A 1 354 ? -33.410 -4.190 25.164 1.00 93.19 354 LYS A C 1
ATOM 2864 O O . LYS A 1 354 ? -32.822 -4.261 26.244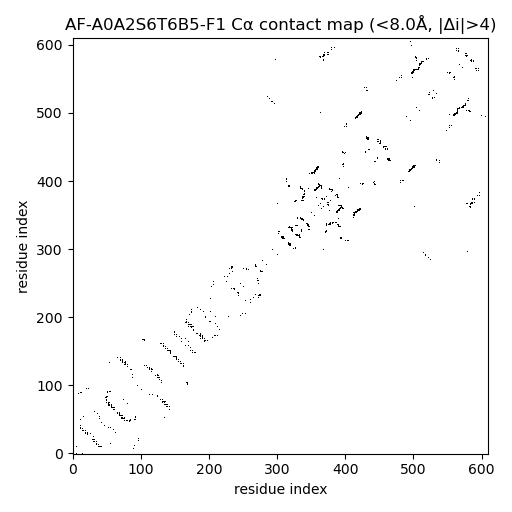 1.00 93.19 354 LYS A O 1
ATOM 2869 N N . VAL A 1 355 ? -32.795 -3.934 24.013 1.00 95.88 355 VAL A N 1
ATOM 2870 C CA . VAL A 1 355 ? -31.334 -3.893 23.849 1.00 95.88 355 VAL A CA 1
ATOM 2871 C C . VAL A 1 355 ? -30.866 -2.687 23.036 1.00 95.88 355 VAL A C 1
ATOM 2873 O O . VAL A 1 355 ? -31.641 -1.996 22.377 1.00 95.88 355 VAL A O 1
ATOM 2876 N N . ASN A 1 356 ? -29.562 -2.455 23.071 1.00 97.38 356 ASN A N 1
ATOM 2877 C CA . ASN A 1 356 ? -28.814 -1.581 22.181 1.00 97.38 356 ASN A CA 1
ATOM 2878 C C . ASN A 1 356 ? -27.798 -2.411 21.400 1.00 97.38 356 ASN A C 1
ATOM 2880 O O . ASN A 1 356 ? -27.345 -3.446 21.890 1.00 97.38 356 ASN A O 1
ATOM 2884 N N . LEU A 1 357 ? -27.412 -1.956 20.212 1.00 98.19 357 LEU A N 1
ATOM 2885 C CA . LEU A 1 357 ? -26.419 -2.628 19.382 1.00 98.19 357 LEU A CA 1
ATOM 2886 C C . LEU A 1 357 ? -25.153 -1.785 19.266 1.00 98.19 357 LEU A C 1
ATOM 2888 O O . LEU A 1 357 ? -25.203 -0.629 18.846 1.00 98.19 357 LEU A O 1
ATOM 2892 N N . PHE A 1 358 ? -24.017 -2.397 19.583 1.00 98.56 358 PHE A N 1
ATOM 2893 C CA . PHE A 1 358 ? -22.699 -1.872 19.262 1.00 98.56 358 PHE A CA 1
ATOM 2894 C C . PHE A 1 358 ? -22.147 -2.639 18.062 1.00 98.56 358 PHE A C 1
ATOM 2896 O O . PHE A 1 358 ? -21.985 -3.856 18.128 1.00 98.56 358 PHE A O 1
ATOM 2903 N N . VAL A 1 359 ? -21.920 -1.944 16.950 1.00 98.50 359 VAL A N 1
ATOM 2904 C CA . VAL A 1 359 ? -21.671 -2.553 15.639 1.00 98.50 359 VAL A CA 1
ATOM 2905 C C . VAL A 1 359 ? -20.338 -2.070 15.088 1.00 98.50 359 VAL A C 1
ATOM 2907 O O . VAL A 1 359 ? -20.069 -0.873 15.131 1.00 98.50 359 VAL A O 1
ATOM 2910 N N . GLY A 1 360 ? -19.517 -2.951 14.514 1.00 96.62 360 GLY A N 1
ATOM 2911 C CA . GLY A 1 360 ? -18.256 -2.508 13.919 1.00 96.62 360 GLY A CA 1
ATOM 2912 C C . GLY A 1 360 ? -17.287 -3.618 13.532 1.00 96.62 360 GLY A C 1
ATOM 2913 O O . GLY A 1 360 ? -17.684 -4.732 13.198 1.00 96.62 360 GLY A O 1
ATOM 2914 N N . ASN A 1 361 ? -16.000 -3.284 13.549 1.00 94.81 361 ASN A N 1
ATOM 2915 C CA . ASN A 1 361 ? -14.898 -4.167 13.159 1.00 94.81 361 ASN A CA 1
ATOM 2916 C C . ASN A 1 361 ? -14.157 -4.754 14.380 1.00 94.81 361 ASN A C 1
ATOM 2918 O O . ASN A 1 361 ? -14.739 -4.936 15.446 1.00 94.81 361 ASN A O 1
ATOM 2922 N N . SER A 1 362 ? -12.864 -5.062 14.239 1.00 94.62 362 SER A N 1
ATOM 2923 C CA . SER A 1 362 ? -12.033 -5.649 15.296 1.00 94.62 362 SER A CA 1
ATOM 2924 C C . SER A 1 362 ? -11.905 -4.774 16.546 1.00 94.62 362 SER A C 1
ATOM 2926 O O . SER A 1 362 ? -11.864 -5.320 17.649 1.00 94.62 362 SER A O 1
ATOM 2928 N N . THR A 1 363 ? -11.914 -3.446 16.412 1.00 95.94 363 THR A N 1
ATOM 2929 C CA . THR A 1 363 ? -11.903 -2.544 17.572 1.00 95.94 363 THR A CA 1
ATOM 2930 C C . THR A 1 363 ? -13.245 -2.595 18.308 1.00 95.94 363 THR A C 1
ATOM 2932 O O . THR A 1 363 ? -13.263 -2.683 19.531 1.00 95.94 363 THR A O 1
ATOM 2935 N N . ALA A 1 364 ? -14.373 -2.657 17.588 1.00 97.50 364 ALA A N 1
ATOM 2936 C CA . ALA A 1 364 ? -15.698 -2.839 18.198 1.00 97.50 364 ALA A CA 1
ATOM 2937 C C . ALA A 1 364 ? -15.883 -4.234 18.827 1.00 97.50 364 ALA A C 1
ATOM 2939 O O . ALA A 1 364 ? -16.516 -4.374 19.875 1.00 97.50 364 ALA A O 1
ATOM 2940 N N . PHE A 1 365 ? -15.257 -5.258 18.241 1.00 97.56 365 PHE A N 1
ATOM 2941 C CA . PHE A 1 365 ? -15.151 -6.598 18.828 1.00 97.56 365 PHE A CA 1
ATOM 2942 C C . PHE A 1 365 ? -14.347 -6.580 20.136 1.00 97.56 365 PHE A C 1
ATOM 2944 O O . PHE A 1 365 ? -14.477 -7.478 20.964 1.00 97.56 365 PHE A O 1
ATOM 2951 N N . GLY A 1 366 ? -13.532 -5.547 20.356 1.00 96.94 366 GLY A N 1
ATOM 2952 C CA . GLY A 1 366 ? -12.709 -5.376 21.547 1.00 96.94 366 GLY A CA 1
ATOM 2953 C C . GLY A 1 366 ? -11.372 -6.104 21.461 1.00 96.94 366 GLY A C 1
ATOM 2954 O O . GLY A 1 366 ? -10.845 -6.518 22.488 1.00 96.94 366 GLY A O 1
ATOM 2955 N N . VAL A 1 367 ? -10.814 -6.314 20.265 1.00 96.19 367 VAL A N 1
ATOM 2956 C CA . VAL A 1 367 ? -9.396 -6.700 20.177 1.00 96.19 367 VAL A CA 1
ATOM 2957 C C . VAL A 1 367 ? -8.579 -5.633 20.909 1.00 96.19 367 VAL A C 1
ATOM 2959 O O . VAL A 1 367 ? -8.765 -4.447 20.650 1.00 96.19 367 VAL A O 1
ATOM 2962 N N . GLY A 1 368 ? -7.723 -6.065 21.837 1.00 95.62 368 GLY A N 1
ATOM 2963 C CA . GLY A 1 368 ? -6.896 -5.180 22.663 1.00 95.62 368 GLY A CA 1
ATOM 2964 C C . GLY A 1 368 ? -7.344 -5.030 24.121 1.00 95.62 368 GLY A C 1
ATOM 2965 O O . GLY A 1 368 ? -6.535 -4.594 24.934 1.00 95.62 368 GLY A O 1
ATOM 2966 N N . VAL A 1 369 ? -8.559 -5.452 24.495 1.00 98.19 369 VAL A N 1
ATOM 2967 C CA . VAL A 1 369 ? -9.004 -5.407 25.905 1.00 98.19 369 VAL A CA 1
ATOM 2968 C C . VAL A 1 369 ? -8.732 -6.717 26.644 1.00 98.19 369 VAL A C 1
ATOM 2970 O O . VAL A 1 369 ? -8.651 -7.782 26.026 1.00 98.19 369 VAL A O 1
ATOM 2973 N N . THR A 1 370 ? -8.617 -6.652 27.967 1.00 98.00 370 THR A N 1
ATOM 2974 C CA . THR A 1 370 ? -8.217 -7.785 28.815 1.00 98.00 370 THR A CA 1
ATOM 2975 C C . THR A 1 370 ? -9.350 -8.749 29.159 1.00 98.00 370 THR A C 1
ATOM 2977 O O . THR A 1 370 ? -9.058 -9.880 29.532 1.00 98.00 370 THR A O 1
ATOM 2980 N N . SER A 1 371 ? -10.618 -8.336 29.041 1.00 97.88 371 SER A N 1
ATOM 2981 C CA . SER A 1 371 ? -11.791 -9.168 29.348 1.00 97.88 371 SER A CA 1
ATOM 2982 C C . SER A 1 371 ? -13.072 -8.652 28.674 1.00 97.88 371 SER A C 1
ATOM 2984 O O . SER A 1 371 ? -13.133 -7.513 28.202 1.00 97.88 371 SER A O 1
ATOM 2986 N N . ASP A 1 372 ? -14.145 -9.451 28.677 1.00 98.31 372 ASP A N 1
ATOM 2987 C CA . ASP A 1 372 ? -15.453 -9.026 28.146 1.00 98.31 372 ASP A CA 1
ATOM 2988 C C . ASP A 1 372 ? -16.044 -7.813 28.895 1.00 98.31 372 ASP A C 1
ATOM 2990 O O . ASP A 1 372 ? -16.768 -7.013 28.299 1.00 98.31 372 ASP A O 1
ATOM 2994 N N . GLU A 1 373 ? -15.709 -7.622 30.179 1.00 97.38 373 GLU A N 1
ATOM 2995 C CA . GLU A 1 373 ? -16.126 -6.460 30.989 1.00 97.38 373 GLU A CA 1
ATOM 2996 C C . GLU A 1 373 ? -15.542 -5.138 30.481 1.00 97.38 373 GLU A C 1
ATOM 2998 O O . GLU A 1 373 ? -16.110 -4.073 30.728 1.00 97.38 373 GLU A O 1
ATOM 3003 N N . LYS A 1 374 ? -14.414 -5.207 29.771 1.00 98.00 374 LYS A N 1
ATOM 3004 C CA . LYS A 1 374 ? -13.674 -4.048 29.265 1.00 98.00 374 LYS A CA 1
ATOM 3005 C C . LYS A 1 374 ? -14.034 -3.678 27.830 1.00 98.00 374 LYS A C 1
ATOM 3007 O O . LYS A 1 374 ? -13.530 -2.690 27.306 1.00 98.00 374 LYS A O 1
ATOM 3012 N N . THR A 1 375 ? -14.929 -4.431 27.196 1.00 98.31 375 THR A N 1
ATOM 3013 C CA . THR A 1 375 ? -15.441 -4.090 25.866 1.00 98.31 375 THR A CA 1
ATOM 3014 C C . THR A 1 375 ? -16.298 -2.822 25.916 1.00 98.31 375 THR A C 1
ATOM 3016 O O . THR A 1 375 ? -17.005 -2.571 26.893 1.00 98.31 375 THR A O 1
ATOM 3019 N N . LEU A 1 376 ? -16.292 -2.041 24.831 1.00 98.44 376 LEU A N 1
ATOM 3020 C CA . LEU A 1 376 ? -17.147 -0.857 24.685 1.00 98.44 376 LEU A CA 1
ATOM 3021 C C . LEU A 1 376 ? -18.631 -1.123 25.018 1.00 98.44 376 LEU A C 1
ATOM 3023 O O . LEU A 1 376 ? -19.176 -0.362 25.814 1.00 98.44 376 LEU A O 1
ATOM 3027 N N . PRO A 1 377 ? -19.301 -2.188 24.524 1.00 98.19 377 PRO A N 1
ATOM 3028 C CA . PRO A 1 377 ? -20.681 -2.475 24.924 1.00 98.19 377 PRO A CA 1
ATOM 3029 C C . PRO A 1 377 ? -20.852 -2.722 26.433 1.00 98.19 377 PRO A C 1
ATOM 3031 O O . PRO A 1 377 ? -21.825 -2.237 27.005 1.00 98.19 377 PRO A O 1
ATOM 3034 N N . SER A 1 378 ? -19.919 -3.400 27.110 1.00 98.50 378 SER A N 1
ATOM 3035 C CA . SER A 1 378 ? -19.980 -3.587 28.573 1.00 98.50 378 SER A CA 1
ATOM 3036 C C . SER A 1 378 ? -19.812 -2.271 29.337 1.00 98.50 378 SER A C 1
ATOM 3038 O O . SER A 1 378 ? -20.538 -1.992 30.296 1.00 98.50 378 SER A O 1
ATOM 3040 N N . LEU A 1 379 ? -18.885 -1.422 28.889 1.00 98.44 379 LEU A N 1
ATOM 3041 C CA . LEU A 1 379 ? -18.655 -0.101 29.474 1.00 98.44 379 LEU A CA 1
ATOM 3042 C C . LEU A 1 379 ? -19.877 0.812 29.282 1.00 98.44 379 LEU A C 1
ATOM 3044 O O . LEU A 1 379 ? -20.330 1.447 30.237 1.00 98.44 379 LEU A O 1
ATOM 3048 N N . LEU A 1 380 ? -20.479 0.796 28.089 1.00 98.19 380 LEU A N 1
ATOM 3049 C CA . LEU A 1 380 ? -21.725 1.505 27.794 1.00 98.19 380 LEU A CA 1
ATOM 3050 C C . LEU A 1 380 ? -22.899 0.973 28.618 1.00 98.19 380 LEU A C 1
ATOM 3052 O O . LEU A 1 380 ? -23.715 1.759 29.098 1.00 98.19 380 LEU A O 1
ATOM 3056 N N . ALA A 1 381 ? -22.993 -0.339 28.842 1.00 97.12 381 ALA A N 1
ATOM 3057 C CA . ALA A 1 381 ? -24.037 -0.911 29.689 1.00 97.12 381 ALA A CA 1
ATOM 3058 C C . ALA A 1 381 ? -23.947 -0.410 31.135 1.00 97.12 381 ALA A C 1
ATOM 3060 O O . ALA A 1 381 ? -24.968 -0.127 31.772 1.00 97.12 381 ALA A O 1
ATOM 3061 N N . LYS A 1 382 ? -22.726 -0.224 31.645 1.00 95.81 382 LYS A N 1
ATOM 3062 C CA . LYS A 1 382 ? -22.487 0.350 32.971 1.00 95.81 382 LYS A CA 1
ATOM 3063 C C . LYS A 1 382 ? -22.877 1.829 33.042 1.00 95.81 382 LYS A C 1
ATOM 3065 O O . LYS A 1 382 ? -23.543 2.222 34.001 1.00 95.81 382 LYS A O 1
ATOM 3070 N N . SER A 1 383 ? -22.490 2.636 32.052 1.00 95.25 383 SER A N 1
ATOM 3071 C CA . SER A 1 383 ? -22.727 4.087 32.057 1.00 95.25 383 SER A CA 1
ATOM 3072 C C . SER A 1 383 ? -24.189 4.452 31.759 1.00 95.25 383 SER A C 1
ATOM 3074 O O . SER A 1 383 ? -24.792 5.255 32.471 1.00 95.25 383 SER A O 1
ATOM 3076 N N . THR A 1 384 ? -24.796 3.808 30.759 1.00 94.81 384 THR A N 1
ATOM 3077 C CA . THR A 1 384 ? -26.179 4.068 30.319 1.00 94.81 384 THR A CA 1
ATOM 3078 C C . THR A 1 384 ? -27.226 3.329 31.151 1.00 94.81 384 THR A C 1
ATOM 3080 O O . THR A 1 384 ? -28.392 3.719 31.155 1.00 94.81 384 THR A O 1
ATOM 3083 N N . LYS A 1 385 ? -26.824 2.279 31.885 1.00 93.81 385 LYS A N 1
ATOM 3084 C CA . LYS A 1 385 ? -27.714 1.348 32.607 1.00 93.81 385 LYS A CA 1
ATOM 3085 C C . LYS A 1 385 ? -28.685 0.592 31.689 1.00 93.81 385 LYS A C 1
ATOM 3087 O O . LYS A 1 385 ? -29.702 0.092 32.173 1.00 93.81 385 LYS A O 1
ATOM 3092 N N . GLU A 1 386 ? -28.370 0.495 30.401 1.00 94.25 386 GLU A N 1
ATOM 3093 C CA . GLU A 1 386 ? -29.124 -0.268 29.404 1.00 94.25 386 GLU A CA 1
ATOM 3094 C C . GLU A 1 386 ? -28.334 -1.513 28.955 1.00 94.25 386 GLU A C 1
ATOM 3096 O O . GLU A 1 386 ? -27.133 -1.618 29.188 1.00 94.25 386 GLU A O 1
ATOM 3101 N N . THR A 1 387 ? -28.997 -2.484 28.329 1.00 95.31 387 THR A N 1
ATOM 3102 C CA . THR A 1 387 ? -28.354 -3.705 27.810 1.00 95.31 387 THR A CA 1
ATOM 3103 C C . THR A 1 387 ? -27.734 -3.432 26.438 1.00 95.31 387 THR A C 1
ATOM 3105 O O . THR A 1 387 ? -28.402 -2.846 25.588 1.00 95.31 387 THR A O 1
ATOM 3108 N N . TRP A 1 388 ? -26.494 -3.867 26.193 1.00 97.44 388 TRP A N 1
ATOM 3109 C CA . TRP A 1 388 ? -25.777 -3.650 24.927 1.00 97.44 388 TRP A CA 1
ATOM 3110 C C . TRP A 1 388 ? -25.250 -4.961 24.357 1.00 97.44 388 TRP A C 1
ATOM 3112 O O . TRP A 1 388 ? -24.481 -5.638 25.024 1.00 97.44 388 TRP A O 1
ATOM 3122 N N . LEU A 1 389 ? -25.613 -5.298 23.122 1.00 97.62 389 LEU A N 1
ATOM 3123 C CA . LEU A 1 389 ? -25.080 -6.445 22.387 1.00 97.62 389 LEU A CA 1
ATOM 3124 C C . LEU A 1 389 ? -23.901 -6.034 21.505 1.00 97.62 389 LEU A C 1
ATOM 3126 O O . LEU A 1 389 ? -23.914 -4.955 20.907 1.00 97.62 389 LEU A O 1
ATOM 3130 N N . ASN A 1 390 ? -22.912 -6.921 21.383 1.00 97.94 390 ASN A N 1
ATOM 3131 C CA . ASN A 1 390 ? -21.780 -6.738 20.482 1.00 97.94 390 ASN A CA 1
ATOM 3132 C C . ASN A 1 390 ? -22.050 -7.406 19.122 1.00 97.94 390 ASN A C 1
ATOM 3134 O O . ASN A 1 390 ? -21.826 -8.601 18.949 1.00 97.94 390 ASN A O 1
ATOM 3138 N N . LEU A 1 391 ? -22.525 -6.634 18.147 1.00 97.25 391 LEU A N 1
ATOM 3139 C CA . LEU A 1 391 ? -22.743 -7.089 16.774 1.00 97.25 391 LEU A CA 1
ATOM 3140 C C . LEU A 1 391 ? -21.541 -6.705 15.898 1.00 97.25 391 LEU A C 1
ATOM 3142 O O . LEU A 1 391 ? -21.636 -5.849 15.018 1.00 97.25 391 LEU A O 1
ATOM 3146 N N . SER A 1 392 ? -20.388 -7.318 16.140 1.00 95.75 392 SER A N 1
ATOM 3147 C CA . SER A 1 392 ? -19.182 -7.048 15.358 1.00 95.75 392 SER A CA 1
ATOM 3148 C C . SER A 1 392 ? -18.413 -8.322 15.051 1.00 95.75 392 SER A C 1
ATOM 3150 O O . SER A 1 392 ? -18.411 -9.276 15.828 1.00 95.75 392 SER A O 1
ATOM 3152 N N . PHE A 1 393 ? -17.693 -8.306 13.930 1.00 94.56 393 PHE A N 1
ATOM 3153 C CA . PHE A 1 393 ? -16.543 -9.192 13.794 1.00 94.56 393 PHE A CA 1
ATOM 3154 C C . PHE A 1 393 ? -15.361 -8.473 13.155 1.00 94.56 393 PHE A C 1
ATOM 3156 O O . PHE A 1 393 ? -15.474 -7.387 12.587 1.00 94.56 393 PHE A O 1
ATOM 3163 N N . ARG A 1 394 ? -14.199 -9.110 13.262 1.00 91.69 394 ARG A N 1
ATOM 3164 C CA . ARG A 1 394 ? -12.918 -8.569 12.814 1.00 91.69 394 ARG A CA 1
ATOM 3165 C C . ARG A 1 394 ? -12.941 -8.282 11.309 1.00 91.69 394 ARG A C 1
ATOM 3167 O O . ARG A 1 394 ? -13.444 -9.082 10.529 1.00 91.69 394 ARG A O 1
ATOM 3174 N N . THR A 1 395 ? -12.353 -7.151 10.911 1.00 88.75 395 THR A N 1
ATOM 3175 C CA . THR A 1 395 ? -12.195 -6.700 9.509 1.00 88.75 395 THR A CA 1
ATOM 3176 C C . THR A 1 395 ? -13.479 -6.371 8.729 1.00 88.75 395 THR A C 1
ATOM 3178 O O . THR A 1 395 ? -13.414 -6.140 7.522 1.00 88.75 395 THR A O 1
ATOM 3181 N N . HIS A 1 396 ? -14.635 -6.285 9.394 1.00 92.81 396 HIS A N 1
ATOM 3182 C CA . HIS A 1 396 ? -15.895 -5.951 8.729 1.00 92.81 396 HIS A CA 1
ATOM 3183 C C . HIS A 1 396 ? -16.024 -4.482 8.310 1.00 92.81 396 HIS A C 1
ATOM 3185 O O . HIS A 1 396 ? -15.721 -3.571 9.079 1.00 92.81 396 HIS A O 1
ATOM 3191 N N . THR A 1 397 ? -16.553 -4.270 7.102 1.00 93.25 397 THR A N 1
ATOM 3192 C CA . THR A 1 397 ? -17.035 -2.968 6.610 1.00 93.25 397 THR A CA 1
ATOM 3193 C C . THR A 1 397 ? -18.441 -2.647 7.119 1.00 93.25 397 THR A C 1
ATOM 3195 O O . THR A 1 397 ? -19.171 -3.523 7.594 1.00 93.25 397 THR A O 1
ATOM 3198 N N . ILE A 1 398 ? -18.877 -1.395 6.954 1.00 94.12 398 ILE A N 1
ATOM 3199 C CA . ILE A 1 398 ? -20.250 -0.955 7.271 1.00 94.12 398 ILE A CA 1
ATOM 3200 C C . ILE A 1 398 ? -21.297 -1.816 6.539 1.00 94.12 398 ILE A C 1
ATOM 3202 O O . ILE A 1 398 ? -22.325 -2.177 7.123 1.00 94.12 398 ILE A O 1
ATOM 3206 N N . ARG A 1 399 ? -21.023 -2.197 5.282 1.00 92.69 399 ARG A N 1
ATOM 3207 C CA . ARG A 1 399 ? -21.878 -3.090 4.484 1.00 92.69 399 ARG A CA 1
ATOM 3208 C C . ARG A 1 399 ? -21.953 -4.492 5.077 1.00 92.69 399 ARG A C 1
ATOM 3210 O O . ARG A 1 399 ? -23.051 -5.021 5.225 1.00 92.69 399 ARG A O 1
ATOM 3217 N N . GLN A 1 400 ? -20.812 -5.107 5.393 1.00 93.69 400 GLN A N 1
ATOM 3218 C CA . GLN A 1 400 ? -20.805 -6.466 5.942 1.00 93.69 400 GLN A CA 1
ATOM 3219 C C . GLN A 1 400 ? -21.551 -6.513 7.277 1.00 93.69 400 GLN A C 1
ATOM 3221 O O . GLN A 1 400 ? -22.364 -7.406 7.485 1.00 93.69 400 GLN A O 1
ATOM 3226 N N . ASN A 1 401 ? -21.381 -5.491 8.120 1.00 95.38 401 ASN A N 1
ATOM 3227 C CA . ASN A 1 401 ? -22.142 -5.349 9.358 1.00 95.38 401 ASN A CA 1
ATOM 3228 C C . ASN A 1 401 ? -23.663 -5.298 9.124 1.00 95.38 401 ASN A C 1
ATOM 3230 O O . ASN A 1 401 ? -24.419 -5.899 9.886 1.00 95.38 401 ASN A O 1
ATOM 3234 N N . PHE A 1 402 ? -24.125 -4.628 8.062 1.00 95.56 402 PHE A N 1
ATOM 3235 C CA . PHE A 1 402 ? -25.549 -4.594 7.708 1.00 95.56 402 PHE A CA 1
ATOM 3236 C C . PHE A 1 402 ? -26.078 -5.981 7.318 1.00 95.56 402 PHE A C 1
ATOM 3238 O O . PHE A 1 402 ? -27.152 -6.391 7.757 1.00 95.56 402 PHE A O 1
ATOM 3245 N N . ILE A 1 403 ? -25.311 -6.723 6.513 1.00 94.62 403 ILE A N 1
ATOM 3246 C CA . ILE A 1 403 ? -25.664 -8.089 6.095 1.00 94.62 403 ILE A CA 1
ATOM 3247 C C . ILE A 1 403 ? -25.718 -9.009 7.322 1.00 94.62 403 ILE A C 1
ATOM 3249 O O . ILE A 1 403 ? -26.698 -9.739 7.498 1.00 94.62 403 ILE A O 1
ATOM 3253 N N . THR A 1 404 ? -24.728 -8.912 8.213 1.00 94.50 404 THR A N 1
ATOM 3254 C CA . THR A 1 404 ? -24.700 -9.633 9.491 1.00 94.50 404 THR A CA 1
ATOM 3255 C C . THR A 1 404 ? -25.941 -9.328 10.324 1.00 94.50 404 THR A C 1
ATOM 3257 O O . THR A 1 404 ? -26.660 -10.253 10.690 1.00 94.50 404 THR A O 1
ATOM 3260 N N . PHE A 1 405 ? -26.254 -8.045 10.550 1.00 95.44 405 PHE A N 1
ATOM 3261 C CA . PHE A 1 405 ? -27.459 -7.620 11.269 1.00 95.44 405 PHE A CA 1
ATOM 3262 C C . PHE A 1 405 ? -28.728 -8.238 10.674 1.00 95.44 405 PHE A C 1
ATOM 3264 O O . PHE A 1 405 ? -29.527 -8.839 11.392 1.00 95.44 405 PHE A O 1
ATOM 3271 N N . SER A 1 406 ? -28.895 -8.134 9.352 1.00 93.62 406 SER A N 1
ATOM 3272 C CA . SER A 1 406 ? -30.078 -8.652 8.658 1.00 93.62 406 SER A CA 1
AT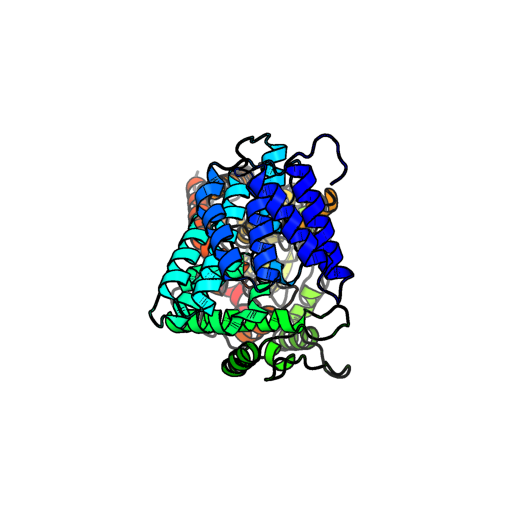OM 3273 C C . SER A 1 406 ? -30.246 -10.167 8.804 1.00 93.62 406 SER A C 1
ATOM 3275 O O . SER A 1 406 ? -31.371 -10.657 8.799 1.00 93.62 406 SER A O 1
ATOM 3277 N N . SER A 1 407 ? -29.142 -10.895 8.996 1.00 92.44 407 SER A N 1
ATOM 3278 C CA . SER A 1 407 ? -29.132 -12.355 9.134 1.00 92.44 407 SER A CA 1
ATOM 3279 C C . SER A 1 407 ? -29.512 -12.832 10.539 1.00 92.44 407 SER A C 1
ATOM 3281 O O . SER A 1 407 ? -29.931 -13.975 10.694 1.00 92.44 407 SER A O 1
ATOM 3283 N N . VAL A 1 408 ? -29.378 -11.977 11.560 1.00 91.75 408 VAL A N 1
ATOM 3284 C CA . VAL A 1 408 ? -29.604 -12.344 12.974 1.00 91.75 408 VAL A CA 1
ATOM 3285 C C . VAL A 1 408 ? -30.722 -11.546 13.640 1.00 91.75 408 VAL A C 1
ATOM 3287 O O . VAL A 1 408 ? -30.974 -11.706 14.830 1.00 91.75 408 VAL A O 1
ATOM 3290 N N . ARG A 1 409 ? -31.424 -10.699 12.880 1.00 89.00 409 ARG A N 1
ATOM 3291 C CA . ARG A 1 409 ? -32.443 -9.769 13.386 1.00 89.00 409 ARG A CA 1
ATOM 3292 C C . ARG A 1 409 ? -33.498 -10.437 14.273 1.00 89.00 409 ARG A C 1
ATOM 3294 O O . ARG A 1 409 ? -33.912 -9.835 15.256 1.00 89.00 409 ARG A O 1
ATOM 3301 N N . ASP A 1 410 ? -33.935 -11.654 13.955 1.00 87.00 410 ASP A N 1
ATOM 3302 C CA . ASP A 1 410 ? -34.994 -12.353 14.708 1.00 87.00 410 ASP A CA 1
ATOM 3303 C C . ASP A 1 410 ? -34.545 -12.903 16.075 1.00 87.00 410 ASP A C 1
ATOM 3305 O O . ASP A 1 410 ? -35.372 -13.389 16.858 1.00 87.00 410 ASP A O 1
ATOM 3309 N N . LEU A 1 411 ? -33.245 -12.806 16.369 1.00 88.62 411 LEU A N 1
ATOM 3310 C CA . LEU A 1 411 ? -32.638 -13.136 17.659 1.00 88.62 411 LEU A CA 1
ATOM 3311 C C . LEU A 1 411 ? -32.529 -11.914 18.584 1.00 88.62 411 LEU A C 1
ATOM 3313 O O . LEU A 1 411 ? -32.122 -12.052 19.733 1.00 88.62 411 LEU A O 1
ATOM 3317 N N . ILE A 1 412 ? -32.885 -10.722 18.099 1.00 89.25 412 ILE A N 1
ATOM 3318 C CA . ILE A 1 412 ? -32.716 -9.454 18.809 1.00 89.25 412 ILE A CA 1
ATOM 3319 C C . ILE A 1 412 ? -34.085 -8.957 19.277 1.00 89.25 412 ILE A C 1
ATOM 3321 O O . ILE A 1 412 ? -35.025 -8.873 18.483 1.00 89.25 412 ILE A O 1
ATOM 3325 N N . GLY A 1 413 ? -34.195 -8.595 20.557 1.00 88.38 413 GLY A N 1
ATOM 3326 C CA . GLY A 1 413 ? -35.379 -7.911 21.072 1.00 88.38 413 GLY A CA 1
ATOM 3327 C C . GLY A 1 413 ? -35.505 -6.459 20.575 1.00 88.38 413 GLY A C 1
ATOM 3328 O O . GLY A 1 413 ? -34.772 -6.024 19.684 1.00 88.38 413 GLY A O 1
ATOM 3329 N N . PRO A 1 414 ? -36.446 -5.665 21.118 1.00 93.56 414 PRO A N 1
ATOM 3330 C CA . PRO A 1 414 ? -36.634 -4.274 20.703 1.00 93.56 414 PRO A CA 1
ATOM 3331 C C . PRO A 1 414 ? -35.354 -3.437 20.864 1.00 93.56 414 PRO A C 1
ATOM 3333 O O . PRO A 1 414 ? -34.706 -3.498 21.910 1.00 93.56 414 PRO A O 1
ATOM 3336 N N . ILE A 1 415 ? -35.010 -2.631 19.855 1.00 95.38 415 ILE A N 1
ATOM 3337 C CA . ILE A 1 415 ? -33.732 -1.905 19.796 1.00 95.38 415 ILE A CA 1
ATOM 3338 C C . ILE A 1 415 ? -33.935 -0.422 20.122 1.00 95.38 415 ILE A C 1
ATOM 3340 O O . ILE A 1 415 ? -34.757 0.242 19.499 1.00 95.38 415 ILE A O 1
ATOM 3344 N N . ASN A 1 416 ? -33.163 0.095 21.079 1.00 94.31 416 ASN A N 1
ATOM 3345 C CA . ASN A 1 416 ? -33.120 1.516 21.442 1.00 94.31 416 ASN A CA 1
ATOM 3346 C C . ASN A 1 416 ? -32.131 2.296 20.570 1.00 94.31 416 ASN A C 1
ATOM 3348 O O . ASN A 1 416 ? -32.517 3.218 19.855 1.00 94.31 416 ASN A O 1
ATOM 3352 N N . ASN A 1 417 ? -30.854 1.921 20.642 1.00 96.56 417 ASN A N 1
ATOM 3353 C CA . ASN A 1 417 ? -29.757 2.592 19.961 1.00 96.56 417 ASN A CA 1
ATOM 3354 C C . ASN A 1 417 ? -28.952 1.594 19.128 1.00 96.56 417 ASN A C 1
ATOM 3356 O O . ASN A 1 417 ? -28.760 0.442 19.520 1.00 96.56 417 ASN A O 1
ATOM 3360 N N . ILE A 1 418 ? -28.444 2.064 17.994 1.00 98.25 418 ILE A N 1
ATOM 3361 C CA . ILE A 1 418 ? -27.474 1.379 17.145 1.00 98.25 418 ILE A CA 1
ATOM 3362 C C . ILE A 1 418 ? -26.282 2.321 17.000 1.00 98.25 418 ILE A C 1
ATOM 3364 O O . ILE A 1 418 ? -26.416 3.397 16.419 1.00 98.25 418 ILE A O 1
ATOM 3368 N N . VAL A 1 419 ? -25.122 1.921 17.516 1.00 98.62 419 VAL A N 1
ATOM 3369 C CA . VAL A 1 419 ? -23.866 2.663 17.367 1.00 98.62 419 VAL A CA 1
ATOM 3370 C C . VAL A 1 419 ? -23.007 1.960 16.323 1.00 98.62 419 VAL A C 1
ATOM 3372 O O . VAL A 1 419 ? -22.544 0.844 16.552 1.00 98.62 419 VAL A O 1
ATOM 3375 N N . LEU A 1 420 ? -22.795 2.614 15.179 1.00 98.56 420 LEU A N 1
ATOM 3376 C CA . LEU A 1 420 ? -21.848 2.175 14.155 1.00 98.56 420 LEU A CA 1
ATOM 3377 C C . LEU A 1 420 ? -20.457 2.720 14.489 1.00 98.56 420 LEU A C 1
ATOM 3379 O O . LEU A 1 420 ? -20.196 3.903 14.291 1.00 98.56 420 LEU A O 1
ATOM 3383 N N . PHE A 1 421 ? -19.571 1.860 14.980 1.00 98.31 421 PHE A N 1
ATOM 3384 C CA . PHE A 1 421 ? -18.178 2.159 15.298 1.00 98.31 421 PHE A CA 1
ATOM 3385 C C . PHE A 1 421 ? -17.270 1.633 14.176 1.00 98.31 421 PHE A C 1
ATOM 3387 O O . PHE A 1 421 ? -16.914 0.451 14.145 1.00 98.31 421 PHE A O 1
ATOM 3394 N N . ALA A 1 422 ? -16.972 2.484 13.188 1.00 95.62 422 ALA A N 1
ATOM 3395 C CA . ALA A 1 422 ? -16.421 2.046 11.899 1.00 95.62 422 ALA A CA 1
ATOM 3396 C C . ALA A 1 422 ? -15.573 3.125 11.191 1.00 95.62 422 ALA A C 1
ATOM 3398 O O . ALA A 1 422 ? -15.241 4.161 11.766 1.00 95.62 422 ALA A O 1
ATOM 3399 N N . GLY A 1 423 ? -15.219 2.874 9.922 1.00 90.88 423 GLY A N 1
ATOM 3400 C CA . GLY A 1 423 ? -14.611 3.841 9.007 1.00 90.88 423 GLY A CA 1
ATOM 3401 C C . GLY A 1 423 ? -13.153 3.551 8.648 1.00 90.88 423 GLY A C 1
ATOM 3402 O O . GLY A 1 423 ? -12.810 3.601 7.469 1.00 90.88 423 GLY A O 1
ATOM 3403 N N . ALA A 1 424 ? -12.291 3.205 9.612 1.00 91.31 424 ALA A N 1
ATOM 3404 C CA . ALA A 1 424 ? -10.877 2.958 9.298 1.00 91.31 424 ALA A CA 1
ATOM 3405 C C . ALA A 1 424 ? -10.700 1.705 8.430 1.00 91.31 424 ALA A C 1
ATOM 3407 O O . ALA A 1 424 ? -9.961 1.720 7.450 1.00 91.31 424 ALA A O 1
ATOM 3408 N N . THR A 1 425 ? -11.419 0.625 8.753 1.00 91.25 425 THR A N 1
ATOM 3409 C CA . THR A 1 425 ? -11.425 -0.598 7.938 1.00 91.25 425 THR A CA 1
ATOM 3410 C C . THR A 1 425 ? -11.976 -0.340 6.538 1.00 91.25 425 THR A C 1
ATOM 3412 O O . THR A 1 425 ? -11.401 -0.825 5.568 1.00 91.25 425 THR A O 1
ATOM 3415 N N . ASP A 1 426 ? -13.040 0.454 6.414 1.00 91.75 426 ASP A N 1
ATOM 3416 C CA . ASP A 1 426 ? -13.629 0.824 5.126 1.00 91.75 426 ASP A CA 1
ATOM 3417 C C . ASP A 1 426 ? -12.622 1.594 4.253 1.00 91.75 426 ASP A C 1
ATOM 3419 O O . ASP A 1 426 ? -12.429 1.250 3.085 1.00 91.75 426 ASP A O 1
ATOM 3423 N N . LEU A 1 427 ? -11.911 2.570 4.834 1.00 91.56 427 LEU A N 1
ATOM 3424 C CA . LEU A 1 427 ? -10.854 3.315 4.146 1.00 91.56 427 LEU A CA 1
ATOM 3425 C C . LEU A 1 427 ? -9.668 2.414 3.768 1.00 91.56 427 LEU A C 1
ATOM 3427 O O . LEU A 1 427 ? -9.160 2.494 2.649 1.00 91.56 427 LEU A O 1
ATOM 3431 N N . LEU A 1 428 ? -9.241 1.530 4.671 1.00 89.31 428 LEU A N 1
ATOM 3432 C CA . LEU A 1 428 ? -8.145 0.596 4.421 1.00 89.31 428 LEU A CA 1
ATOM 3433 C C . LEU A 1 428 ? -8.472 -0.348 3.257 1.00 89.31 428 LEU A C 1
ATOM 3435 O O . LEU A 1 428 ? -7.676 -0.487 2.332 1.00 89.31 428 LEU A O 1
ATOM 3439 N N . ILE A 1 429 ? -9.655 -0.970 3.282 1.00 87.50 429 ILE A N 1
ATOM 3440 C CA . ILE A 1 429 ? -10.110 -1.904 2.244 1.00 87.50 429 ILE A CA 1
ATOM 3441 C C . ILE A 1 429 ? -10.251 -1.187 0.899 1.00 87.50 429 ILE A C 1
ATOM 3443 O O . ILE A 1 429 ? -9.915 -1.760 -0.137 1.00 87.50 429 ILE A O 1
ATOM 3447 N N . TYR A 1 430 ? -10.703 0.064 0.897 1.00 86.38 430 TYR A N 1
ATOM 3448 C CA . TYR A 1 430 ? -10.726 0.892 -0.304 1.00 86.38 430 TYR A CA 1
ATOM 3449 C C . TYR A 1 430 ? -9.327 1.065 -0.925 1.00 86.38 430 TYR A C 1
ATOM 3451 O O . TYR A 1 430 ? -9.181 0.909 -2.134 1.00 86.38 430 TYR A O 1
ATOM 3459 N N . LEU A 1 431 ? -8.298 1.338 -0.117 1.00 86.44 431 LEU A N 1
ATOM 3460 C CA . LEU A 1 431 ? -6.943 1.605 -0.616 1.00 86.44 431 LEU A CA 1
ATOM 3461 C C . LEU A 1 431 ? -6.226 0.364 -1.153 1.00 86.44 431 LEU A C 1
ATOM 3463 O O . LEU A 1 431 ? -5.404 0.489 -2.056 1.00 86.44 431 LEU A O 1
ATOM 3467 N N . ILE A 1 432 ? -6.501 -0.819 -0.598 1.00 82.31 432 ILE A N 1
ATOM 3468 C CA . ILE A 1 432 ? -5.775 -2.060 -0.938 1.00 82.31 432 ILE A CA 1
ATOM 3469 C C . ILE A 1 432 ? -6.380 -2.851 -2.105 1.00 82.31 432 ILE A C 1
ATOM 3471 O O . ILE A 1 432 ? -5.832 -3.888 -2.482 1.00 82.31 432 ILE A O 1
ATOM 3475 N N . ASN A 1 433 ? -7.519 -2.421 -2.653 1.00 79.00 433 ASN A N 1
ATOM 3476 C CA . ASN A 1 433 ? -8.196 -3.116 -3.746 1.00 79.00 433 ASN A CA 1
ATOM 3477 C C . ASN A 1 433 ? -8.204 -2.254 -5.005 1.00 79.00 433 ASN A C 1
ATOM 3479 O O . ASN A 1 433 ? -8.827 -1.202 -5.010 1.00 79.00 433 ASN A O 1
ATOM 3483 N N . SER A 1 434 ? -7.613 -2.742 -6.094 1.00 73.75 434 SER A N 1
ATOM 3484 C CA . SER A 1 434 ? -7.652 -2.074 -7.411 1.00 73.75 434 SER A CA 1
ATOM 3485 C C . SER A 1 434 ? -9.029 -2.102 -8.087 1.00 73.75 434 SER A C 1
ATOM 3487 O O . SER A 1 434 ? -9.338 -1.306 -8.970 1.00 73.75 434 SER A O 1
ATOM 3489 N N . LEU A 1 435 ? -9.892 -3.029 -7.666 1.00 74.94 435 LEU A N 1
ATOM 3490 C CA . LEU A 1 435 ? -11.244 -3.176 -8.187 1.00 74.94 435 LEU A CA 1
ATOM 3491 C C . LEU A 1 435 ? -12.270 -2.817 -7.120 1.00 74.94 435 LEU A C 1
ATOM 3493 O O . LEU A 1 435 ? -12.309 -3.412 -6.045 1.00 74.94 435 LEU A O 1
ATOM 3497 N N . LEU A 1 436 ? -13.157 -1.892 -7.474 1.00 78.12 436 LEU A N 1
ATOM 3498 C CA . LEU A 1 436 ? -14.300 -1.486 -6.664 1.00 78.12 436 LEU A CA 1
ATOM 3499 C C . LEU A 1 436 ? -15.587 -1.907 -7.391 1.00 78.12 436 LEU A C 1
ATOM 3501 O O . LEU A 1 436 ? -16.138 -1.111 -8.163 1.00 78.12 436 LEU A O 1
ATOM 3505 N N . PRO A 1 437 ? -16.060 -3.158 -7.219 1.00 73.44 437 PRO A N 1
ATOM 3506 C CA . PRO A 1 437 ? -17.257 -3.634 -7.898 1.00 73.44 437 PRO A CA 1
ATOM 3507 C C . PRO A 1 437 ? -18.479 -2.867 -7.388 1.00 73.44 437 PRO A C 1
ATOM 3509 O O . PRO A 1 437 ? -18.813 -2.854 -6.203 1.00 73.44 437 PRO A O 1
ATOM 3512 N N . LYS A 1 438 ? -19.188 -2.227 -8.309 1.00 74.69 438 LYS A N 1
ATOM 3513 C CA . LYS A 1 438 ? -20.426 -1.504 -8.011 1.00 74.69 438 LYS A CA 1
ATOM 3514 C C . LYS A 1 438 ? -21.601 -2.345 -8.506 1.00 74.69 438 LYS A C 1
ATOM 3516 O O . LYS A 1 438 ? -21.494 -2.911 -9.593 1.00 74.69 438 LYS A O 1
ATOM 3521 N N . PRO A 1 439 ? -22.708 -2.445 -7.752 1.00 75.19 439 PRO A N 1
ATOM 3522 C CA . PRO A 1 439 ? -23.005 -1.793 -6.466 1.00 75.19 439 PRO A CA 1
ATOM 3523 C C . PRO A 1 439 ? -22.587 -2.617 -5.224 1.00 75.19 439 PRO A C 1
ATOM 3525 O O . PRO A 1 439 ? -23.091 -2.400 -4.122 1.00 75.19 439 PRO A O 1
ATOM 3528 N N . TRP A 1 440 ? -21.728 -3.624 -5.383 1.00 78.12 440 TRP A N 1
ATOM 3529 C CA . TRP A 1 440 ? -21.524 -4.675 -4.377 1.00 78.12 440 TRP A CA 1
ATOM 3530 C C . TRP A 1 440 ? -20.578 -4.289 -3.233 1.00 78.12 440 TRP A C 1
ATOM 3532 O O . TRP A 1 440 ? -20.744 -4.793 -2.126 1.00 78.12 440 TRP A O 1
ATOM 3542 N N . GLY A 1 441 ? -19.658 -3.351 -3.468 1.00 81.31 441 GLY A N 1
ATOM 3543 C CA . GLY A 1 441 ? -18.638 -2.969 -2.490 1.00 81.31 441 GLY A CA 1
ATOM 3544 C C . GLY A 1 441 ? -17.521 -4.010 -2.364 1.00 81.31 441 GLY A C 1
ATOM 3545 O O . GLY A 1 441 ? -17.471 -4.992 -3.101 1.00 81.31 441 GLY A O 1
ATOM 3546 N N . THR A 1 442 ? -16.596 -3.778 -1.438 1.00 84.25 442 THR A N 1
ATOM 3547 C CA . THR A 1 442 ? -15.430 -4.638 -1.191 1.00 84.25 442 THR A CA 1
ATOM 3548 C C . THR A 1 442 ? -15.419 -5.155 0.247 1.00 84.25 442 THR A C 1
ATOM 3550 O O . THR A 1 442 ? -16.173 -4.697 1.106 1.00 84.25 442 THR A O 1
ATOM 3553 N N . PHE A 1 443 ? -14.569 -6.146 0.503 1.00 86.56 443 PHE A N 1
ATOM 3554 C CA . PHE A 1 443 ? -14.365 -6.752 1.817 1.00 86.56 443 PHE A CA 1
ATOM 3555 C C . PHE A 1 443 ? -12.885 -7.108 2.016 1.00 86.56 443 PHE A C 1
ATOM 3557 O O . PHE A 1 443 ? -12.084 -7.085 1.075 1.00 86.56 443 PHE A O 1
ATOM 3564 N N . TYR A 1 444 ? -12.501 -7.428 3.249 1.00 81.19 444 TYR A N 1
ATOM 3565 C CA . TYR A 1 444 ? -11.134 -7.832 3.564 1.00 81.19 444 TYR A CA 1
ATOM 3566 C C . TYR A 1 444 ? -10.770 -9.144 2.842 1.00 81.19 444 TYR A C 1
ATOM 3568 O O . TYR A 1 444 ? -11.515 -10.112 2.921 1.00 81.19 444 TYR A O 1
ATOM 3576 N N . HIS A 1 445 ? -9.648 -9.180 2.112 1.00 78.56 445 HIS A N 1
ATOM 3577 C CA . HIS A 1 445 ? -9.277 -10.243 1.152 1.00 78.56 445 HIS A CA 1
ATOM 3578 C C . HIS A 1 445 ? -10.108 -10.334 -0.143 1.00 78.56 445 HIS A C 1
ATOM 3580 O O . HIS A 1 445 ? -10.014 -11.342 -0.847 1.00 78.56 445 HIS A O 1
ATOM 3586 N N . TYR A 1 446 ? -10.860 -9.292 -0.518 1.00 82.44 446 TYR A N 1
ATOM 3587 C CA . TYR A 1 446 ? -11.577 -9.243 -1.802 1.00 82.44 446 TYR A CA 1
ATOM 3588 C C . TYR A 1 446 ? -10.665 -9.581 -2.995 1.00 82.44 446 TYR A C 1
ATOM 3590 O O . TYR A 1 446 ? -10.949 -10.513 -3.748 1.00 82.44 446 TYR A O 1
ATOM 3598 N N . ALA A 1 447 ? -9.529 -8.892 -3.128 1.00 77.75 447 ALA A N 1
ATOM 3599 C CA . ALA A 1 447 ? -8.549 -9.168 -4.175 1.00 77.75 447 ALA A CA 1
ATOM 3600 C C . ALA A 1 447 ? -8.044 -10.621 -4.156 1.00 77.75 447 ALA A C 1
ATOM 3602 O O . ALA A 1 447 ? -8.119 -11.297 -5.177 1.00 77.75 447 ALA A O 1
ATOM 3603 N N . ASN A 1 448 ? -7.611 -11.135 -2.999 1.00 76.44 448 ASN A N 1
ATOM 3604 C CA . ASN A 1 448 ? -7.105 -12.508 -2.878 1.00 76.44 448 ASN A CA 1
ATOM 3605 C C . ASN A 1 448 ? -8.160 -13.557 -3.260 1.00 76.44 448 ASN A C 1
ATOM 3607 O O . ASN A 1 448 ? -7.829 -14.578 -3.864 1.00 76.44 448 ASN A O 1
ATOM 3611 N N . TYR A 1 449 ? -9.425 -13.326 -2.892 1.00 78.88 449 TYR A N 1
ATOM 3612 C CA . TYR A 1 449 ? -10.537 -14.204 -3.247 1.00 78.88 449 TYR A CA 1
ATOM 3613 C C . TYR A 1 449 ? -10.698 -14.288 -4.768 1.00 78.88 449 TYR A C 1
ATOM 3615 O O . TYR A 1 449 ? -10.739 -15.384 -5.327 1.00 78.88 449 TYR A O 1
ATOM 3623 N N . PHE A 1 450 ? -10.720 -13.141 -5.450 1.00 76.50 450 PHE A N 1
ATOM 3624 C CA . PHE A 1 450 ? -10.901 -13.093 -6.899 1.00 76.50 450 PHE A CA 1
ATOM 3625 C C . PHE A 1 450 ? -9.663 -13.510 -7.690 1.00 76.50 450 PHE A C 1
ATOM 3627 O O . PHE A 1 450 ? -9.812 -14.149 -8.726 1.00 76.50 450 PHE A O 1
ATOM 3634 N N . GLU A 1 451 ? -8.457 -13.225 -7.202 1.00 78.50 451 GLU A N 1
ATOM 3635 C CA . GLU A 1 451 ? -7.213 -13.744 -7.783 1.00 78.50 451 GLU A CA 1
ATOM 3636 C C . GLU A 1 451 ? -7.223 -15.273 -7.796 1.00 78.50 451 GLU A C 1
ATOM 3638 O O . GLU A 1 451 ? -6.963 -15.880 -8.832 1.00 78.50 451 GLU A O 1
ATOM 3643 N N . LYS A 1 452 ? -7.619 -15.906 -6.682 1.00 79.88 452 LYS A N 1
ATOM 3644 C CA . LYS A 1 452 ? -7.779 -17.365 -6.623 1.00 79.88 452 LYS A CA 1
ATOM 3645 C C . LYS A 1 452 ? -8.910 -17.862 -7.521 1.00 79.88 452 LYS A C 1
ATOM 3647 O O . LYS A 1 452 ? -8.729 -18.853 -8.220 1.00 79.88 452 LYS A O 1
ATOM 3652 N N . PHE A 1 453 ? -10.060 -17.189 -7.515 1.00 80.44 453 PHE A N 1
ATOM 3653 C CA . PHE A 1 453 ? -11.230 -17.606 -8.290 1.00 80.44 453 PHE A CA 1
ATOM 3654 C C . PHE A 1 453 ? -10.993 -17.533 -9.807 1.00 80.44 453 PHE A C 1
ATOM 3656 O O . PHE A 1 453 ? -11.344 -18.458 -10.533 1.00 80.44 453 PHE A O 1
ATOM 3663 N N . TYR A 1 454 ? -10.370 -16.454 -10.285 1.00 75.75 454 TYR A N 1
ATOM 3664 C CA . TYR A 1 454 ? -10.072 -16.231 -11.703 1.00 75.75 454 TYR A CA 1
ATOM 3665 C C . TYR A 1 454 ? -8.683 -16.735 -12.128 1.00 75.75 454 TYR A C 1
ATOM 3667 O O . TYR A 1 454 ? -8.292 -16.531 -13.276 1.00 75.75 454 TYR A O 1
ATOM 3675 N N . ASN A 1 455 ? -7.942 -17.395 -11.230 1.00 75.81 455 ASN A N 1
ATOM 3676 C CA . ASN A 1 455 ? -6.584 -17.895 -11.460 1.00 75.81 455 ASN A CA 1
ATOM 3677 C C . ASN A 1 455 ? -5.615 -16.811 -11.987 1.00 75.81 455 ASN A C 1
ATOM 3679 O O . ASN A 1 455 ? -4.866 -17.017 -12.944 1.00 75.81 455 ASN A O 1
ATOM 3683 N N . VAL A 1 456 ? -5.668 -15.630 -11.371 1.00 70.38 456 VAL A N 1
ATOM 3684 C CA . VAL A 1 456 ? -4.833 -14.461 -11.686 1.00 70.38 456 VAL A CA 1
ATOM 3685 C C . VAL A 1 456 ? -3.620 -14.454 -10.745 1.00 70.38 456 VAL A C 1
ATOM 3687 O O . VAL A 1 456 ? -3.764 -14.873 -9.594 1.00 70.38 456 VAL A O 1
ATOM 3690 N N . PRO A 1 457 ? -2.427 -13.990 -11.177 1.00 67.25 457 PRO A N 1
ATOM 3691 C CA . PRO A 1 457 ? -1.259 -13.941 -10.301 1.00 67.25 457 PRO A CA 1
ATOM 3692 C C . PRO A 1 457 ? -1.531 -13.189 -8.984 1.00 67.25 457 PRO A C 1
ATOM 3694 O O . PRO A 1 457 ? -2.143 -12.116 -9.026 1.00 67.25 457 PRO A O 1
ATOM 3697 N N . PRO A 1 458 ? -1.057 -13.703 -7.831 1.00 64.88 458 PRO A N 1
ATOM 3698 C CA . PRO A 1 458 ? -1.188 -13.016 -6.549 1.00 64.88 458 PRO A CA 1
ATOM 3699 C C . PRO A 1 458 ? -0.635 -11.587 -6.603 1.00 64.88 458 PRO A C 1
ATOM 3701 O O . PRO A 1 458 ? 0.438 -11.361 -7.165 1.00 64.88 458 PRO A O 1
ATOM 3704 N N . GLY A 1 459 ? -1.344 -10.621 -6.018 1.00 64.94 459 GLY A N 1
ATOM 3705 C CA . GLY A 1 459 ? -0.920 -9.215 -6.021 1.00 64.94 459 GLY A CA 1
ATOM 3706 C C . GLY A 1 459 ? -1.293 -8.431 -7.283 1.00 64.94 459 GLY A C 1
ATOM 3707 O O . GLY A 1 459 ? -0.940 -7.255 -7.422 1.00 64.94 459 GLY A O 1
ATOM 3708 N N . PHE A 1 460 ? -1.993 -9.054 -8.233 1.00 62.78 460 PHE A N 1
ATOM 3709 C CA . PHE A 1 460 ? -2.506 -8.358 -9.407 1.00 62.78 460 PHE A CA 1
ATOM 3710 C C . PHE A 1 460 ? -3.656 -7.411 -9.045 1.00 62.78 460 PHE A C 1
ATOM 3712 O O . PHE A 1 460 ? -3.669 -6.272 -9.508 1.00 62.78 460 PHE A O 1
ATOM 3719 N N . LEU A 1 461 ? -4.581 -7.869 -8.198 1.00 58.22 461 LEU A N 1
ATOM 3720 C CA . LEU A 1 461 ? -5.742 -7.118 -7.731 1.00 58.22 461 LEU A CA 1
ATOM 3721 C C . LEU A 1 461 ? -5.491 -6.420 -6.386 1.00 58.22 461 LEU A C 1
ATOM 3723 O O . LEU A 1 461 ? -6.093 -5.369 -6.140 1.00 58.22 461 LEU A O 1
ATOM 3727 N N . SER A 1 462 ? -4.612 -6.963 -5.533 1.00 62.25 462 SER A N 1
ATOM 3728 C CA . SER A 1 462 ? -4.266 -6.371 -4.230 1.00 62.25 462 SER A CA 1
ATOM 3729 C C . SER A 1 462 ? -3.108 -5.374 -4.356 1.00 62.25 462 SER A C 1
ATOM 3731 O O . SER A 1 462 ? -1.966 -5.670 -3.994 1.00 62.25 462 SER A O 1
ATOM 3733 N N . ARG A 1 463 ? -3.389 -4.195 -4.916 1.00 67.81 463 ARG A N 1
ATOM 3734 C CA . ARG A 1 463 ? -2.420 -3.101 -5.071 1.00 67.81 463 ARG A CA 1
ATOM 3735 C C . ARG A 1 463 ? -2.886 -1.887 -4.292 1.00 67.81 463 ARG A C 1
ATOM 3737 O O . ARG A 1 463 ? -4.077 -1.592 -4.272 1.00 67.81 463 ARG A O 1
ATOM 3744 N N . ILE A 1 464 ? -1.932 -1.190 -3.677 1.00 62.81 464 ILE A N 1
ATOM 3745 C CA . ILE A 1 464 ? -2.194 0.108 -3.059 1.00 62.81 464 ILE A CA 1
ATOM 3746 C C . ILE A 1 464 ? -2.512 1.075 -4.194 1.00 62.81 464 ILE A C 1
ATOM 3748 O O . ILE A 1 464 ? -1.635 1.416 -4.989 1.00 62.81 464 ILE A O 1
ATOM 3752 N N . GLU A 1 465 ? -3.767 1.494 -4.283 1.00 66.88 465 GLU A N 1
ATOM 3753 C CA . GLU A 1 465 ? -4.230 2.395 -5.326 1.00 66.88 465 GLU A CA 1
ATOM 3754 C C . GLU A 1 465 ? -4.737 3.704 -4.742 1.00 66.88 465 GLU A C 1
ATOM 3756 O O . GLU A 1 465 ? -5.518 3.768 -3.792 1.00 66.88 465 GLU A O 1
ATOM 3761 N N . ASN A 1 466 ? -4.285 4.789 -5.362 1.00 64.75 466 ASN A N 1
ATOM 3762 C CA . ASN A 1 466 ? -4.770 6.120 -5.067 1.00 64.75 466 ASN A CA 1
ATOM 3763 C C . ASN A 1 466 ? -5.940 6.413 -6.011 1.00 64.75 466 ASN A C 1
ATOM 3765 O O . ASN A 1 466 ? -5.794 7.070 -7.041 1.00 64.75 466 ASN A O 1
ATOM 3769 N N . HIS A 1 467 ? -7.103 5.882 -5.645 1.00 69.81 467 HIS A N 1
ATOM 3770 C CA . HIS A 1 467 ? -8.396 5.972 -6.339 1.00 69.81 467 HIS A CA 1
ATOM 3771 C C . HIS A 1 467 ? -9.012 7.389 -6.324 1.00 69.81 467 HIS A C 1
ATOM 3773 O O . HIS A 1 467 ? -10.194 7.610 -6.036 1.00 69.81 467 HIS A O 1
ATOM 3779 N N . TYR A 1 468 ? -8.196 8.412 -6.596 1.00 75.38 468 TYR A N 1
ATOM 3780 C CA . TYR A 1 468 ? -8.621 9.813 -6.612 1.00 75.38 468 TYR A CA 1
ATOM 3781 C C . TYR A 1 468 ? -9.788 10.055 -7.576 1.00 75.38 468 TYR A C 1
ATOM 3783 O O . TYR A 1 468 ? -10.664 10.869 -7.279 1.00 75.38 468 TYR A O 1
ATOM 3791 N N . ARG A 1 469 ? -9.812 9.356 -8.719 1.00 78.62 469 ARG A N 1
ATOM 3792 C CA . ARG A 1 469 ? -10.843 9.515 -9.757 1.00 78.62 469 ARG A CA 1
ATOM 3793 C C . ARG A 1 469 ? -12.160 8.855 -9.352 1.00 78.62 469 ARG A C 1
ATOM 3795 O O . ARG A 1 469 ? -13.233 9.296 -9.755 1.00 78.62 469 ARG A O 1
ATOM 3802 N N . GLU A 1 470 ? -12.088 7.837 -8.509 1.00 83.38 470 GLU A N 1
ATOM 3803 C CA . GLU A 1 470 ? -13.209 7.019 -8.081 1.00 83.38 470 GLU A CA 1
ATOM 3804 C C . GLU A 1 470 ? -13.869 7.579 -6.820 1.00 83.38 470 GLU A C 1
ATOM 3806 O O . GLU A 1 470 ? -14.987 7.156 -6.517 1.00 83.38 470 GLU A O 1
ATOM 3811 N N . ARG A 1 471 ? -13.233 8.542 -6.123 1.00 88.94 471 ARG A N 1
ATOM 3812 C CA . ARG A 1 471 ? -13.681 9.156 -4.851 1.00 88.94 471 ARG A CA 1
ATOM 3813 C C . ARG A 1 471 ? -15.181 9.384 -4.779 1.00 88.94 471 ARG A C 1
ATOM 3815 O O . ARG A 1 471 ? -15.816 8.927 -3.834 1.00 88.94 471 ARG A O 1
ATOM 3822 N N . LYS A 1 472 ? -15.762 10.036 -5.793 1.00 88.38 472 LYS A N 1
ATOM 3823 C CA . LYS A 1 472 ? -17.210 10.296 -5.848 1.00 88.38 472 LYS A CA 1
ATOM 3824 C C . LYS A 1 472 ? -18.010 9.013 -5.626 1.00 88.38 472 LYS A C 1
ATOM 3826 O O . LYS A 1 472 ? -18.959 8.998 -4.854 1.00 88.38 472 LYS A O 1
ATOM 3831 N N . CYS A 1 473 ? -17.615 7.932 -6.284 1.00 86.25 473 CYS A N 1
ATOM 3832 C CA . CYS A 1 473 ? -18.335 6.682 -6.188 1.00 86.25 473 CYS A CA 1
ATOM 3833 C C . CYS A 1 473 ? -18.129 5.954 -4.857 1.00 86.25 473 CYS A C 1
ATOM 3835 O O . CYS A 1 473 ? -19.055 5.286 -4.408 1.00 86.25 473 CYS A O 1
ATOM 3837 N N . ILE A 1 474 ? -16.959 6.070 -4.224 1.00 88.25 474 ILE A N 1
ATOM 3838 C CA . ILE A 1 474 ? -16.774 5.554 -2.857 1.00 88.25 474 ILE A CA 1
ATOM 3839 C C . ILE A 1 474 ? -17.694 6.296 -1.899 1.00 88.25 474 ILE A C 1
ATOM 3841 O O . ILE A 1 474 ? -18.371 5.665 -1.096 1.00 88.25 474 ILE A O 1
ATOM 3845 N N . VAL A 1 475 ? -17.782 7.621 -2.035 1.00 91.62 475 VAL A N 1
ATOM 3846 C CA . VAL A 1 475 ? -18.693 8.434 -1.224 1.00 91.62 475 VAL A CA 1
ATOM 3847 C C . VAL A 1 475 ? -20.149 8.043 -1.466 1.00 91.62 475 VAL A C 1
ATOM 3849 O O . VAL A 1 475 ? -20.901 7.884 -0.509 1.00 91.62 475 VAL A O 1
ATOM 3852 N N . ASP A 1 476 ? -20.551 7.840 -2.721 1.00 91.44 476 ASP A N 1
ATOM 3853 C CA . ASP A 1 476 ? -21.912 7.401 -3.046 1.00 91.44 476 ASP A CA 1
ATOM 3854 C C . ASP A 1 476 ? -22.215 6.012 -2.463 1.00 91.44 476 ASP A C 1
ATOM 3856 O O . ASP A 1 476 ? -23.304 5.791 -1.935 1.00 91.44 476 ASP A O 1
ATOM 3860 N N . GLN A 1 477 ? -21.242 5.098 -2.494 1.00 91.12 477 GLN A N 1
ATOM 3861 C CA . GLN A 1 477 ? -21.391 3.762 -1.929 1.00 91.12 477 GLN A CA 1
ATOM 3862 C C . GLN A 1 477 ? -21.484 3.781 -0.399 1.00 91.12 477 GLN A C 1
ATOM 3864 O O . GLN A 1 477 ? -22.383 3.171 0.173 1.00 91.12 477 GLN A O 1
ATOM 3869 N N . MET A 1 478 ? -20.597 4.524 0.260 1.00 93.25 478 MET A N 1
ATOM 3870 C CA . MET A 1 478 ? -20.624 4.736 1.706 1.00 93.25 478 MET A CA 1
ATOM 3871 C C . MET A 1 478 ? -21.950 5.367 2.147 1.00 93.25 478 MET A C 1
ATOM 3873 O O . MET A 1 478 ? -22.560 4.919 3.115 1.00 93.25 478 MET A O 1
ATOM 3877 N N . ARG A 1 479 ? -22.446 6.373 1.414 1.00 94.88 479 ARG A N 1
ATOM 3878 C CA . ARG A 1 479 ? -23.740 7.005 1.702 1.00 94.88 479 ARG A CA 1
ATOM 3879 C C . ARG A 1 479 ? -24.902 6.030 1.527 1.00 94.88 479 ARG A C 1
ATOM 3881 O O . ARG A 1 479 ? -25.827 6.070 2.332 1.00 94.88 479 ARG A O 1
ATOM 3888 N N . LEU A 1 480 ? -24.866 5.164 0.514 1.00 94.38 480 LEU A N 1
ATOM 3889 C CA . LEU A 1 480 ? -25.863 4.104 0.347 1.00 94.38 480 LEU A CA 1
ATOM 3890 C C . LEU A 1 480 ? -25.857 3.149 1.549 1.00 94.38 480 LEU A C 1
ATOM 3892 O O . LEU A 1 480 ? -26.918 2.834 2.083 1.00 94.38 480 LEU A O 1
ATOM 3896 N N . ASP A 1 481 ? -24.678 2.744 2.016 1.00 94.62 481 ASP A N 1
ATOM 3897 C CA . ASP A 1 481 ? -24.542 1.829 3.153 1.00 94.62 481 ASP A CA 1
ATOM 3898 C C . ASP A 1 481 ? -25.090 2.460 4.445 1.00 94.62 481 ASP A C 1
ATOM 3900 O O . ASP A 1 481 ? -25.884 1.838 5.152 1.00 94.62 481 ASP A O 1
ATOM 3904 N N . LEU A 1 482 ? -24.762 3.730 4.708 1.00 97.44 482 LEU A N 1
ATOM 3905 C CA . LEU A 1 482 ? -25.327 4.500 5.825 1.00 97.44 482 LEU A CA 1
ATOM 3906 C C . LEU A 1 482 ? -26.841 4.717 5.685 1.00 97.44 482 LEU A C 1
ATOM 3908 O O . LEU A 1 482 ? -27.576 4.651 6.671 1.00 97.44 482 LEU A O 1
ATOM 3912 N N . SER A 1 483 ? -27.327 4.956 4.466 1.00 97.69 483 SER A N 1
ATOM 3913 C CA . SER A 1 483 ? -28.754 5.134 4.194 1.00 97.69 483 SER A CA 1
ATOM 3914 C C . SER A 1 483 ? -29.542 3.857 4.485 1.00 97.69 483 SER A C 1
ATOM 3916 O O . SER A 1 483 ? -30.594 3.937 5.119 1.00 97.69 483 SER A O 1
ATOM 3918 N N . ASN A 1 484 ? -29.014 2.684 4.120 1.00 96.44 484 ASN A N 1
ATOM 3919 C CA . ASN A 1 484 ? -29.625 1.394 4.448 1.00 96.44 484 ASN A CA 1
ATOM 3920 C C . ASN A 1 484 ? -29.754 1.205 5.965 1.00 96.44 484 ASN A C 1
ATOM 3922 O O . ASN A 1 484 ? -30.829 0.854 6.459 1.00 96.44 484 ASN A O 1
ATOM 3926 N N . TRP A 1 485 ? -28.694 1.514 6.718 1.00 97.88 485 TRP A N 1
ATOM 3927 C CA . TRP A 1 485 ? -28.739 1.518 8.180 1.00 97.88 485 TRP A CA 1
ATOM 3928 C C . TRP A 1 485 ? -29.787 2.491 8.727 1.00 97.88 485 TRP A C 1
ATOM 3930 O O . TRP A 1 485 ? -30.561 2.116 9.606 1.00 97.88 485 TRP A O 1
ATOM 3940 N N . LYS A 1 486 ? -29.864 3.719 8.197 1.00 97.81 486 LYS A N 1
ATOM 3941 C CA . LYS A 1 486 ? -30.833 4.736 8.641 1.00 97.81 486 LYS A CA 1
ATOM 3942 C C . LYS A 1 486 ? -32.275 4.298 8.406 1.00 97.81 486 LYS A C 1
ATOM 3944 O O . LYS A 1 486 ? -33.110 4.476 9.295 1.00 97.81 486 LYS A O 1
ATOM 3949 N N . VAL A 1 487 ? -32.570 3.729 7.238 1.00 97.50 487 VAL A N 1
ATOM 3950 C CA . VAL A 1 487 ? -33.899 3.196 6.900 1.00 97.50 487 VAL A CA 1
ATOM 3951 C C . VAL A 1 487 ? -34.280 2.080 7.870 1.00 97.50 487 VAL A C 1
ATOM 3953 O O . VAL A 1 487 ? -35.363 2.130 8.452 1.00 97.50 487 VAL A O 1
ATOM 3956 N N . MET A 1 488 ? -33.374 1.127 8.111 1.00 96.00 488 MET A N 1
ATOM 3957 C CA . MET A 1 488 ? -33.619 0.030 9.053 1.00 96.00 488 MET A CA 1
ATOM 3958 C C . MET A 1 488 ? -33.818 0.524 10.486 1.00 96.00 488 MET A C 1
ATOM 3960 O O . MET A 1 488 ? -34.804 0.156 11.119 1.00 96.00 488 MET A O 1
ATOM 3964 N N . ALA A 1 489 ? -32.934 1.387 10.990 1.00 96.06 489 ALA A N 1
ATOM 3965 C CA . ALA A 1 489 ? -33.043 1.942 12.338 1.00 96.06 489 ALA A CA 1
ATOM 3966 C C . ALA A 1 489 ? -34.379 2.675 12.532 1.00 96.06 489 ALA A C 1
ATOM 3968 O O . ALA A 1 489 ? -35.083 2.441 13.511 1.00 96.06 489 ALA A O 1
ATOM 3969 N N . SER A 1 490 ? -34.777 3.481 11.543 1.00 94.94 490 SER A N 1
ATOM 3970 C CA . SER A 1 490 ? -36.034 4.236 11.580 1.00 94.94 490 SER A CA 1
ATOM 3971 C C . SER A 1 490 ? -37.257 3.315 11.568 1.00 94.94 490 SER A C 1
ATOM 3973 O O . SER A 1 490 ? -38.196 3.538 12.329 1.00 94.94 490 SER A O 1
ATOM 3975 N N . GLY A 1 491 ? -37.234 2.246 10.763 1.00 94.38 491 GLY A N 1
ATOM 3976 C CA . GLY A 1 491 ? -38.289 1.225 10.743 1.00 94.38 491 GLY A CA 1
ATOM 3977 C C . GLY A 1 491 ? -38.425 0.451 12.059 1.00 94.38 491 GLY A C 1
ATOM 3978 O O . GLY A 1 491 ? -39.508 -0.032 12.378 1.00 94.38 491 GLY A O 1
ATOM 3979 N N . LEU A 1 492 ? -37.344 0.365 12.838 1.00 92.88 492 LEU A N 1
ATOM 3980 C CA . LEU A 1 492 ? -37.312 -0.280 14.153 1.00 92.88 492 LEU A CA 1
ATOM 3981 C C . LEU A 1 492 ? -37.598 0.691 15.310 1.00 92.88 492 LEU A C 1
ATOM 3983 O O . LEU A 1 492 ? -37.689 0.251 16.452 1.00 92.88 492 LEU A O 1
ATOM 3987 N N . GLY A 1 493 ? -37.733 1.993 15.033 1.00 93.44 493 GLY A N 1
ATOM 3988 C CA . GLY A 1 493 ? -37.836 3.028 16.065 1.00 93.44 493 GLY A CA 1
ATOM 3989 C C . GLY A 1 493 ? -36.537 3.258 16.850 1.00 93.44 493 GLY A C 1
ATOM 3990 O O . GLY A 1 493 ? -36.576 3.885 17.905 1.00 93.44 493 GLY A O 1
ATOM 3991 N N . ALA A 1 494 ? -35.402 2.769 16.346 1.00 94.81 494 ALA A N 1
ATOM 3992 C CA . ALA A 1 494 ? -34.097 2.890 16.981 1.00 94.81 494 ALA A CA 1
ATOM 3993 C C . ALA A 1 494 ? -33.376 4.182 16.562 1.00 94.81 494 ALA A C 1
ATOM 3995 O O . ALA A 1 494 ? -33.467 4.632 15.415 1.00 94.81 494 ALA A O 1
ATOM 3996 N N . GLN A 1 495 ? -32.596 4.759 17.475 1.00 95.50 495 GLN A N 1
ATOM 3997 C CA . GLN A 1 495 ? -31.659 5.834 17.165 1.00 95.50 495 GLN A CA 1
ATOM 3998 C C . GLN A 1 495 ? -30.392 5.246 16.530 1.00 95.50 495 GLN A C 1
ATOM 4000 O O . GLN A 1 495 ? -29.779 4.338 17.084 1.00 95.50 495 GLN A O 1
ATOM 4005 N N . LEU A 1 496 ? -29.986 5.771 15.374 1.00 97.94 496 LEU A N 1
ATOM 4006 C CA . LEU A 1 496 ? -28.720 5.418 14.731 1.00 97.94 496 LEU A CA 1
ATOM 4007 C C . LEU A 1 496 ? -27.682 6.496 15.028 1.00 97.94 496 LEU A C 1
ATOM 4009 O O . LEU A 1 496 ? -27.945 7.663 14.750 1.00 97.94 496 LEU A O 1
ATOM 4013 N N . LEU A 1 497 ? -26.515 6.102 15.530 1.00 98.25 497 LEU A N 1
ATOM 4014 C CA . LEU A 1 497 ? -25.365 6.968 15.779 1.00 98.25 497 LEU A CA 1
ATOM 4015 C C . LEU A 1 497 ? -24.146 6.426 15.028 1.00 98.25 497 LEU A C 1
ATOM 4017 O O . LEU A 1 497 ? -23.986 5.211 14.893 1.00 98.25 497 LEU A O 1
ATOM 4021 N N . PHE A 1 498 ? -23.276 7.318 14.564 1.00 98.56 498 PHE A N 1
ATOM 4022 C CA . PHE A 1 498 ? -22.028 6.957 13.902 1.00 98.56 498 PHE A CA 1
ATOM 4023 C C . PHE A 1 498 ? -20.824 7.482 14.684 1.00 98.56 498 PHE A C 1
ATOM 4025 O O . PHE A 1 498 ? -20.742 8.669 14.994 1.00 98.56 498 PHE A O 1
ATOM 4032 N N . VAL A 1 499 ? -19.864 6.604 14.953 1.00 98.50 499 VAL A N 1
ATOM 4033 C CA . VAL A 1 499 ? -18.605 6.922 15.624 1.00 98.50 499 VAL A CA 1
ATOM 4034 C C . VAL A 1 499 ? -17.461 6.521 14.699 1.00 98.50 499 VAL A C 1
ATOM 4036 O O . VAL A 1 499 ? -17.263 5.336 14.420 1.00 98.50 499 VAL A O 1
ATOM 4039 N N . TYR A 1 500 ? -16.703 7.505 14.211 1.00 97.94 500 TYR A N 1
ATOM 4040 C CA . TYR A 1 500 ? -15.460 7.225 13.504 1.00 97.94 500 TYR A CA 1
ATOM 4041 C C . TYR A 1 500 ? -14.431 6.743 14.519 1.00 97.94 500 TYR A C 1
ATOM 4043 O O . TYR A 1 500 ? -14.140 7.453 15.481 1.00 97.94 500 TYR A O 1
ATOM 4051 N N . GLN A 1 501 ? -13.939 5.517 14.340 1.00 95.88 501 GLN A N 1
ATOM 4052 C CA . GLN A 1 501 ? -13.070 4.878 15.326 1.00 95.88 501 GLN A CA 1
ATOM 4053 C C . GLN A 1 501 ? -11.782 5.687 15.587 1.00 95.88 501 GLN A C 1
ATOM 4055 O O . GLN A 1 501 ? -11.268 6.342 14.673 1.00 95.88 501 GLN A O 1
ATOM 4060 N N . PRO A 1 502 ? -11.214 5.604 16.801 1.00 96.06 502 PRO A N 1
ATOM 4061 C CA . PRO A 1 502 ? -9.937 6.217 17.105 1.00 96.06 502 PRO A CA 1
ATOM 4062 C C . PRO A 1 502 ? -8.791 5.422 16.466 1.00 96.06 502 PRO A C 1
ATOM 4064 O O . PRO A 1 502 ? -8.807 4.190 16.413 1.00 96.06 502 PRO A O 1
ATOM 4067 N N . ILE A 1 503 ? -7.787 6.153 16.001 1.00 94.56 503 ILE A N 1
ATOM 4068 C CA . ILE A 1 503 ? -6.535 5.664 15.431 1.00 94.56 503 ILE A CA 1
ATOM 4069 C C . ILE A 1 503 ? -5.423 6.436 16.133 1.00 94.56 503 ILE A C 1
ATOM 4071 O O . ILE A 1 503 ? -5.466 7.668 16.188 1.00 94.56 503 ILE A O 1
ATOM 4075 N N . ALA A 1 504 ? -4.437 5.728 16.679 1.00 92.81 504 ALA A N 1
ATOM 4076 C CA . ALA A 1 504 ? -3.456 6.313 17.592 1.00 92.81 504 ALA A CA 1
ATOM 4077 C C . ALA A 1 504 ? -2.732 7.534 16.999 1.00 92.81 504 ALA A C 1
ATOM 4079 O O . ALA A 1 504 ? -2.569 8.557 17.659 1.00 92.81 504 ALA A O 1
ATOM 4080 N N . GLU A 1 505 ? -2.327 7.461 15.732 1.00 90.94 505 GLU A N 1
ATOM 4081 C CA . GLU A 1 505 ? -1.633 8.560 15.059 1.00 90.94 505 GLU A CA 1
ATOM 4082 C C . GLU A 1 505 ? -2.548 9.721 14.641 1.00 90.94 505 GLU A C 1
ATOM 4084 O O . GLU A 1 505 ? -2.053 10.821 14.405 1.00 90.94 505 GLU A O 1
ATOM 4089 N N . LEU A 1 506 ? -3.866 9.511 14.546 1.00 92.88 506 LEU A N 1
ATOM 4090 C CA . LEU A 1 506 ? -4.825 10.590 14.276 1.00 92.88 506 LEU A CA 1
ATOM 4091 C C . LEU A 1 506 ? -5.275 11.305 15.548 1.00 92.88 506 LEU A C 1
ATOM 4093 O O . LEU A 1 506 ? -5.826 12.399 15.463 1.00 92.88 506 LEU A O 1
ATOM 4097 N N . SER A 1 507 ? -5.045 10.719 16.724 1.00 90.81 507 SER A N 1
ATOM 4098 C CA . SER A 1 507 ? -5.557 11.269 17.974 1.00 90.81 507 SER A CA 1
ATOM 4099 C C . SER A 1 507 ? -4.707 12.389 18.575 1.00 90.81 507 SER A C 1
ATOM 4101 O O . SER A 1 507 ? -4.916 12.773 19.724 1.00 90.81 507 SER A O 1
ATOM 4103 N N . CYS A 1 508 ? -3.691 12.875 17.852 1.00 87.25 508 CYS A N 1
ATOM 4104 C CA . CYS A 1 508 ? -2.712 13.867 18.323 1.00 87.25 508 CYS A CA 1
ATOM 4105 C C . CYS A 1 508 ? -1.985 13.472 19.624 1.00 87.25 508 CYS A C 1
ATOM 4107 O O . CYS A 1 508 ? -1.338 14.301 20.267 1.00 87.25 508 CYS A O 1
ATOM 4109 N N . LYS A 1 509 ? -2.084 12.207 20.039 1.00 92.50 509 LYS A N 1
ATOM 4110 C CA . LYS A 1 509 ? -1.503 11.707 21.278 1.00 92.50 509 LYS A CA 1
ATOM 4111 C C . LYS A 1 509 ? -0.012 11.452 21.094 1.00 92.50 509 LYS A C 1
ATOM 4113 O O . LYS A 1 509 ? 0.437 10.938 20.076 1.00 92.50 509 LYS A O 1
ATOM 4118 N N . LYS A 1 510 ? 0.761 11.765 22.136 1.00 92.44 510 LYS A N 1
ATOM 4119 C CA . LYS A 1 510 ? 2.170 11.352 22.232 1.00 92.44 510 LYS A CA 1
ATOM 4120 C C . LYS A 1 510 ? 2.198 9.943 22.798 1.00 92.44 510 LYS A C 1
ATOM 4122 O O . LYS A 1 510 ? 1.572 9.694 23.836 1.00 92.44 510 LYS A O 1
ATOM 4127 N N . GLN A 1 511 ? 2.877 9.052 22.091 1.00 92.94 511 GLN A N 1
ATOM 4128 C CA . GLN A 1 511 ? 2.908 7.636 22.425 1.00 92.94 511 GLN A CA 1
ATOM 4129 C C . GLN A 1 511 ? 3.557 7.398 23.793 1.00 92.94 511 GLN A C 1
ATOM 4131 O O . GLN A 1 511 ? 4.464 8.136 24.186 1.00 92.94 511 GLN A O 1
ATOM 4136 N N . SER A 1 512 ? 3.064 6.400 24.526 1.00 95.38 512 SER A N 1
ATOM 4137 C CA . SER A 1 512 ? 3.744 5.890 25.722 1.00 95.38 512 SER A CA 1
ATOM 4138 C C . SER A 1 512 ? 4.934 5.002 25.334 1.00 95.38 512 SER A C 1
ATOM 4140 O O . SER A 1 512 ? 5.082 4.622 24.171 1.00 95.38 512 SER A O 1
ATOM 4142 N N . ALA A 1 513 ? 5.783 4.643 26.300 1.00 93.75 513 ALA A N 1
ATOM 4143 C CA . ALA A 1 513 ? 6.901 3.732 26.046 1.00 93.75 513 ALA A CA 1
ATOM 4144 C C . ALA A 1 513 ? 6.418 2.338 25.596 1.00 93.75 513 ALA A C 1
ATOM 4146 O O . ALA A 1 513 ? 7.029 1.715 24.729 1.00 93.75 513 ALA A O 1
ATOM 4147 N N . GLU A 1 514 ? 5.299 1.872 26.151 1.00 94.81 514 GLU A N 1
ATOM 4148 C CA . GLU A 1 514 ? 4.646 0.615 25.785 1.00 94.81 514 GLU A CA 1
ATOM 4149 C C . GLU A 1 514 ? 4.120 0.656 24.350 1.00 94.81 514 GLU A C 1
ATOM 4151 O O . GLU A 1 514 ? 4.354 -0.285 23.597 1.00 94.81 514 GLU A O 1
ATOM 4156 N N . GLU A 1 515 ? 3.455 1.745 23.950 1.00 94.12 515 GLU A N 1
ATOM 4157 C CA . GLU A 1 515 ? 2.952 1.914 22.580 1.00 94.12 515 GLU A CA 1
ATOM 4158 C C . GLU A 1 515 ? 4.097 1.918 21.571 1.00 94.12 515 GLU A C 1
ATOM 4160 O O . GLU A 1 515 ? 4.028 1.194 20.583 1.00 94.12 515 GLU A O 1
ATOM 4165 N N . VAL A 1 516 ? 5.179 2.657 21.844 1.00 91.12 516 VAL A N 1
ATOM 4166 C CA . VAL A 1 516 ? 6.373 2.656 20.983 1.00 91.12 516 VAL A CA 1
ATOM 4167 C C . VAL A 1 516 ? 6.911 1.232 20.821 1.00 91.12 516 VAL A C 1
ATOM 4169 O O . VAL A 1 516 ? 7.065 0.761 19.696 1.00 91.12 516 VAL A O 1
ATOM 4172 N N . ALA A 1 517 ? 7.116 0.509 21.926 1.00 89.25 517 ALA A N 1
ATOM 4173 C CA . ALA A 1 517 ? 7.648 -0.852 21.885 1.00 89.25 517 ALA A CA 1
ATOM 4174 C C . ALA A 1 517 ? 6.712 -1.844 21.165 1.00 89.25 517 ALA A C 1
ATOM 4176 O O . ALA A 1 517 ? 7.175 -2.709 20.418 1.00 89.25 517 ALA A O 1
ATOM 4177 N N . LEU A 1 518 ? 5.395 -1.724 21.363 1.00 89.38 518 LEU A N 1
ATOM 4178 C CA . LEU A 1 518 ? 4.397 -2.552 20.684 1.00 89.38 518 LEU A CA 1
ATOM 4179 C C . LEU A 1 518 ? 4.340 -2.259 19.183 1.00 89.38 518 LEU A C 1
ATOM 4181 O O . LEU A 1 518 ? 4.213 -3.188 18.385 1.00 89.38 518 LEU A O 1
ATOM 4185 N N . TYR A 1 519 ? 4.445 -0.989 18.791 1.00 87.38 519 TYR A N 1
ATOM 4186 C CA . TYR A 1 519 ? 4.327 -0.571 17.397 1.00 87.38 519 TYR A CA 1
ATOM 4187 C C . TYR A 1 519 ? 5.577 -0.958 16.617 1.00 87.38 519 TYR A C 1
ATOM 4189 O O . TYR A 1 519 ? 5.463 -1.529 15.536 1.00 87.38 519 TYR A O 1
ATOM 4197 N N . GLU A 1 520 ? 6.762 -0.746 17.193 1.00 81.62 520 GLU A N 1
ATOM 4198 C CA . GLU A 1 520 ? 8.031 -1.184 16.609 1.00 81.62 520 GLU A CA 1
ATOM 4199 C C . GLU A 1 520 ? 8.085 -2.702 16.423 1.00 81.62 520 GLU A C 1
ATOM 4201 O O . GLU A 1 520 ? 8.607 -3.180 15.410 1.00 81.62 520 GLU A O 1
ATOM 4206 N N . ALA A 1 521 ? 7.513 -3.462 17.368 1.00 79.00 521 ALA A N 1
ATOM 4207 C CA . ALA A 1 521 ? 7.407 -4.908 17.243 1.00 79.00 521 ALA A CA 1
ATOM 4208 C C . ALA A 1 521 ? 6.620 -5.274 15.971 1.00 79.00 521 ALA A C 1
ATOM 4210 O O . ALA A 1 521 ? 7.105 -6.057 15.162 1.00 79.00 521 ALA A O 1
ATOM 4211 N N . ILE A 1 522 ? 5.455 -4.667 15.729 1.00 75.81 522 ILE A N 1
ATOM 4212 C CA . ILE A 1 522 ? 4.585 -5.042 14.602 1.00 75.81 522 ILE A CA 1
ATOM 4213 C C . ILE A 1 522 ? 4.893 -4.332 13.272 1.00 75.81 522 ILE A C 1
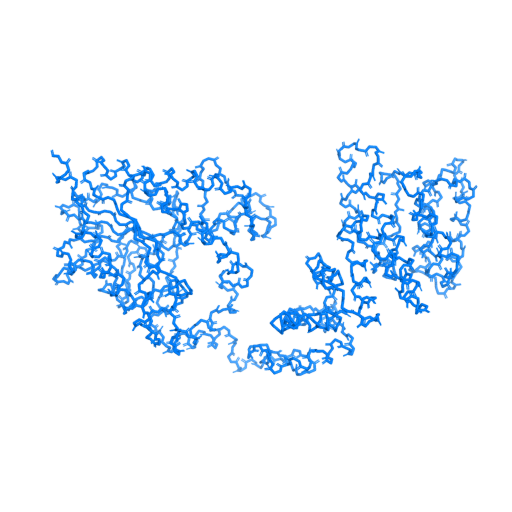ATOM 4215 O O . ILE A 1 522 ? 4.493 -4.834 12.223 1.00 75.81 522 ILE A O 1
ATOM 4219 N N . GLU A 1 523 ? 5.584 -3.187 13.259 1.00 68.06 523 GLU A N 1
ATOM 4220 C CA . GLU A 1 523 ? 5.786 -2.351 12.058 1.00 68.06 523 GLU A CA 1
ATOM 4221 C C . GLU A 1 523 ? 6.519 -3.087 10.923 1.00 68.06 523 GLU A C 1
ATOM 4223 O O . GLU A 1 523 ? 6.268 -2.816 9.750 1.00 68.06 523 GLU A O 1
ATOM 4228 N N . ASN A 1 524 ? 7.357 -4.072 11.262 1.00 55.34 524 ASN A N 1
ATOM 4229 C CA . ASN A 1 524 ? 8.118 -4.877 10.298 1.00 55.34 524 ASN A CA 1
ATOM 4230 C C . ASN A 1 524 ? 7.660 -6.342 10.229 1.00 55.34 524 ASN A C 1
ATOM 4232 O O . ASN A 1 524 ? 8.347 -7.175 9.632 1.00 55.34 524 ASN A O 1
ATOM 4236 N N . SER A 1 525 ? 6.515 -6.673 10.832 1.00 59.47 525 SER A N 1
ATOM 4237 C CA . SER A 1 525 ? 5.929 -8.000 10.674 1.00 59.47 525 SER A CA 1
ATOM 4238 C C . SER A 1 525 ? 5.507 -8.197 9.214 1.00 59.47 525 SER A C 1
ATOM 4240 O O . SER A 1 525 ? 4.766 -7.359 8.692 1.00 59.47 525 SER A O 1
ATOM 4242 N N . PRO A 1 526 ? 5.876 -9.311 8.550 1.00 50.12 526 PRO A N 1
ATOM 4243 C CA . PRO A 1 526 ? 5.346 -9.641 7.223 1.00 50.12 526 PRO A CA 1
ATOM 4244 C C . PRO A 1 526 ? 3.814 -9.796 7.223 1.00 50.12 526 PRO A C 1
ATOM 4246 O O . PRO A 1 526 ? 3.192 -9.807 6.163 1.00 50.12 526 PRO A O 1
ATOM 4249 N N . HIS A 1 527 ? 3.201 -9.889 8.408 1.00 51.25 527 HIS A N 1
ATOM 4250 C CA . HIS A 1 527 ? 1.760 -9.963 8.615 1.00 51.25 527 HIS A CA 1
ATOM 4251 C C . HIS A 1 527 ? 1.113 -8.626 8.992 1.00 51.25 527 HIS A C 1
ATOM 4253 O O . HIS A 1 527 ? -0.093 -8.609 9.222 1.00 51.25 527 HIS A O 1
ATOM 4259 N N . ASN A 1 528 ? 1.861 -7.516 9.060 1.00 63.81 528 ASN A N 1
ATOM 4260 C CA . ASN A 1 528 ? 1.279 -6.195 9.279 1.00 63.81 528 ASN A CA 1
ATOM 4261 C C . ASN A 1 528 ? 0.906 -5.549 7.932 1.00 63.81 528 ASN A C 1
ATOM 4263 O O . ASN A 1 528 ? 1.782 -5.005 7.250 1.00 63.81 528 ASN A O 1
ATOM 4267 N N . PRO A 1 529 ? -0.383 -5.561 7.540 1.00 58.56 529 PRO A N 1
ATOM 4268 C CA . PRO A 1 529 ? -0.807 -4.938 6.294 1.00 58.56 529 PRO A CA 1
ATOM 4269 C C . PRO A 1 529 ? -0.624 -3.415 6.328 1.00 58.56 529 PRO A C 1
ATOM 4271 O O . PRO A 1 529 ? -0.504 -2.802 5.275 1.00 58.56 529 PRO A O 1
ATOM 4274 N N . TYR A 1 530 ? -0.582 -2.798 7.513 1.00 71.75 530 TYR A N 1
ATOM 4275 C CA . TYR A 1 530 ? -0.514 -1.354 7.711 1.00 71.75 530 TYR A CA 1
ATOM 4276 C C . TYR A 1 530 ? 0.926 -0.867 7.936 1.00 71.75 530 TYR A C 1
ATOM 4278 O O . TYR A 1 530 ? 1.304 -0.419 9.018 1.00 71.75 530 TYR A O 1
ATOM 4286 N N . SER A 1 531 ? 1.748 -0.956 6.892 1.00 69.56 531 SER A N 1
ATOM 4287 C CA . SER A 1 531 ? 3.133 -0.470 6.893 1.00 69.56 531 SER A CA 1
ATOM 4288 C C . SER A 1 531 ? 3.479 0.242 5.576 1.00 69.56 531 SER A C 1
ATOM 4290 O O . SER A 1 531 ? 2.728 0.179 4.597 1.00 69.56 531 SER A O 1
ATOM 4292 N N . GLY A 1 532 ? 4.592 0.987 5.567 1.00 77.88 532 GLY A N 1
ATOM 4293 C CA . GLY A 1 532 ? 5.143 1.629 4.366 1.00 77.88 532 GLY A CA 1
ATOM 4294 C C . GLY A 1 532 ? 4.143 2.498 3.588 1.00 77.88 532 GLY A C 1
ATOM 4295 O O . GLY A 1 532 ? 3.511 3.403 4.140 1.00 77.88 532 GLY A O 1
ATOM 4296 N N . ASP A 1 533 ? 3.997 2.212 2.292 1.00 77.38 533 ASP A N 1
ATOM 4297 C CA . ASP A 1 533 ? 3.166 2.989 1.364 1.00 77.38 533 ASP A CA 1
ATOM 4298 C C . ASP A 1 533 ? 1.673 2.964 1.706 1.00 77.38 533 ASP A C 1
ATOM 4300 O O . ASP A 1 533 ? 0.967 3.938 1.418 1.00 77.38 533 ASP A O 1
ATOM 4304 N N . LEU A 1 534 ? 1.173 1.890 2.335 1.00 80.88 534 LEU A N 1
ATOM 4305 C CA . LEU A 1 534 ? -0.241 1.812 2.701 1.00 80.88 534 LEU A CA 1
ATOM 4306 C C . LEU A 1 534 ? -0.538 2.772 3.846 1.00 80.88 534 LEU A C 1
ATOM 4308 O O . LEU A 1 534 ? -1.520 3.506 3.777 1.00 80.88 534 LEU A O 1
ATOM 4312 N N . LYS A 1 535 ? 0.345 2.818 4.851 1.00 85.50 535 LYS A N 1
ATOM 4313 C CA . LYS A 1 535 ? 0.258 3.773 5.960 1.00 85.50 535 LYS A CA 1
ATOM 4314 C C . LYS A 1 535 ? 0.253 5.208 5.427 1.00 85.50 535 LYS A C 1
ATOM 4316 O O . LYS A 1 535 ? -0.652 5.981 5.734 1.00 85.50 535 LYS A O 1
ATOM 4321 N N . LEU A 1 536 ? 1.199 5.547 4.547 1.00 83.94 536 LEU A N 1
ATOM 4322 C CA . LEU A 1 536 ? 1.261 6.875 3.926 1.00 83.94 536 LEU A CA 1
ATOM 4323 C C . LEU A 1 536 ? -0.006 7.206 3.117 1.00 83.94 536 LEU A C 1
ATOM 4325 O O . LEU A 1 536 ? -0.522 8.323 3.195 1.00 83.94 536 LEU A O 1
ATOM 4329 N N . SER A 1 537 ? -0.509 6.248 2.337 1.00 86.81 537 SER A N 1
ATOM 4330 C CA . SER A 1 537 ? -1.720 6.421 1.526 1.00 86.81 537 SER A CA 1
ATOM 4331 C C . SER A 1 537 ? -2.969 6.573 2.391 1.00 86.81 537 SER A C 1
ATOM 4333 O O . SER A 1 537 ? -3.825 7.395 2.071 1.00 86.81 537 SER A O 1
ATOM 4335 N N . PHE A 1 538 ? -3.044 5.851 3.512 1.00 90.12 538 PHE A N 1
ATOM 4336 C CA . PHE A 1 538 ? -4.120 5.960 4.490 1.00 90.12 538 PHE A CA 1
ATOM 4337 C C . PHE A 1 538 ? -4.208 7.369 5.065 1.00 90.12 538 PHE A C 1
ATOM 4339 O O . PHE A 1 538 ? -5.257 7.993 4.946 1.00 90.12 538 PHE A O 1
ATOM 4346 N N . PHE A 1 539 ? -3.111 7.927 5.586 1.00 88.94 539 PHE A N 1
ATOM 4347 C CA . PHE A 1 539 ? -3.134 9.286 6.143 1.00 88.94 539 PHE A CA 1
ATOM 4348 C C . PHE A 1 539 ? -3.453 10.352 5.093 1.00 88.94 539 PHE A C 1
ATOM 4350 O O . PHE A 1 539 ? -4.265 11.236 5.355 1.00 88.94 539 PHE A O 1
ATOM 4357 N N . LYS A 1 540 ? -2.897 10.234 3.878 1.00 88.88 540 LYS A N 1
ATOM 4358 C CA . LYS A 1 540 ? -3.246 11.127 2.757 1.00 88.88 540 LYS A CA 1
ATOM 4359 C C . LYS A 1 540 ? -4.726 11.044 2.384 1.00 88.88 540 LYS A C 1
ATOM 4361 O O . LYS A 1 540 ? -5.312 12.029 1.937 1.00 88.88 540 LYS A O 1
ATOM 4366 N N . ALA A 1 541 ? -5.322 9.861 2.510 1.00 90.50 541 ALA A N 1
ATOM 4367 C CA . ALA A 1 541 ? -6.718 9.643 2.178 1.00 90.50 541 ALA A CA 1
ATOM 4368 C C . ALA A 1 541 ? -7.679 9.949 3.340 1.00 90.50 541 ALA A C 1
ATOM 4370 O O . ALA A 1 541 ? -8.856 10.209 3.104 1.00 90.50 541 ALA A O 1
ATOM 4371 N N . ASN A 1 542 ? -7.197 9.945 4.579 1.00 92.44 542 ASN A N 1
ATOM 4372 C CA . ASN A 1 542 ? -8.041 10.056 5.758 1.00 92.44 542 ASN A CA 1
ATOM 4373 C C . ASN A 1 542 ? -8.816 11.376 5.797 1.00 92.44 542 ASN A C 1
ATOM 4375 O O . ASN A 1 542 ? -10.028 11.352 5.958 1.00 92.44 542 ASN A O 1
ATOM 4379 N N . GLU A 1 543 ? -8.146 12.510 5.577 1.00 91.50 543 GLU A N 1
ATOM 4380 C CA . GLU A 1 543 ? -8.761 13.843 5.688 1.00 91.50 543 GLU A CA 1
ATOM 4381 C C . GLU A 1 543 ? -9.991 14.013 4.779 1.00 91.50 543 GLU A C 1
ATOM 4383 O O . GLU A 1 543 ? -11.061 14.444 5.218 1.00 91.50 543 GLU A O 1
ATOM 4388 N N . TRP A 1 544 ? -9.875 13.637 3.501 1.00 93.12 544 TRP A N 1
ATOM 4389 C CA . TRP A 1 544 ? -11.009 13.749 2.580 1.00 93.12 544 TRP A CA 1
ATOM 4390 C C . TRP A 1 544 ? -12.092 12.710 2.895 1.00 93.12 544 TRP A C 1
ATOM 4392 O O . TRP A 1 544 ? -13.278 12.997 2.723 1.00 93.12 544 TRP A O 1
ATOM 4402 N N . PHE A 1 545 ? -11.698 11.512 3.339 1.00 94.19 545 PHE A N 1
ATOM 4403 C CA . PHE A 1 545 ? -12.623 10.424 3.636 1.00 94.19 545 PHE A CA 1
ATOM 4404 C C . PHE A 1 545 ? -13.489 10.745 4.854 1.00 94.19 545 PHE A C 1
ATOM 4406 O O . PHE A 1 545 ? -14.712 10.652 4.765 1.00 94.19 545 PHE A O 1
ATOM 4413 N N . THR A 1 546 ? -12.888 11.199 5.957 1.00 94.69 546 THR A N 1
ATOM 4414 C CA . THR A 1 546 ? -13.617 11.595 7.171 1.00 94.69 546 THR A CA 1
ATOM 4415 C C . THR A 1 546 ? -14.517 12.798 6.911 1.00 94.69 546 THR A C 1
ATOM 4417 O O . THR A 1 546 ? -15.669 12.808 7.345 1.00 94.69 546 THR A O 1
ATOM 4420 N N . THR A 1 547 ? -14.061 13.764 6.105 1.00 96.00 547 THR A N 1
ATOM 4421 C CA . THR A 1 547 ? -14.900 14.883 5.645 1.00 96.00 547 THR A CA 1
ATOM 4422 C C . THR A 1 547 ? -16.136 14.384 4.889 1.00 96.00 547 THR A C 1
ATOM 4424 O O . THR A 1 547 ? -17.257 14.820 5.160 1.00 96.00 547 THR A O 1
ATOM 4427 N N . ALA A 1 548 ? -15.965 13.443 3.956 1.00 96.25 548 ALA A N 1
ATOM 4428 C CA . ALA A 1 548 ? -17.075 12.881 3.190 1.00 96.25 548 ALA A CA 1
ATOM 4429 C C . ALA A 1 548 ? -18.015 12.005 4.037 1.00 96.25 548 ALA A C 1
ATOM 4431 O O . ALA A 1 548 ? -19.227 11.979 3.789 1.00 96.25 548 ALA A O 1
ATOM 4432 N N . LEU A 1 549 ? -17.471 11.297 5.027 1.00 96.81 549 LEU A N 1
ATOM 4433 C CA . LEU A 1 549 ? -18.208 10.465 5.974 1.00 96.81 549 LEU A CA 1
ATOM 4434 C C . LEU A 1 549 ? -19.093 11.322 6.882 1.00 96.81 549 LEU A C 1
ATOM 4436 O O . LEU A 1 549 ? -20.304 11.098 6.936 1.00 96.81 549 LEU A O 1
ATOM 4440 N N . ASN A 1 550 ? -18.520 12.363 7.493 1.00 97.69 550 ASN A N 1
ATOM 4441 C CA . ASN A 1 550 ? -19.260 13.350 8.275 1.00 97.69 550 ASN A CA 1
ATOM 4442 C C . ASN A 1 550 ? -20.347 14.024 7.420 1.00 97.69 550 ASN A C 1
ATOM 4444 O O . ASN A 1 550 ? -21.522 14.012 7.779 1.00 97.69 550 ASN A O 1
ATOM 4448 N N . GLY A 1 551 ? -19.995 14.510 6.223 1.00 98.00 551 GLY A N 1
ATOM 4449 C CA . GLY A 1 551 ? -20.963 15.111 5.301 1.00 98.00 551 GLY A CA 1
ATOM 4450 C C . GLY A 1 551 ? -22.117 14.169 4.931 1.00 98.00 551 GLY A C 1
ATOM 4451 O O . GLY A 1 551 ? -23.260 14.604 4.812 1.00 98.00 551 GLY A O 1
ATOM 4452 N N . SER A 1 552 ? -21.853 12.867 4.799 1.00 98.00 552 SER A N 1
ATOM 4453 C CA . SER A 1 552 ? -22.896 11.865 4.541 1.00 98.00 552 SER A CA 1
ATOM 4454 C C . SER A 1 552 ? -23.789 11.620 5.760 1.00 98.00 552 SER A C 1
ATOM 4456 O O . SER A 1 552 ? -24.998 11.479 5.590 1.00 98.00 552 SER A O 1
ATOM 4458 N N . CYS A 1 553 ? -23.231 11.627 6.973 1.00 98.06 553 CYS A N 1
ATOM 4459 C CA . CYS A 1 553 ? -24.006 11.544 8.213 1.00 98.06 553 CYS A CA 1
ATOM 4460 C C . CYS A 1 553 ? -24.912 12.771 8.395 1.00 98.06 553 CYS A C 1
ATOM 4462 O O . CYS A 1 553 ? -26.093 12.608 8.694 1.00 98.06 553 CYS A O 1
ATOM 4464 N N . VAL A 1 554 ? -24.404 13.977 8.113 1.00 97.62 554 VAL A N 1
ATOM 4465 C CA . VAL A 1 554 ? -25.188 15.226 8.133 1.00 97.62 554 VAL A CA 1
ATOM 4466 C C . VAL A 1 554 ? -26.365 15.159 7.158 1.00 97.62 554 VAL A C 1
ATOM 4468 O O . VAL A 1 554 ? -27.493 15.454 7.543 1.00 97.62 554 VAL A O 1
ATOM 4471 N N . ILE A 1 555 ? -26.135 14.720 5.913 1.00 97.88 555 ILE A N 1
ATOM 4472 C CA . ILE A 1 555 ? -27.198 14.567 4.900 1.00 97.88 555 ILE A CA 1
ATOM 4473 C C . ILE A 1 555 ? -28.299 13.599 5.366 1.00 97.88 555 ILE A C 1
ATOM 4475 O O . ILE A 1 555 ? -29.466 13.790 5.031 1.00 97.88 555 ILE A O 1
ATOM 4479 N N . LEU A 1 556 ? -27.937 12.556 6.116 1.00 97.75 556 LEU A N 1
ATOM 4480 C CA . LEU A 1 556 ? -28.849 11.497 6.558 1.00 97.75 556 LEU A CA 1
ATOM 4481 C C . LEU A 1 556 ? -29.444 11.730 7.962 1.00 97.75 556 LEU A C 1
ATOM 4483 O O . LEU A 1 556 ? -30.154 10.851 8.464 1.00 97.75 556 LEU A O 1
ATOM 4487 N N . ASP A 1 557 ? -29.169 12.876 8.597 1.00 96.06 557 ASP A N 1
ATOM 4488 C CA . ASP A 1 557 ? -29.521 13.163 10.000 1.00 96.06 557 ASP A CA 1
ATOM 4489 C C . ASP A 1 557 ? -29.077 12.023 10.939 1.00 96.06 557 ASP A C 1
ATOM 4491 O O . ASP A 1 557 ? -29.873 11.430 11.677 1.00 96.06 557 ASP A O 1
ATOM 4495 N N . ILE A 1 558 ? -27.804 11.632 10.833 1.00 97.56 558 ILE A N 1
ATOM 4496 C CA . ILE A 1 558 ? -27.154 10.658 11.715 1.00 97.56 558 ILE A CA 1
ATOM 4497 C C . ILE A 1 558 ? -26.181 11.434 12.613 1.00 97.56 558 ILE A C 1
ATOM 4499 O O . ILE A 1 558 ? -25.234 12.023 12.088 1.00 97.56 558 ILE A O 1
ATOM 4503 N N . PRO A 1 559 ? -26.377 11.445 13.946 1.00 97.38 559 PRO A N 1
ATOM 4504 C CA . PRO A 1 559 ? -25.384 11.951 14.884 1.00 97.38 559 PRO A CA 1
ATOM 4505 C C . PRO A 1 559 ? -24.007 11.334 14.616 1.00 97.38 559 PRO A C 1
ATOM 4507 O O . PRO A 1 559 ? -23.884 10.111 14.535 1.00 97.38 559 PRO A O 1
ATOM 4510 N N . TYR A 1 560 ? -22.986 12.181 14.482 1.00 97.44 560 TYR A N 1
ATOM 4511 C CA . TYR A 1 560 ? -21.617 11.793 14.144 1.00 97.44 560 TYR A CA 1
ATOM 4512 C C . TYR A 1 560 ? -20.644 12.233 15.242 1.00 97.44 560 TYR A C 1
ATOM 4514 O O . TYR A 1 560 ? -20.676 13.387 15.671 1.00 97.44 560 TYR A O 1
ATOM 4522 N N . LEU A 1 561 ? -19.766 11.324 15.662 1.00 97.44 561 LEU A N 1
ATOM 4523 C CA . LEU A 1 561 ? -18.645 11.589 16.561 1.00 97.44 561 LEU A CA 1
ATOM 4524 C C . LEU A 1 561 ? -17.349 11.129 15.895 1.00 97.44 561 LEU A C 1
ATOM 4526 O O . LEU A 1 561 ? -17.214 9.961 15.537 1.00 97.44 561 LEU A O 1
ATOM 4530 N N . ASP A 1 562 ? -16.377 12.030 15.775 1.00 97.31 562 ASP A N 1
ATOM 4531 C CA . ASP A 1 562 ? -15.005 11.647 15.455 1.00 97.31 562 ASP A CA 1
ATOM 4532 C C . ASP A 1 562 ? -14.264 11.301 16.748 1.00 97.31 562 ASP A C 1
ATOM 4534 O O . ASP A 1 562 ? -13.871 12.188 17.503 1.00 97.31 562 ASP A O 1
ATOM 4538 N N . ALA A 1 563 ? -14.076 10.010 17.027 1.00 97.06 563 ALA A N 1
ATOM 4539 C CA . ALA A 1 563 ? -13.432 9.583 18.265 1.00 97.06 563 ALA A CA 1
ATOM 4540 C C . ALA A 1 563 ? -11.930 9.909 18.302 1.00 97.06 563 ALA A C 1
ATOM 4542 O O . ALA A 1 563 ? -11.318 9.781 19.357 1.00 97.06 563 ALA A O 1
ATOM 4543 N N . ASN A 1 564 ? -11.323 10.366 17.200 1.00 95.94 564 ASN A N 1
ATOM 4544 C CA . ASN A 1 564 ? -9.924 10.800 17.188 1.00 95.94 564 ASN A CA 1
ATOM 4545 C C . ASN A 1 564 ? -9.719 12.124 17.933 1.00 95.94 564 ASN A C 1
ATOM 4547 O O . ASN A 1 564 ? -8.605 12.425 18.347 1.00 95.94 564 ASN A O 1
ATOM 4551 N N . THR A 1 565 ? -10.774 12.901 18.189 1.00 94.12 565 THR A N 1
ATOM 4552 C CA . THR A 1 565 ? -10.645 14.179 18.904 1.00 94.12 565 THR A CA 1
ATOM 4553 C C . THR A 1 565 ? -10.513 14.023 20.422 1.00 94.12 565 THR A C 1
ATOM 4555 O O . THR A 1 565 ? -10.442 15.033 21.119 1.00 94.12 565 THR A O 1
ATOM 4558 N N . PHE A 1 566 ? -10.480 12.793 20.957 1.00 94.94 566 PHE A N 1
ATOM 4559 C CA . PHE A 1 566 ? -10.490 12.533 22.405 1.00 94.94 566 PHE A CA 1
ATOM 4560 C C . PHE A 1 566 ? -9.319 13.171 23.168 1.00 94.94 566 PHE A C 1
ATOM 4562 O O . PHE A 1 566 ? -9.444 13.437 24.356 1.00 94.94 566 PHE A O 1
ATOM 4569 N N . ASN A 1 567 ? -8.191 13.412 22.496 1.00 94.38 567 ASN A N 1
ATOM 4570 C CA . ASN A 1 567 ? -6.977 13.988 23.078 1.00 94.38 567 ASN A CA 1
ATOM 4571 C C . ASN A 1 567 ? -6.627 15.350 22.441 1.00 94.38 567 ASN A C 1
ATOM 4573 O O . ASN A 1 567 ? -5.460 15.719 22.328 1.00 94.38 567 ASN A O 1
ATOM 4577 N N . ALA A 1 568 ? -7.629 16.111 21.990 1.00 90.56 568 ALA A N 1
ATOM 4578 C CA . ALA A 1 568 ? -7.407 17.425 21.380 1.00 90.56 568 ALA A CA 1
ATOM 4579 C C . ALA A 1 568 ? -6.727 18.439 22.327 1.00 90.56 568 ALA A C 1
ATOM 4581 O O . ALA A 1 568 ? -6.034 19.341 21.861 1.00 90.56 568 ALA A O 1
ATOM 4582 N N . ASP A 1 569 ? -6.898 18.285 23.641 1.00 90.50 569 ASP A N 1
ATOM 4583 C CA . ASP A 1 569 ? -6.282 19.108 24.691 1.00 90.50 569 ASP A CA 1
ATOM 4584 C C . ASP A 1 569 ? -4.941 18.552 25.212 1.00 90.50 569 ASP A C 1
ATOM 4586 O O . ASP A 1 569 ? -4.284 19.186 26.039 1.00 90.50 569 ASP A O 1
ATOM 4590 N N . GLY A 1 570 ? -4.518 17.381 24.726 1.00 90.88 570 GLY A N 1
ATOM 4591 C CA . GLY A 1 570 ? -3.297 16.710 25.162 1.00 90.88 570 GLY A CA 1
ATOM 4592 C C . GLY A 1 570 ? -3.382 16.026 26.532 1.00 90.88 570 GLY A C 1
ATOM 4593 O O . GLY A 1 570 ? -2.335 15.672 27.079 1.00 90.88 570 GLY A O 1
ATOM 4594 N N . ALA A 1 571 ? -4.579 15.824 27.095 1.00 92.69 571 ALA A N 1
ATOM 4595 C CA . ALA A 1 571 ? -4.756 15.284 28.447 1.00 92.69 571 ALA A CA 1
ATOM 4596 C C . ALA A 1 571 ? -4.116 13.902 28.676 1.00 92.69 571 ALA A C 1
ATOM 4598 O O . ALA A 1 571 ? -3.723 13.591 29.797 1.00 92.69 571 ALA A O 1
ATOM 4599 N N . TYR A 1 572 ? -3.963 13.096 27.624 1.00 95.06 572 TYR A N 1
ATOM 4600 C CA . TYR A 1 572 ? -3.526 11.700 27.698 1.00 95.06 572 TYR A CA 1
ATOM 4601 C C . TYR A 1 572 ? -2.131 11.460 27.096 1.00 95.06 572 TYR A C 1
ATOM 4603 O O . TYR A 1 572 ? -1.789 10.340 26.703 1.00 95.06 572 TYR A O 1
ATOM 4611 N N . HIS A 1 573 ? -1.298 12.499 26.971 1.00 94.00 573 HIS A N 1
ATOM 4612 C CA . HIS A 1 573 ? 0.086 12.331 26.522 1.00 94.00 573 HIS A CA 1
ATOM 4613 C C . HIS A 1 573 ? 0.865 11.381 27.448 1.00 94.00 573 HIS A C 1
ATOM 4615 O O . HIS A 1 573 ? 0.959 11.608 28.649 1.00 94.00 573 HIS A O 1
ATOM 4621 N N . GLY A 1 574 ? 1.474 10.340 26.870 1.00 91.50 574 GLY A N 1
ATOM 4622 C CA . GLY A 1 574 ? 2.281 9.365 27.611 1.00 91.50 574 GLY A CA 1
ATOM 4623 C C . GLY A 1 574 ? 1.494 8.268 28.337 1.00 91.50 574 GLY A C 1
ATOM 4624 O O . GLY A 1 574 ? 2.118 7.322 28.804 1.00 91.50 574 GLY A O 1
ATOM 4625 N N . GLU A 1 575 ? 0.158 8.325 28.390 1.00 96.50 575 GLU A N 1
ATOM 4626 C CA . GLU A 1 575 ? -0.647 7.199 28.888 1.00 96.50 575 GLU A CA 1
ATOM 4627 C C . GLU A 1 575 ? -0.675 6.064 27.863 1.00 96.50 575 GLU A C 1
ATOM 4629 O O . GLU A 1 575 ? -0.798 6.317 26.671 1.00 96.50 575 GLU A O 1
ATOM 4634 N N . TRP A 1 576 ? -0.587 4.806 28.282 1.00 97.19 576 TRP A N 1
ATOM 4635 C CA . TRP A 1 576 ? -0.757 3.683 27.361 1.00 97.19 576 TRP A CA 1
ATOM 4636 C C . TRP A 1 576 ? -2.250 3.471 27.084 1.00 97.19 576 TRP A C 1
ATOM 4638 O O . TRP A 1 576 ? -2.975 3.057 27.989 1.00 97.19 576 TRP A O 1
ATOM 4648 N N . LEU A 1 577 ? -2.719 3.746 25.860 1.00 97.75 577 LEU A N 1
ATOM 4649 C CA . LEU A 1 577 ? -4.137 3.635 25.476 1.00 97.75 577 LEU A CA 1
ATOM 4650 C C . LEU A 1 577 ? -4.394 2.655 24.325 1.00 97.75 577 LEU A C 1
ATOM 4652 O O . LEU A 1 577 ? -5.528 2.212 24.137 1.00 97.75 577 LEU A O 1
ATOM 4656 N N . PHE A 1 578 ? -3.361 2.310 23.561 1.00 96.75 578 PHE A N 1
ATOM 4657 C CA . PHE A 1 578 ? -3.466 1.479 22.366 1.00 96.75 578 PHE A CA 1
ATOM 4658 C C . PHE A 1 578 ? -2.532 0.267 22.421 1.00 96.75 578 PHE A C 1
ATOM 4660 O O . PHE A 1 578 ? -1.398 0.349 22.882 1.00 96.75 578 PHE A O 1
ATOM 4667 N N . THR A 1 579 ? -2.993 -0.878 21.926 1.00 94.31 579 THR A N 1
ATOM 4668 C CA . THR A 1 579 ? -2.175 -2.100 21.794 1.00 94.31 579 THR A CA 1
ATOM 4669 C C . THR A 1 579 ? -1.501 -2.221 20.425 1.00 94.31 579 THR A C 1
ATOM 4671 O O . THR A 1 579 ? -0.497 -2.917 20.281 1.00 94.31 579 THR A O 1
ATOM 4674 N N . ASP A 1 580 ? -2.037 -1.513 19.435 1.00 91.50 580 ASP A N 1
ATOM 4675 C CA . ASP A 1 580 ? -1.487 -1.257 18.105 1.00 91.50 580 ASP A CA 1
ATOM 4676 C C . ASP A 1 580 ? -2.169 0.013 17.534 1.00 91.50 580 ASP A C 1
ATOM 4678 O O . ASP A 1 580 ? -3.060 0.552 18.196 1.00 91.50 580 ASP A O 1
ATOM 4682 N N . PRO A 1 581 ? -1.812 0.513 16.333 1.00 89.94 581 PRO A N 1
ATOM 4683 C CA . PRO A 1 581 ? -2.399 1.735 15.774 1.00 89.94 581 PRO A CA 1
ATOM 4684 C C . PRO A 1 581 ? -3.937 1.820 15.742 1.00 89.94 581 PRO A C 1
ATOM 4686 O O . PRO A 1 581 ? -4.473 2.927 15.685 1.00 89.94 581 PRO A O 1
ATOM 4689 N N . PHE A 1 582 ? -4.659 0.692 15.773 1.00 91.44 582 PHE A N 1
ATOM 4690 C CA . PHE A 1 582 ? -6.120 0.642 15.618 1.00 91.44 582 PHE A CA 1
ATOM 4691 C C . PHE A 1 582 ? -6.874 0.125 16.848 1.00 91.44 582 PHE A C 1
ATOM 4693 O O . PHE A 1 582 ? -8.081 0.366 16.968 1.00 91.44 582 PHE A O 1
ATOM 4700 N N . HIS A 1 583 ? -6.211 -0.617 17.734 1.00 95.50 583 HIS A N 1
ATOM 4701 C CA . HIS A 1 583 ? -6.864 -1.327 18.831 1.00 95.50 583 HIS A CA 1
ATOM 4702 C C . HIS A 1 583 ? -6.582 -0.679 20.184 1.00 95.50 583 HIS A C 1
ATOM 4704 O O . HIS A 1 583 ? -5.434 -0.547 20.607 1.00 95.50 583 HIS A O 1
ATOM 4710 N N . LEU A 1 584 ? -7.653 -0.316 20.887 1.00 97.56 584 LEU A N 1
ATOM 4711 C CA . LEU A 1 584 ? -7.603 0.254 22.231 1.00 97.56 584 LEU A CA 1
ATOM 4712 C C . LEU A 1 584 ? -7.269 -0.827 23.264 1.00 97.56 584 LEU A C 1
ATOM 4714 O O . LEU A 1 584 ? -7.680 -1.977 23.119 1.00 97.56 584 LEU A O 1
ATOM 4718 N N . ASN A 1 585 ? -6.579 -0.443 24.334 1.00 97.81 585 ASN A N 1
ATOM 4719 C CA . ASN A 1 585 ? -6.543 -1.238 25.558 1.00 97.81 585 ASN A CA 1
ATOM 4720 C C . ASN A 1 585 ? -7.755 -0.913 26.456 1.00 97.81 585 ASN A C 1
ATOM 4722 O O . ASN A 1 585 ? -8.652 -0.155 26.069 1.00 97.81 585 ASN A O 1
ATOM 4726 N N . ASP A 1 586 ? -7.791 -1.470 27.667 1.00 98.50 586 ASP A N 1
ATOM 4727 C CA . ASP A 1 586 ? -8.869 -1.219 28.635 1.00 98.50 586 ASP A CA 1
ATOM 4728 C C . ASP A 1 586 ? -9.073 0.274 28.918 1.00 98.50 586 ASP A C 1
ATOM 4730 O O . ASP A 1 586 ? -10.201 0.765 28.890 1.00 98.50 586 ASP A O 1
ATOM 4734 N N . ARG A 1 587 ? -7.981 1.011 29.158 1.00 98.00 587 ARG A N 1
ATOM 4735 C CA . ARG A 1 587 ? -8.034 2.434 29.507 1.00 98.00 587 ARG A CA 1
ATOM 4736 C C . ARG A 1 587 ? -8.493 3.285 28.328 1.00 98.00 587 ARG A C 1
ATOM 4738 O O . ARG A 1 587 ? -9.332 4.166 28.500 1.00 98.00 587 ARG A O 1
ATOM 4745 N N . GLY A 1 588 ? -7.983 2.996 27.131 1.00 97.94 588 GLY A N 1
ATOM 4746 C CA . GLY A 1 588 ? -8.456 3.622 25.899 1.00 97.94 588 GLY A CA 1
ATOM 4747 C C . GLY A 1 588 ? -9.948 3.366 25.678 1.00 97.94 588 GLY A C 1
ATOM 4748 O O . GLY A 1 588 ? -10.690 4.286 25.348 1.00 97.94 588 GLY A O 1
ATOM 4749 N N . SER A 1 589 ? -10.417 2.144 25.939 1.00 98.38 589 SER A N 1
ATOM 4750 C CA . SER A 1 589 ? -11.834 1.783 25.806 1.00 98.38 589 SER A CA 1
ATOM 4751 C C . SER A 1 589 ? -12.728 2.535 26.795 1.00 98.38 589 SER A C 1
ATOM 4753 O O . SER A 1 589 ? -13.804 2.981 26.407 1.00 98.38 589 SER A O 1
ATOM 4755 N N . GLU A 1 590 ? -12.283 2.739 28.039 1.00 98.50 590 GLU A N 1
ATOM 4756 C CA . GLU A 1 590 ? -12.996 3.552 29.039 1.00 98.50 590 GLU A CA 1
ATOM 4757 C C . GLU A 1 590 ? -13.203 4.998 28.562 1.00 98.50 590 GLU A C 1
ATOM 4759 O O . GLU A 1 590 ? -14.334 5.479 28.547 1.00 98.50 590 GLU A O 1
ATOM 4764 N N . ILE A 1 591 ? -12.140 5.658 28.089 1.00 97.94 591 ILE A N 1
ATOM 4765 C CA . ILE A 1 591 ? -12.199 7.050 27.603 1.00 97.94 591 ILE A CA 1
ATOM 4766 C C . ILE A 1 591 ? -13.175 7.180 26.428 1.00 97.94 591 ILE A C 1
ATOM 4768 O O . ILE A 1 591 ? -13.999 8.093 26.370 1.00 97.94 591 ILE A O 1
ATOM 4772 N N . ILE A 1 592 ? -13.101 6.251 25.476 1.00 98.31 592 ILE A N 1
ATOM 4773 C CA . ILE A 1 592 ? -13.949 6.288 24.284 1.00 98.31 592 ILE A CA 1
ATOM 4774 C C . ILE A 1 592 ? -15.406 5.948 24.627 1.00 98.31 592 ILE A C 1
ATOM 4776 O O . ILE A 1 592 ? -16.319 6.555 24.065 1.00 98.31 592 ILE A O 1
ATOM 4780 N N . ALA A 1 593 ? -15.652 5.040 25.575 1.00 98.38 593 ALA A N 1
ATOM 4781 C CA . ALA A 1 593 ? -17.000 4.748 26.060 1.00 98.38 593 ALA A CA 1
ATOM 4782 C C . ALA A 1 593 ? -17.660 5.972 26.716 1.00 98.38 593 ALA A C 1
ATOM 4784 O O . ALA A 1 593 ? -18.861 6.183 26.519 1.00 98.38 593 ALA A O 1
ATOM 4785 N N . ASP A 1 594 ? -16.902 6.802 27.437 1.00 97.62 594 ASP A N 1
ATOM 4786 C CA . ASP A 1 594 ? -17.415 8.041 28.034 1.00 97.62 594 ASP A CA 1
ATOM 4787 C C . ASP A 1 594 ? -17.873 9.035 26.953 1.00 97.62 594 ASP A C 1
ATOM 4789 O O . ASP A 1 594 ? -19.004 9.529 27.006 1.00 97.62 594 ASP A O 1
ATOM 4793 N N . LEU A 1 595 ? -17.071 9.241 25.899 1.00 97.44 595 LEU A N 1
ATOM 4794 C CA . LEU A 1 595 ? -17.446 10.102 24.765 1.00 97.44 595 LEU A CA 1
ATOM 4795 C C . LEU A 1 595 ? -18.714 9.617 24.050 1.00 97.44 595 LEU A C 1
ATOM 4797 O O . LEU A 1 595 ? -19.599 10.411 23.719 1.00 97.44 595 LEU A O 1
ATOM 4801 N N . ILE A 1 596 ? -18.823 8.306 23.827 1.00 98.25 596 ILE A N 1
ATOM 4802 C CA . ILE A 1 596 ? -20.004 7.707 23.193 1.00 98.25 596 ILE A CA 1
ATOM 4803 C C . ILE A 1 596 ? -21.225 7.831 24.116 1.00 98.25 596 ILE A C 1
ATOM 4805 O O . ILE A 1 596 ? -22.321 8.134 23.646 1.00 98.25 596 ILE A O 1
ATOM 4809 N N . THR A 1 597 ? -21.050 7.664 25.429 1.00 97.38 597 THR A N 1
ATOM 4810 C CA . THR A 1 597 ? -22.124 7.859 26.416 1.00 97.38 597 THR A CA 1
ATOM 4811 C C . THR A 1 597 ? -22.661 9.286 26.357 1.00 97.38 597 THR A C 1
ATOM 4813 O O . THR A 1 597 ? -23.874 9.483 26.287 1.00 97.38 597 THR A O 1
ATOM 4816 N N . GLU A 1 598 ? -21.783 10.291 26.330 1.00 96.12 598 GLU A N 1
ATOM 4817 C CA . GLU A 1 598 ? -22.201 11.686 26.185 1.00 96.12 598 GLU A CA 1
ATOM 4818 C C . GLU A 1 598 ? -22.975 11.931 24.888 1.00 96.12 598 GLU A C 1
ATOM 4820 O O . GLU A 1 598 ? -23.990 12.629 24.896 1.00 96.12 598 GLU A O 1
ATOM 4825 N N . MET A 1 599 ? -22.510 11.355 23.779 1.00 96.06 599 MET A N 1
ATOM 4826 C CA . MET A 1 599 ? -23.172 11.460 22.482 1.00 96.06 599 MET A CA 1
ATOM 4827 C C . MET A 1 599 ? -24.589 10.872 22.522 1.00 96.06 599 MET A C 1
ATOM 4829 O O . MET A 1 599 ? -25.525 11.508 22.032 1.00 96.06 599 MET A O 1
ATOM 4833 N N . ILE A 1 600 ? -24.763 9.699 23.138 1.00 94.94 600 ILE A N 1
ATOM 4834 C CA . ILE A 1 600 ? -26.071 9.049 23.309 1.00 94.94 600 ILE A CA 1
ATOM 4835 C C . ILE A 1 600 ? -26.994 9.923 24.165 1.00 94.94 600 ILE A C 1
ATOM 4837 O O . ILE A 1 600 ? -28.135 10.164 23.786 1.00 94.94 600 ILE A O 1
ATOM 4841 N N . LEU A 1 601 ? -26.504 10.444 25.295 1.00 90.44 601 LEU A N 1
ATOM 4842 C CA . LEU A 1 601 ? -27.309 11.260 26.211 1.00 90.44 601 LEU A CA 1
ATOM 4843 C C . LEU A 1 601 ? -27.709 12.623 25.621 1.00 90.44 601 LEU A C 1
ATOM 4845 O O . LEU A 1 601 ? -28.765 13.146 25.970 1.00 90.44 601 LEU A O 1
ATOM 4849 N N . LYS A 1 602 ? -26.884 13.204 24.739 1.00 89.75 602 LYS A N 1
ATOM 4850 C CA . LYS A 1 602 ? -27.170 14.481 24.057 1.00 89.75 602 LYS A CA 1
ATOM 4851 C C . LYS A 1 602 ? -28.081 14.320 22.835 1.00 89.75 602 LYS A C 1
ATOM 4853 O O . LYS A 1 602 ? -28.671 15.303 22.391 1.00 89.75 602 LYS A O 1
ATOM 4858 N N . SER A 1 603 ? -28.183 13.118 22.270 1.00 83.50 603 SER A N 1
ATOM 4859 C CA . SER A 1 603 ? -28.940 12.885 21.039 1.00 83.50 603 SER A CA 1
ATOM 4860 C C . SER A 1 603 ? -30.431 12.661 21.350 1.00 83.50 603 SER A C 1
ATOM 4862 O O . SER A 1 603 ? -30.760 11.704 22.051 1.00 83.50 603 SER A O 1
ATOM 4864 N N . PRO A 1 604 ? -31.361 13.483 20.821 1.00 68.81 604 PRO A N 1
ATOM 4865 C CA . PRO A 1 604 ? -32.792 13.367 21.124 1.00 68.81 604 PRO A CA 1
ATOM 4866 C C . PRO A 1 604 ? -33.355 12.019 20.665 1.00 68.81 604 PRO A C 1
ATOM 4868 O O . PRO A 1 604 ? -33.079 11.585 19.535 1.00 68.81 604 PRO A O 1
ATOM 4871 N N . ARG A 1 605 ? -34.148 11.351 21.515 1.00 69.31 605 ARG A N 1
ATOM 4872 C CA . ARG A 1 605 ? -34.716 10.043 21.165 1.00 69.31 605 ARG A CA 1
ATOM 4873 C C . ARG A 1 605 ? -35.744 10.217 20.041 1.00 69.31 605 ARG A C 1
ATOM 4875 O O . ARG A 1 605 ? -36.386 11.263 19.953 1.00 69.31 605 ARG A O 1
ATOM 4882 N N . PRO A 1 606 ? -35.953 9.205 19.179 1.00 64.06 606 PRO A N 1
ATOM 4883 C CA . PRO A 1 606 ? -36.990 9.264 18.146 1.00 64.06 606 PRO A CA 1
ATOM 4884 C C . PRO A 1 606 ? -38.392 9.552 18.708 1.00 64.06 606 PRO A C 1
ATOM 4886 O O . PRO A 1 606 ? -39.211 10.171 18.034 1.00 64.06 606 PRO A O 1
ATOM 4889 N N . GLU A 1 607 ? -38.648 9.131 19.949 1.00 61.25 607 GLU A N 1
ATOM 4890 C CA . GLU A 1 607 ? -39.888 9.385 20.691 1.00 61.25 607 GLU A CA 1
ATOM 4891 C C . GLU A 1 607 ? -40.063 10.869 21.072 1.00 61.25 607 GLU A C 1
ATOM 4893 O O . GLU A 1 607 ? -41.195 11.337 21.124 1.00 61.25 607 GLU A O 1
ATOM 4898 N N . ASP A 1 608 ? -38.965 11.618 21.238 1.00 57.53 608 ASP A N 1
ATOM 4899 C CA . ASP A 1 608 ? -38.954 13.044 21.605 1.00 57.53 608 ASP A CA 1
ATOM 4900 C C . ASP A 1 608 ? -39.115 13.981 20.386 1.00 57.53 608 ASP A C 1
ATOM 4902 O O . ASP A 1 608 ? -39.264 15.192 20.546 1.00 57.53 608 ASP A O 1
ATOM 4906 N N . LYS A 1 609 ? -39.033 13.442 19.156 1.00 55.12 609 LYS A N 1
ATOM 4907 C CA . LYS A 1 609 ? -39.177 14.189 17.887 1.00 55.12 609 LYS A CA 1
ATOM 4908 C C . LYS A 1 609 ? -40.608 14.151 17.310 1.00 55.12 609 LYS A C 1
ATOM 4910 O O . LYS A 1 609 ? -40.817 14.653 16.204 1.00 55.12 609 LYS A O 1
ATOM 4915 N N . LYS A 1 610 ? -41.563 13.528 18.009 1.00 42.53 610 LYS A N 1
ATOM 4916 C CA . LYS A 1 610 ? -43.003 13.562 17.690 1.00 42.53 610 LYS A CA 1
ATOM 4917 C C . LYS A 1 610 ? -43.691 14.662 18.479 1.00 42.53 610 LYS A C 1
ATOM 4919 O O . LYS A 1 610 ? -44.635 15.250 17.906 1.00 42.53 610 LYS A O 1
#

Nearest PDB structures (foldseek):
  8a2n-assembly1_A  TM=8.863E-01  e=3.238E-20  Chondromyces crocatus
  8a2n-assembly1_B  TM=8.823E-01  e=2.101E-19  Chondromyces crocatus
  3ieg-assembly2_B  TM=4.062E-01  e=3.282E-04  Mus musculus
  2ho1-assembly1_A  TM=4.101E-01  e=2.129E-03  Pseudomonas aeruginosa PAO1
  4buj-assembly2_F  TM=1.721E-01  e=9.593E-03  Saccharomyces cerevisiae S288C

Radius of gyration: 31.44 Å; Cα contacts (8 Å, |Δi|>4): 1011; chains: 1; bounding box: 81×44×91 Å

Mean predicted aligned error: 14.44 Å

Solvent-accessible surface area (backbone atoms only — not comparable to full-atom values): 32324 Å² total; per-residue (Å²): 136,85,60,92,77,75,46,63,53,57,33,41,54,51,18,47,53,27,43,50,46,21,76,79,70,41,97,75,56,59,40,43,54,50,16,50,55,35,28,51,51,30,33,75,75,37,77,49,39,39,55,37,39,49,44,41,15,52,49,26,47,76,70,68,39,51,73,61,11,48,57,32,26,51,49,36,50,73,39,39,89,77,34,49,76,55,74,90,76,45,77,74,76,61,66,87,44,63,95,59,34,72,53,45,61,55,74,58,37,56,49,38,40,52,52,26,60,74,69,66,45,84,77,43,59,65,34,35,29,42,56,23,18,29,25,22,24,54,49,12,47,54,24,47,77,71,67,36,41,69,59,14,38,55,25,11,53,53,11,34,70,56,28,79,80,38,39,47,21,22,44,49,28,23,48,32,34,60,73,70,69,56,94,47,72,64,22,45,52,25,35,56,50,19,42,73,75,44,59,75,52,41,53,79,41,38,41,58,50,33,54,45,28,50,76,69,72,32,65,69,56,26,50,45,53,48,52,53,40,52,55,45,56,71,70,47,53,42,98,88,70,43,71,59,87,64,46,70,61,33,42,54,50,42,40,77,43,45,86,78,48,56,70,72,54,60,70,39,28,49,70,81,68,42,70,49,81,79,55,94,89,56,81,50,71,66,56,50,29,51,50,52,43,40,68,79,43,52,69,52,55,55,65,77,66,59,56,74,40,79,39,87,97,56,53,51,35,42,47,50,62,37,77,58,86,39,53,39,23,34,90,80,16,33,37,44,13,21,35,72,86,67,46,82,34,37,66,94,77,34,44,91,38,70,31,25,41,35,28,24,15,34,51,56,54,28,48,52,29,66,26,39,65,40,22,47,35,11,43,37,3,53,75,72,69,45,45,30,32,39,55,27,29,61,64,36,33,75,57,38,46,49,55,50,49,70,74,48,50,91,40,50,30,58,47,51,40,36,38,42,35,40,57,62,54,46,54,50,47,55,32,40,30,66,67,78,52,79,95,77,58,78,52,75,59,46,31,61,53,48,24,64,73,70,71,44,65,87,62,71,39,48,32,83,43,87,57,72,90,48,43,68,56,54,51,53,50,52,40,49,45,52,46,54,51,49,53,52,26,56,76,61,62,22,42,55,36,40,33,37,57,49,33,51,86,69,18,71,50,48,72,13,74,63,34,50,56,34,39,63,41,44,58,76,36,95,82,42,81,75,32,70,70,48,42,55,50,46,62,71,46,42,65,63,48,53,52,51,50,52,53,42,27,60,76,68,75,31,55,75,43,66,48,28,57,79,26,74,85,50,85,54,55,51,49,72,32,43,60,41,64,60,22,34,21,44,62,32,28,52,58,53,29,51,56,51,48,52,51,56,75,70,48,82,52,66,81,75,76,113